Protein AF-0000000076192036 (afdb_homodimer)

InterPro domains:
  IPR001134 Netrin domain [PS50189] (25-155)
  IPR001820 Protease inhibitor I35 (TIMP) [PF00965] (24-194)
  IPR001820 Protease inhibitor I35 (TIMP) [PTHR11844] (7-207)
  IPR001820 Protease inhibitor I35 (TIMP) [SM00206] (25-197)
  IPR008993 Tissue inhibitor of metalloproteinases-like, OB-fold [G3DSA:2.40.50.120] (25-155)
  IPR008993 Tissue inhibitor of metalloproteinases-like, OB-fold [SSF50242] (25-199)
  IPR030490 Tissue inhibitor of metalloproteinase, conserved site [PS00288] (25-37)

Foldseek 3Di:
DPVVVVPPPPPPPPPPPPCPVLLADDADQDFQLLLQLPFQWKFKWAWADKDWDQDDCPVPDNPRFIKIKTKIATQGTQHNDPDDHRDIDIAMFTPGRNRQGDDDDHGFMWIFGFYDDVVHTYDGNNHPIDGPVPAAPLQVVQRRDDDQSHSNVQSVLPQNDEDCPDDAHHQDPVDVQLNVLCNRHWDQGQDPNGTHIDRSVVGDDPPVPPPPVPPDPPPPDPPPPD/DVVVVVVPVPPPPPPPPPCPVLLADDADQDFQLLLQLPFQWKFKWAWADKDWDQDPCPPPDNPRFIKIKTKIATQGTQHNDPDDHRDIDIAMFTPGRNRQGDDDDHGFMWIFGFYDDVPHTYDGNNHPIDGPVPAAPLQVVQRRDDDQSHSNVQSVLPQNDEDCPDPAHHQDPVDVQLNVLCSRHWDQGQDPNGTHIDRSVVGDDPPPPPPPVPPPPPPPDPPPPD

Sequence (452 aa):
MNRLMFLVNTVLLVITWTANGVHGCSCFPQHPQSQFCSADFVFYGKVLKEQVKKGPPQEFFYDDQTVRKYTMQVLHTMKGLRTRVDREVVVQSPGSGSLCGMTLQVGEQYVIMGHRDGKKKMIRSCNFVRKASSLSFEETFYLFTKGPYSYLKNCKNGCDDISDSSRGCHLSHDNYGALQCLSDSALCRKEKGVCKWYNSEKCPTITVKPIIPTTPPFRPRPVMRRMNRLMFLVNTVLLVITWTANGVHGCSCFPQHPQSQFCSADFVFYGKVLKEQVKKGPPQEFFYDDQTVRKYTMQVLHTMKGLRTRVDREVVVQSPGSGSLCGMTLQVGEQYVIMGHRDGKKKMIRSCNFVRKASSLSFEETFYLFTKGPYSYLKNCKNGCDDISDSSRGCHLSHDNYGALQCLSDSALCRKEKGVCKWYNSEKCPTITVKPIIPTTPPFRPRPVMRR

Solvent-accessible surface area (backbone atoms only — not comparable to full-atom values): 25632 Å² total; per-residue (Å²): 123,71,72,69,63,59,63,61,67,62,66,70,77,70,70,72,69,70,64,72,68,69,54,61,53,87,62,80,91,70,39,57,53,32,48,57,53,71,32,53,26,28,34,34,30,32,30,71,40,79,45,80,41,76,38,70,71,43,87,85,49,78,65,55,49,28,36,34,36,31,39,23,34,30,66,43,69,75,35,71,61,85,71,51,71,74,35,72,46,67,40,32,18,41,56,41,44,65,72,22,20,54,84,81,60,70,75,39,44,33,35,39,32,26,40,65,61,85,91,43,38,36,44,39,60,74,40,59,68,39,53,45,82,71,51,43,52,47,43,49,50,21,58,57,36,70,48,84,69,10,44,62,39,13,33,74,66,66,38,37,63,48,30,72,81,32,88,45,33,61,45,55,84,86,40,61,68,34,42,54,42,38,46,45,47,36,42,48,31,66,51,96,90,38,40,32,66,39,69,42,82,84,34,66,76,76,73,69,67,75,74,64,78,69,73,68,80,81,72,79,76,81,77,76,82,124,121,72,70,66,61,60,61,63,65,60,67,69,78,70,69,73,70,70,65,73,67,70,53,62,53,87,63,79,92,68,40,58,55,33,49,57,54,70,33,52,26,28,36,32,30,34,32,70,40,79,44,80,41,76,37,70,72,45,87,87,49,79,66,56,50,29,35,33,38,32,39,24,33,30,66,41,70,74,36,73,60,85,73,52,70,74,36,73,46,68,40,34,18,41,54,42,43,66,73,22,20,54,84,80,60,69,73,39,44,33,36,38,32,26,39,66,61,84,92,43,37,36,46,39,58,74,40,59,68,40,54,45,80,73,52,43,51,48,42,49,49,21,58,56,35,68,48,85,69,10,44,62,39,15,31,75,66,66,40,37,64,50,30,71,81,32,88,46,32,61,45,53,84,86,39,63,69,32,41,51,42,37,46,45,46,36,41,49,29,67,51,94,90,37,40,32,66,40,70,42,83,84,33,65,75,77,73,69,69,75,75,64,77,70,72,68,80,82,74,79,76,80,78,74,83,124

Structure (mmCIF, N/CA/C/O backbone):
data_AF-0000000076192036-model_v1
#
loop_
_entity.id
_entity.type
_entity.pdbx_description
1 polymer 'NTR domain-containing protein'
#
loop_
_atom_site.group_PDB
_atom_site.id
_atom_site.type_symbol
_atom_site.label_atom_id
_atom_site.label_alt_id
_atom_site.label_comp_id
_atom_site.label_asym_id
_atom_site.label_entity_id
_atom_site.label_seq_id
_atom_site.pdbx_PDB_ins_code
_atom_site.Cartn_x
_atom_site.Cartn_y
_atom_site.Cartn_z
_atom_site.occupancy
_atom_site.B_iso_or_equiv
_atom_site.auth_seq_id
_atom_site.auth_comp_id
_atom_site.auth_asym_id
_atom_site.auth_atom_id
_atom_site.pdbx_PDB_model_num
ATOM 1 N N . MET A 1 1 ? -47.156 53.781 -21.875 1 37.75 1 MET A N 1
ATOM 2 C CA . MET A 1 1 ? -46.344 52.594 -22.078 1 37.75 1 MET A CA 1
ATOM 3 C C . MET A 1 1 ? -44.938 52.75 -21.531 1 37.75 1 MET A C 1
ATOM 5 O O . MET A 1 1 ? -44.156 51.812 -21.469 1 37.75 1 MET A O 1
ATOM 9 N N . ASN A 1 2 ? -44.469 54.062 -21.5 1 46.19 2 ASN A N 1
ATOM 10 C CA . ASN A 1 2 ? -43.062 54.344 -21.188 1 46.19 2 ASN A CA 1
ATOM 11 C C . ASN A 1 2 ? -42.781 54.188 -19.703 1 46.19 2 ASN A C 1
ATOM 13 O O . ASN A 1 2 ? -41.656 53.906 -19.312 1 46.19 2 ASN A O 1
ATOM 17 N N . ARG A 1 3 ? -43.719 54.719 -18.797 1 49.78 3 ARG A N 1
ATOM 18 C CA . ARG A 1 3 ? -43.469 54.812 -17.375 1 49.78 3 ARG A CA 1
ATOM 19 C C . ARG A 1 3 ? -43.375 53.438 -16.719 1 49.78 3 ARG A C 1
ATOM 21 O O . ARG A 1 3 ? -42.75 53.281 -15.664 1 49.78 3 ARG A O 1
ATOM 28 N N . LEU A 1 4 ? -44.344 52.531 -17.203 1 49.81 4 LEU A N 1
ATOM 29 C CA . LEU A 1 4 ? -44.438 51.25 -16.531 1 49.81 4 LEU A CA 1
ATOM 30 C C . LEU A 1 4 ? -43.156 50.438 -16.766 1 49.81 4 LEU A C 1
ATOM 32 O O . LEU A 1 4 ? -42.812 49.594 -15.938 1 49.81 4 LEU A O 1
ATOM 36 N N . MET A 1 5 ? -42.531 50.688 -17.984 1 45.28 5 MET A N 1
ATOM 37 C CA . MET A 1 5 ? -41.375 49.844 -18.281 1 45.28 5 MET A CA 1
ATOM 38 C C . MET A 1 5 ? -40.188 50.219 -17.391 1 45.28 5 MET A C 1
ATOM 40 O O . MET A 1 5 ? -39.125 49.625 -17.484 1 45.28 5 MET A O 1
ATOM 44 N N . PHE A 1 6 ? -40.281 51.469 -16.766 1 47.62 6 PHE A N 1
ATOM 45 C CA . PHE A 1 6 ? -39.125 51.875 -15.953 1 47.62 6 PHE A CA 1
ATOM 46 C C . PHE A 1 6 ? -39 51 -14.719 1 47.62 6 PHE A C 1
ATOM 48 O O . PHE A 1 6 ? -37.938 50.906 -14.117 1 47.62 6 PHE A O 1
ATOM 55 N N . LEU A 1 7 ? -40.188 50.562 -14.188 1 45.62 7 LEU A N 1
ATOM 56 C CA . LEU A 1 7 ? -40.125 49.969 -12.859 1 45.62 7 LEU A CA 1
ATOM 57 C C . LEU A 1 7 ? -39.438 48.625 -12.906 1 45.62 7 LEU A C 1
ATOM 59 O O . LEU A 1 7 ? -38.875 48.156 -11.906 1 45.62 7 LEU A O 1
ATOM 63 N N . VAL A 1 8 ? -39.75 47.875 -14 1 46.03 8 VAL A N 1
ATOM 64 C CA . VAL A 1 8 ? -39.375 46.5 -13.836 1 46.03 8 VAL A CA 1
ATOM 65 C C . VAL A 1 8 ? -37.844 46.344 -13.797 1 46.03 8 VAL A C 1
ATOM 67 O O . VAL A 1 8 ? -37.344 45.375 -13.242 1 46.03 8 VAL A O 1
ATOM 70 N N . ASN A 1 9 ? -37.219 47.156 -14.688 1 42.03 9 ASN A N 1
ATOM 71 C CA . ASN A 1 9 ? -35.875 46.625 -14.922 1 42.03 9 ASN A CA 1
ATOM 72 C C . ASN A 1 9 ? -34.969 46.844 -13.719 1 42.03 9 ASN A C 1
ATOM 74 O O . ASN A 1 9 ? -33.75 46.594 -13.797 1 42.03 9 ASN A O 1
ATOM 78 N N . THR A 1 10 ? -35.375 47.688 -12.82 1 40.66 10 THR A N 1
ATOM 79 C CA . THR A 1 10 ? -34.406 47.844 -11.758 1 40.66 10 THR A CA 1
ATOM 80 C C . THR A 1 10 ? -34.25 46.531 -10.984 1 40.66 10 THR A C 1
ATOM 82 O O . THR A 1 10 ? -33.875 46.531 -9.812 1 40.66 10 THR A O 1
ATOM 85 N N . VAL A 1 11 ? -34.906 45.438 -11.469 1 41.25 11 VAL A N 1
ATOM 86 C CA . VAL A 1 11 ? -34.5 44.281 -10.703 1 41.25 11 VAL A CA 1
ATOM 87 C C . VAL A 1 11 ? -32.969 44.25 -10.562 1 41.25 11 VAL A C 1
ATOM 89 O O . VAL A 1 11 ? -32.281 44.125 -11.562 1 41.25 11 VAL A O 1
ATOM 92 N N . LEU A 1 12 ? -32.406 45.094 -9.641 1 37.03 12 LEU A N 1
ATOM 93 C CA . LEU A 1 12 ? -31.109 45.094 -8.992 1 37.03 12 LEU A CA 1
ATOM 94 C C . LEU A 1 12 ? -30.625 43.656 -8.805 1 37.03 12 LEU A C 1
ATOM 96 O O . LEU A 1 12 ? -31.25 42.875 -8.094 1 37.03 12 LEU A O 1
ATOM 100 N N . LEU A 1 13 ? -30.078 43.062 -9.922 1 38.66 13 LEU A N 1
ATOM 101 C CA . LEU A 1 13 ? -29.156 41.938 -9.812 1 38.66 13 LEU A CA 1
ATOM 102 C C . LEU A 1 13 ? -28.25 42.094 -8.594 1 38.66 13 LEU A C 1
ATOM 104 O O . LEU A 1 13 ? -27.359 42.969 -8.586 1 38.66 13 LEU A O 1
ATOM 108 N N . VAL A 1 14 ? -28.828 42.156 -7.363 1 38.66 14 VAL A N 1
ATOM 109 C CA . VAL A 1 14 ? -27.953 41.906 -6.223 1 38.66 14 VAL A CA 1
ATOM 110 C C . VAL A 1 14 ? -27.031 40.719 -6.527 1 38.66 14 VAL A C 1
ATOM 112 O O . VAL A 1 14 ? -27.5 39.594 -6.637 1 38.66 14 VAL A O 1
ATOM 115 N N . ILE A 1 15 ? -26.078 40.969 -7.426 1 39.41 15 ILE A N 1
ATOM 116 C CA . ILE A 1 15 ? -24.938 40.062 -7.352 1 39.41 15 ILE A CA 1
ATOM 117 C C . ILE A 1 15 ? -24.562 39.812 -5.891 1 39.41 15 ILE A C 1
ATOM 119 O O . ILE A 1 15 ? -24.094 40.719 -5.195 1 39.41 15 ILE A O 1
ATOM 123 N N . THR A 1 16 ? -25.453 39.156 -5.141 1 36.97 16 THR A N 1
ATOM 124 C CA . THR A 1 16 ? -24.906 38.594 -3.908 1 36.97 16 THR A CA 1
ATOM 125 C C . THR A 1 16 ? -23.5 38.031 -4.129 1 36.97 16 THR A C 1
ATOM 127 O O . THR A 1 16 ? -23.328 37.031 -4.828 1 36.97 16 THR A O 1
ATOM 130 N N . TRP A 1 17 ? -22.562 38.938 -4.398 1 37.78 17 TRP A N 1
ATOM 131 C CA . TRP A 1 17 ? -21.188 38.531 -4.094 1 37.78 17 TRP A CA 1
ATOM 132 C C . TRP A 1 17 ? -21.141 37.75 -2.783 1 37.78 17 TRP A C 1
ATOM 134 O O . TRP A 1 17 ? -21.25 38.344 -1.702 1 37.78 17 TRP A O 1
ATOM 144 N N . THR A 1 18 ? -21.938 36.781 -2.564 1 36.47 18 THR A N 1
ATOM 145 C CA . THR A 1 18 ? -21.469 35.906 -1.475 1 36.47 18 THR A CA 1
ATOM 146 C C . THR A 1 18 ? -19.969 35.719 -1.537 1 36.47 18 THR A C 1
ATOM 148 O O . THR A 1 18 ? -19.453 35.031 -2.43 1 36.47 18 THR A O 1
ATOM 151 N N . ALA A 1 19 ? -19.234 36.781 -1.353 1 37.84 19 ALA A N 1
ATOM 152 C CA . ALA A 1 19 ? -17.891 36.531 -0.862 1 37.84 19 ALA A CA 1
ATOM 153 C C . ALA A 1 19 ? -17.891 35.5 0.26 1 37.84 19 ALA A C 1
ATOM 155 O O . ALA A 1 19 ? -18.266 35.812 1.396 1 37.84 19 ALA A O 1
ATOM 156 N N . ASN A 1 20 ? -18.609 34.469 0.2 1 36.66 20 ASN A N 1
ATOM 157 C CA . ASN A 1 20 ? -18.031 33.562 1.173 1 36.66 20 ASN A CA 1
ATOM 158 C C . ASN A 1 20 ? -16.531 33.75 1.292 1 36.66 20 ASN A C 1
ATOM 160 O O . ASN A 1 20 ? -15.789 33.531 0.324 1 36.66 20 ASN A O 1
ATOM 164 N N . GLY A 1 21 ? -16.062 34.875 1.708 1 38.59 21 GLY A N 1
ATOM 165 C CA . GLY A 1 21 ? -14.711 35.062 2.229 1 38.59 21 GLY A CA 1
ATOM 166 C C . GLY A 1 21 ? -14.094 33.781 2.768 1 38.59 21 GLY A C 1
ATOM 167 O O . GLY A 1 21 ? -14.172 33.5 3.967 1 38.59 21 GLY A O 1
ATOM 168 N N . VAL A 1 22 ? -14.281 32.688 2.27 1 43.94 22 VAL A N 1
ATOM 169 C CA . VAL A 1 22 ? -13.445 31.594 2.754 1 43.94 22 VAL A CA 1
ATOM 170 C C . VAL A 1 22 ? -12.031 32.094 3 1 43.94 22 VAL A C 1
ATOM 172 O O . VAL A 1 22 ? -11.312 32.438 2.057 1 43.94 22 VAL A O 1
ATOM 175 N N . HIS A 1 23 ? -11.742 33.156 3.787 1 50.75 23 HIS A N 1
ATOM 176 C CA . HIS A 1 23 ? -10.438 33.5 4.316 1 50.75 23 HIS A CA 1
ATOM 177 C C . HIS A 1 23 ? -9.531 32.281 4.441 1 50.75 23 HIS A C 1
ATOM 179 O O . HIS A 1 23 ? -9.594 31.562 5.434 1 50.75 23 HIS A O 1
ATOM 185 N N . GLY A 1 24 ? -9.305 31.5 3.428 1 61.97 24 GLY A N 1
ATOM 186 C CA . GLY A 1 24 ? -8.664 30.219 3.219 1 61.97 24 GLY A CA 1
ATOM 187 C C . GLY A 1 24 ? -7.191 30.219 3.59 1 61.97 24 GLY A C 1
ATOM 188 O O . GLY A 1 24 ? -6.609 31.266 3.846 1 61.97 24 GLY A O 1
ATOM 189 N N . CYS A 1 25 ? -6.578 29.469 4.508 1 79.81 25 CYS A N 1
ATOM 190 C CA . CYS A 1 25 ? -5.168 29.25 4.793 1 79.81 25 CYS A CA 1
ATOM 191 C C . CYS A 1 25 ? -4.398 28.922 3.518 1 79.81 25 CYS A C 1
ATOM 193 O O . CYS A 1 25 ? -4.953 28.344 2.582 1 79.81 25 CYS A O 1
ATOM 195 N N . SER A 1 26 ? -3.34 29.766 3.166 1 88.06 26 SER A N 1
ATOM 196 C CA . SER A 1 26 ? -2.471 29.438 2.043 1 88.06 26 SER A CA 1
ATOM 197 C C . SER A 1 26 ? -1.507 28.312 2.406 1 88.06 26 SER A C 1
ATOM 199 O O . SER A 1 26 ? -0.958 28.281 3.51 1 88.06 26 SER A O 1
ATOM 201 N N . CYS A 1 27 ? -1.449 27.375 1.543 1 87.88 27 CYS A N 1
ATOM 202 C CA . CYS A 1 27 ? -0.528 26.266 1.764 1 87.88 27 CYS A CA 1
ATOM 203 C C . CYS A 1 27 ? 0.551 26.219 0.688 1 87.88 27 CYS A C 1
ATOM 205 O O . CYS A 1 27 ? 0.259 26.406 -0.496 1 87.88 27 CYS A O 1
ATOM 207 N N . PHE A 1 28 ? 1.732 26.094 1.098 1 84 28 PHE A N 1
ATOM 208 C CA . PHE A 1 28 ? 2.811 25.859 0.146 1 84 28 PHE A CA 1
ATOM 209 C C . PHE A 1 28 ? 2.807 24.406 -0.332 1 84 28 PHE A C 1
ATOM 211 O O . PHE A 1 28 ? 2.684 23.484 0.474 1 84 28 PHE A O 1
ATOM 218 N N . PRO A 1 29 ? 2.898 24.219 -1.629 1 86.62 29 PRO A N 1
ATOM 219 C CA . PRO A 1 29 ? 2.934 22.828 -2.121 1 86.62 29 PRO A CA 1
ATOM 220 C C . PRO A 1 29 ? 4.117 22.047 -1.569 1 86.62 29 PRO A C 1
ATOM 222 O O . PRO A 1 29 ? 5.23 22.562 -1.482 1 86.62 29 PRO A O 1
ATOM 225 N N . GLN A 1 30 ? 3.816 20.844 -1.111 1 90.62 30 GLN A N 1
ATOM 226 C CA . GLN A 1 30 ? 4.855 19.984 -0.574 1 90.62 30 GLN A CA 1
ATOM 227 C C . GLN A 1 30 ? 4.695 18.547 -1.088 1 90.62 30 GLN A C 1
ATOM 229 O O . GLN A 1 30 ? 3.572 18.078 -1.268 1 90.62 30 GLN A O 1
ATOM 234 N N . HIS A 1 31 ? 5.809 17.922 -1.353 1 93.75 31 HIS A N 1
ATOM 235 C CA . HIS A 1 31 ? 5.781 16.5 -1.66 1 93.75 31 HIS A CA 1
ATOM 236 C C . HIS A 1 31 ? 5.371 15.688 -0.441 1 93.75 31 HIS A C 1
ATOM 238 O O . HIS A 1 31 ? 5.797 15.977 0.68 1 93.75 31 HIS A O 1
ATOM 244 N N . PRO A 1 32 ? 4.621 14.617 -0.662 1 96.75 32 PRO A N 1
ATOM 245 C CA . PRO A 1 32 ? 4.211 13.789 0.475 1 96.75 32 PRO A CA 1
ATOM 246 C C . PRO A 1 32 ? 5.395 13.281 1.294 1 96.75 32 PRO A C 1
ATOM 248 O O . PRO A 1 32 ? 5.316 13.211 2.523 1 96.75 32 PRO A O 1
ATOM 251 N N . GLN A 1 33 ? 6.457 12.969 0.654 1 97.31 33 GLN A N 1
ATOM 252 C CA . GLN A 1 33 ? 7.629 12.477 1.368 1 97.31 33 GLN A CA 1
ATOM 253 C C . GLN A 1 33 ? 8.172 13.531 2.326 1 97.31 33 GLN A C 1
ATOM 255 O O . GLN A 1 33 ? 8.562 13.219 3.453 1 97.31 33 GLN A O 1
ATOM 260 N N . SER A 1 34 ? 8.281 14.766 1.868 1 95 34 SER A N 1
ATOM 261 C CA . SER A 1 34 ? 8.75 15.836 2.744 1 95 34 SER A CA 1
ATOM 262 C C . SER A 1 34 ? 7.82 16.016 3.936 1 95 34 SER A C 1
ATOM 264 O O . SER A 1 34 ? 8.273 16.266 5.055 1 95 34 SER A O 1
ATOM 266 N N . GLN A 1 35 ? 6.551 15.914 3.678 1 96.25 35 GLN A N 1
ATOM 267 C CA . GLN A 1 35 ? 5.578 16 4.762 1 96.25 35 GLN A CA 1
ATOM 268 C C . GLN A 1 35 ? 5.723 14.828 5.73 1 96.25 35 GLN A C 1
ATOM 270 O O . GLN A 1 35 ? 5.652 15.016 6.949 1 96.25 35 GLN A O 1
ATOM 275 N N . PHE A 1 36 ? 5.938 13.656 5.195 1 98.44 36 PHE A N 1
ATOM 276 C CA . PHE A 1 36 ? 6.18 12.477 6.02 1 98.44 36 PHE A CA 1
ATOM 277 C C . PHE A 1 36 ? 7.387 12.688 6.926 1 98.44 36 PHE A C 1
ATOM 279 O O . PHE A 1 36 ? 7.328 12.406 8.125 1 98.44 36 PHE A O 1
ATOM 286 N N . CYS A 1 37 ? 8.445 13.18 6.367 1 97.94 37 CYS A N 1
ATOM 287 C CA . CYS A 1 37 ? 9.703 13.336 7.086 1 97.94 37 CYS A CA 1
ATOM 288 C C . CYS A 1 37 ? 9.57 14.352 8.211 1 97.94 37 CYS A C 1
ATOM 290 O O . CYS A 1 37 ? 10.133 14.172 9.289 1 97.94 37 CYS A O 1
ATOM 292 N N . SER A 1 38 ? 8.828 15.359 8.047 1 96.69 38 SER A N 1
ATOM 293 C CA . SER A 1 38 ? 8.75 16.453 9.016 1 96.69 38 SER A CA 1
ATOM 294 C C . SER A 1 38 ? 7.648 16.203 10.039 1 96.69 38 SER A C 1
ATOM 296 O O . SER A 1 38 ? 7.602 16.859 11.078 1 96.69 38 SER A O 1
ATOM 298 N N . ALA A 1 39 ? 6.734 15.297 9.719 1 98 39 ALA A N 1
ATOM 299 C CA . ALA A 1 39 ? 5.598 15.039 10.594 1 98 39 ALA A CA 1
ATOM 300 C C . ALA A 1 39 ? 6.055 14.43 11.922 1 98 39 ALA A C 1
ATOM 302 O O . ALA A 1 39 ? 7.047 13.695 11.961 1 98 39 ALA A O 1
ATOM 303 N N . ASP A 1 40 ? 5.297 14.664 12.992 1 98.44 40 ASP A N 1
ATOM 304 C CA . ASP A 1 40 ? 5.562 14.062 14.297 1 98.44 40 ASP A CA 1
ATOM 305 C C . ASP A 1 40 ? 4.93 12.68 14.406 1 98.44 40 ASP A C 1
ATOM 307 O O . ASP A 1 40 ? 5.445 11.805 15.109 1 98.44 40 ASP A O 1
ATOM 311 N N . PHE A 1 41 ? 3.844 12.547 13.719 1 98.56 41 PHE A N 1
ATOM 312 C CA . PHE A 1 41 ? 3.172 11.25 13.703 1 98.56 41 PHE A CA 1
ATOM 313 C C . PHE A 1 41 ? 2.514 11.008 12.352 1 98.56 41 PHE A C 1
ATOM 315 O O . PHE A 1 41 ? 2.049 11.945 11.695 1 98.56 41 PHE A O 1
ATOM 322 N N . VAL A 1 42 ? 2.533 9.82 11.93 1 98.81 42 VAL A N 1
AT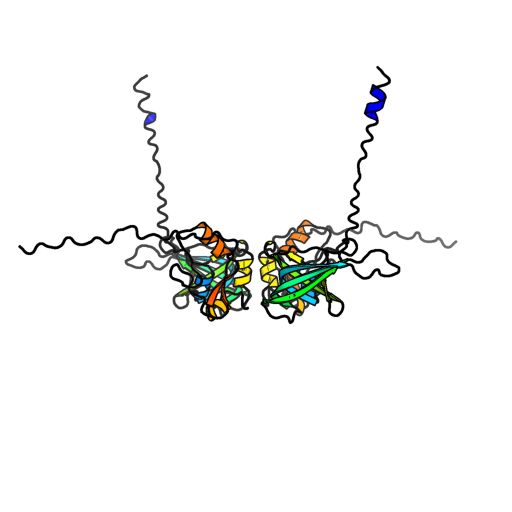OM 323 C CA . VAL A 1 42 ? 1.912 9.352 10.695 1 98.81 42 VAL A CA 1
ATOM 324 C C . VAL A 1 42 ? 1.182 8.031 10.961 1 98.81 42 VAL A C 1
ATOM 326 O O . VAL A 1 42 ? 1.778 7.07 11.445 1 98.81 42 VAL A O 1
ATOM 329 N N . PHE A 1 43 ? -0.138 7.996 10.664 1 98.75 43 PHE A N 1
ATOM 330 C CA . PHE A 1 43 ? -0.848 6.742 10.883 1 98.75 43 PHE A CA 1
ATOM 331 C C . PHE A 1 43 ? -2.025 6.617 9.922 1 98.75 43 PHE A C 1
ATOM 333 O O . PHE A 1 43 ? -2.393 7.586 9.25 1 98.75 43 PHE A O 1
ATOM 340 N N . TYR A 1 44 ? -2.42 5.473 9.688 1 98.81 44 TYR A N 1
ATOM 341 C CA . TYR A 1 44 ? -3.625 5.078 8.969 1 98.81 44 TYR A CA 1
ATOM 342 C C . TYR A 1 44 ? -4.73 4.664 9.93 1 98.81 44 TYR A C 1
ATOM 344 O O . TYR A 1 44 ? -4.516 3.809 10.797 1 98.81 44 TYR A O 1
ATOM 352 N N . GLY A 1 45 ? -5.914 5.328 9.797 1 98.5 45 GLY A N 1
ATOM 353 C CA . GLY A 1 45 ? -6.969 5.043 10.758 1 98.5 45 GLY A CA 1
ATOM 354 C C . GLY A 1 45 ? -8.352 5.379 10.242 1 98.5 45 GLY A C 1
ATOM 355 O O . GLY A 1 45 ? -8.5 5.922 9.148 1 98.5 45 GLY A O 1
ATOM 356 N N . LYS A 1 46 ? -9.344 5.02 11.055 1 98.44 46 LYS A N 1
ATOM 357 C CA . LYS A 1 46 ? -10.758 5.242 10.75 1 98.44 46 LYS A CA 1
ATOM 358 C C . LYS A 1 46 ? -11.375 6.238 11.727 1 98.44 46 LYS A C 1
ATOM 360 O O . LYS A 1 46 ? -11.195 6.121 12.938 1 98.44 46 LYS A O 1
ATOM 365 N N . VAL A 1 47 ? -12.078 7.176 11.172 1 98.81 47 VAL A N 1
ATOM 366 C CA . VAL A 1 47 ? -12.75 8.156 12.016 1 98.81 47 VAL A CA 1
ATOM 367 C C . VAL A 1 47 ? -14 7.535 12.648 1 98.81 47 VAL A C 1
ATOM 369 O O . VAL A 1 47 ? -14.891 7.059 11.938 1 98.81 47 VAL A O 1
ATOM 372 N N . LEU A 1 48 ? -14.07 7.559 14 1 98.69 48 LEU A N 1
ATOM 373 C CA . LEU A 1 48 ? -15.188 6.945 14.711 1 98.69 48 LEU A CA 1
ATOM 374 C C . LEU A 1 48 ? -16.188 8 15.156 1 98.69 48 LEU A C 1
ATOM 376 O O . LEU A 1 48 ? -17.406 7.746 15.156 1 98.69 48 LEU A O 1
ATOM 380 N N . LYS A 1 49 ? -15.633 9.117 15.578 1 98.5 49 LYS A N 1
ATOM 381 C CA . LYS A 1 49 ? -16.469 10.141 16.188 1 98.5 49 LYS A CA 1
ATOM 382 C C . LYS A 1 49 ? -15.875 11.531 15.984 1 98.5 49 LYS A C 1
ATOM 384 O O . LYS A 1 49 ? -14.656 11.68 15.891 1 98.5 49 LYS A O 1
ATOM 389 N N . GLU A 1 50 ? -16.797 12.5 15.883 1 97.94 50 GLU A N 1
ATOM 390 C CA . GLU A 1 50 ? -16.438 13.906 15.859 1 97.94 50 GLU A CA 1
ATOM 391 C C . GLU A 1 50 ? -17.047 14.664 17.031 1 97.94 50 GLU A C 1
ATOM 393 O O . GLU A 1 50 ? -18.219 14.461 17.359 1 97.94 50 GLU A O 1
ATOM 398 N N . GLN A 1 51 ? -16.297 15.523 17.688 1 96.88 51 GLN A N 1
ATOM 399 C CA . GLN A 1 51 ? -16.766 16.438 18.719 1 96.88 51 GLN A CA 1
ATOM 400 C C . GLN A 1 51 ? -16.312 17.859 18.438 1 96.88 51 GLN A C 1
ATOM 402 O O . GLN A 1 51 ? -15.125 18.109 18.219 1 96.88 51 GLN A O 1
ATOM 407 N N . VAL A 1 52 ? -17.281 18.734 18.453 1 93.06 52 VAL A N 1
ATOM 408 C CA . VAL A 1 52 ? -16.969 20.141 18.266 1 93.06 52 VAL A CA 1
ATOM 409 C C . VAL A 1 52 ? -17.062 20.875 19.594 1 93.06 52 VAL A C 1
ATOM 411 O O . VAL A 1 52 ? -18.094 20.812 20.281 1 93.06 52 VAL A O 1
ATOM 414 N N . LYS A 1 53 ? -15.938 21.406 20.016 1 88.12 53 LYS A N 1
ATOM 415 C CA . LYS A 1 53 ? -15.914 22.125 21.281 1 88.12 53 LYS A CA 1
ATOM 416 C C . LYS A 1 53 ? -15.641 23.609 21.047 1 88.12 53 LYS A C 1
ATOM 418 O O . LYS A 1 53 ? -14.766 23.969 20.266 1 88.12 53 LYS A O 1
ATOM 423 N N . LYS A 1 54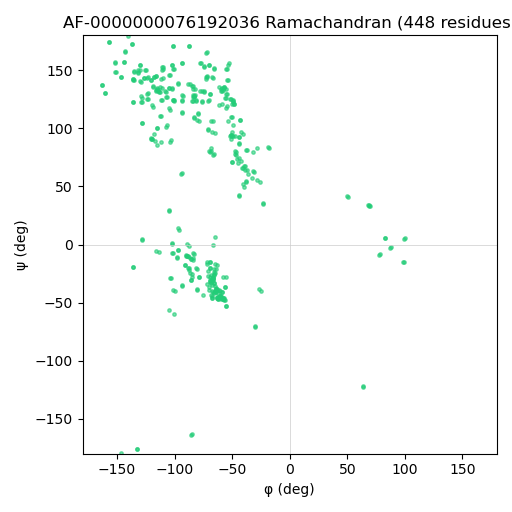 ? -16.453 24.312 21.672 1 80.06 54 LYS A N 1
ATOM 424 C CA . LYS A 1 54 ? -16.25 25.75 21.609 1 80.06 54 LYS A CA 1
ATOM 425 C C . LYS A 1 54 ? -15.172 26.203 22.578 1 80.06 54 LYS A C 1
ATOM 427 O O . LYS A 1 54 ? -15.078 25.703 23.703 1 80.06 54 LYS A O 1
ATOM 432 N N . GLY A 1 55 ? -14.016 26.562 22.094 1 65.75 55 GLY A N 1
ATOM 433 C CA . GLY A 1 55 ? -12.969 27.062 22.969 1 65.75 55 GLY A CA 1
ATOM 434 C C . GLY A 1 55 ? -13.422 28.219 23.844 1 65.75 55 GLY A C 1
ATOM 435 O O . GLY A 1 55 ? -14.5 28.781 23.641 1 65.75 55 GLY A O 1
ATOM 436 N N . PRO A 1 56 ? -12.641 28.297 25.047 1 59.41 56 PRO A N 1
ATOM 437 C CA . PRO A 1 56 ? -12.984 29.422 25.906 1 59.41 56 PRO A CA 1
ATOM 438 C C . PRO A 1 56 ? -12.906 30.766 25.188 1 59.41 56 PRO A C 1
ATOM 440 O O . PRO A 1 56 ? -12.141 30.922 24.234 1 59.41 56 PRO A O 1
ATOM 443 N N . PRO A 1 57 ? -13.961 31.516 25.438 1 52.06 57 PRO A N 1
ATOM 444 C CA . PRO A 1 57 ? -13.883 32.875 24.875 1 52.06 57 PRO A CA 1
ATOM 445 C C . PRO A 1 57 ? -12.547 33.562 25.172 1 52.06 57 PRO A C 1
ATOM 447 O O . PRO A 1 57 ? -12.039 33.469 26.297 1 52.06 57 PRO A O 1
ATOM 450 N N . GLN A 1 58 ? -11.57 33.281 24.469 1 49.78 58 GLN A N 1
ATOM 451 C CA . GLN A 1 58 ? -10.43 34.125 24.828 1 49.78 58 GLN A CA 1
ATOM 452 C C . GLN A 1 58 ? -10.82 35.594 24.875 1 49.78 58 GLN A C 1
ATOM 454 O O . GLN A 1 58 ? -11.641 36.031 24.062 1 49.78 58 GLN A O 1
ATOM 459 N N . GLU A 1 59 ? -10.586 36.219 26.047 1 48.09 59 GLU A N 1
ATOM 460 C CA . GLU A 1 59 ? -10.93 37.625 26.281 1 48.09 59 GLU A CA 1
ATOM 461 C C . GLU A 1 59 ? -10.859 38.438 25 1 48.09 59 GLU A C 1
ATOM 463 O O . GLU A 1 59 ? -11.703 39.312 24.75 1 48.09 59 GLU A O 1
ATOM 468 N N . PHE A 1 60 ? -9.664 38.656 24.516 1 48.75 60 PHE A N 1
ATOM 469 C CA . PHE A 1 60 ? -9.438 39.688 23.547 1 48.75 60 PHE A CA 1
ATOM 470 C C . PHE A 1 60 ? -9.719 39.219 22.125 1 48.75 60 PHE A C 1
ATOM 472 O O . PHE A 1 60 ? -9.742 40 21.188 1 48.75 60 PHE A O 1
ATOM 479 N N . PHE A 1 61 ? -9.578 37.969 21.828 1 48.91 61 PHE A N 1
ATOM 480 C CA . PHE A 1 61 ? -9.836 37.531 20.453 1 48.91 61 PHE A CA 1
ATOM 481 C C . PHE A 1 61 ? -11.188 36.844 20.344 1 48.91 61 PHE A C 1
ATOM 483 O O . PHE A 1 61 ? -11.477 35.906 21.094 1 48.91 61 PHE A O 1
ATOM 490 N N . TYR A 1 62 ? -12.258 37.562 20.078 1 44.94 62 TYR A N 1
ATOM 491 C CA . TYR A 1 62 ? -13.641 37.219 19.781 1 44.94 62 TYR A CA 1
ATOM 492 C C . TYR A 1 62 ? -13.727 35.844 19.172 1 44.94 62 TYR A C 1
ATOM 494 O O . TYR A 1 62 ? -14.828 35.344 18.875 1 44.94 62 TYR A O 1
ATOM 502 N N . ASP A 1 63 ? -12.789 35.469 18.312 1 48.5 63 ASP A N 1
ATOM 503 C CA . ASP A 1 63 ? -13.102 34.312 17.484 1 48.5 63 ASP A CA 1
ATOM 504 C C . ASP A 1 63 ? -13.125 33.031 18.328 1 48.5 63 ASP A C 1
ATOM 506 O O . ASP A 1 63 ? -12.156 32.75 19.031 1 48.5 63 ASP A O 1
ATOM 510 N N . ASP A 1 64 ? -14.156 32.781 19 1 52.97 64 ASP A N 1
ATOM 511 C CA . ASP A 1 64 ? -14.508 31.469 19.547 1 52.97 64 ASP A CA 1
ATOM 512 C C . ASP A 1 64 ? -13.727 30.359 18.859 1 52.97 64 ASP A C 1
ATOM 514 O O . ASP A 1 64 ? -13.844 30.156 17.641 1 52.97 64 ASP A O 1
ATOM 518 N N . GLN A 1 65 ? -12.516 30.125 19.312 1 71.12 65 GLN A N 1
ATOM 519 C CA . GLN A 1 65 ? -11.703 29.188 18.547 1 71.12 65 GLN A CA 1
ATOM 520 C C . GLN A 1 65 ? -12.242 27.766 18.656 1 71.12 65 GLN A C 1
ATOM 522 O O . GLN A 1 65 ? -12.188 27.172 19.734 1 71.12 65 GLN A O 1
ATOM 527 N N . THR A 1 66 ? -13.227 27.469 17.922 1 86.81 66 THR A N 1
ATOM 528 C CA . THR A 1 66 ? -13.82 26.141 17.812 1 86.81 66 THR A CA 1
ATOM 529 C C . THR A 1 66 ? -12.758 25.109 17.422 1 86.81 66 THR A C 1
ATOM 531 O O . THR A 1 66 ? -11.852 25.406 16.656 1 86.81 66 THR A O 1
ATOM 534 N N . VAL A 1 67 ? -12.742 24.109 18.281 1 92.06 67 VAL A N 1
ATOM 535 C CA . VAL A 1 67 ? -11.844 22.984 17.984 1 92.06 67 VAL A CA 1
ATOM 536 C C . VAL A 1 67 ? -12.664 21.75 17.625 1 92.06 67 VAL A C 1
ATOM 538 O O . VAL A 1 67 ? -13.672 21.469 18.281 1 92.06 67 VAL A O 1
ATOM 541 N N . ARG A 1 68 ? -12.227 21.125 16.594 1 95.75 68 ARG A N 1
ATOM 542 C CA . ARG A 1 68 ? -12.82 19.844 16.234 1 95.75 68 ARG A CA 1
ATOM 543 C C . ARG A 1 68 ? -11.945 18.672 16.688 1 95.75 68 ARG A C 1
ATOM 545 O O . ARG A 1 68 ? -10.758 18.625 16.359 1 95.75 68 ARG A O 1
ATOM 552 N N . LYS A 1 69 ? -12.57 17.797 17.469 1 97.5 69 LYS A N 1
ATOM 553 C CA . LYS A 1 69 ? -11.875 16.609 17.938 1 97.5 69 LYS A CA 1
ATOM 554 C C . LYS A 1 69 ? -12.398 15.352 17.234 1 97.5 69 LYS A C 1
ATOM 556 O O . LYS A 1 69 ? -13.609 15.133 17.172 1 97.5 69 LYS A O 1
ATOM 561 N N . TYR A 1 70 ? -11.477 14.602 16.781 1 98.56 70 TYR A N 1
ATOM 562 C CA . TYR A 1 70 ? -11.828 13.352 16.109 1 98.56 70 TYR A CA 1
ATOM 563 C C . TYR A 1 70 ? -11.234 12.156 16.844 1 98.56 70 TYR A C 1
ATOM 565 O O . TYR A 1 70 ? -10.016 12.062 17.016 1 98.56 70 TYR A O 1
ATOM 573 N N . THR A 1 71 ? -12.102 11.273 17.297 1 98.81 71 THR A N 1
ATOM 574 C CA . THR A 1 71 ? -11.656 9.977 17.797 1 98.81 71 THR A CA 1
ATOM 575 C C . THR A 1 71 ? -11.5 8.984 16.656 1 98.81 71 THR A C 1
ATOM 577 O O . THR A 1 71 ? -12.438 8.742 15.898 1 98.81 71 THR A O 1
ATOM 580 N N . MET A 1 72 ? -10.312 8.445 16.562 1 98.75 72 MET A N 1
ATOM 581 C CA . MET A 1 72 ? -10.023 7.566 15.445 1 98.75 72 MET A CA 1
ATOM 582 C C . MET A 1 72 ? -9.477 6.223 15.922 1 98.75 72 MET A C 1
ATOM 584 O O . MET A 1 72 ? -8.727 6.168 16.891 1 98.75 72 MET A O 1
ATOM 588 N N . GLN A 1 73 ? -9.844 5.18 15.25 1 98.69 73 GLN A N 1
ATOM 589 C CA . GLN A 1 73 ? -9.227 3.875 15.453 1 98.69 73 GLN A CA 1
ATOM 590 C C . GLN A 1 73 ? -7.934 3.744 14.648 1 98.69 73 GLN A C 1
ATOM 592 O O . GLN A 1 73 ? -7.93 3.951 13.43 1 98.69 73 GLN A O 1
ATOM 597 N N . VAL A 1 74 ? -6.883 3.365 15.328 1 98.5 74 VAL A N 1
ATOM 598 C CA . VAL A 1 74 ? -5.602 3.201 14.648 1 98.5 74 VAL A CA 1
ATOM 599 C C . VAL A 1 74 ? -5.555 1.843 13.953 1 98.5 74 VAL A C 1
ATOM 601 O O . VAL A 1 74 ? -5.758 0.806 14.594 1 98.5 74 VAL A O 1
ATOM 604 N N . LEU A 1 75 ? -5.312 1.817 12.664 1 97.94 75 LEU A N 1
ATOM 605 C CA . LEU A 1 75 ? -5.215 0.58 11.898 1 97.94 75 LEU A CA 1
ATOM 606 C C . LEU A 1 75 ? -3.76 0.241 11.594 1 97.94 75 LEU A C 1
ATOM 608 O O . LEU A 1 75 ? -3.412 -0.931 11.438 1 97.94 75 LEU A O 1
ATOM 612 N N . HIS A 1 76 ? -2.947 1.261 11.5 1 98.38 76 HIS A N 1
ATOM 613 C CA . HIS A 1 76 ? -1.519 1.096 11.258 1 98.38 76 HIS A CA 1
ATOM 614 C C . HIS A 1 76 ? -0.75 2.365 11.609 1 98.38 76 HIS A C 1
ATOM 616 O O . HIS A 1 76 ? -1.197 3.473 11.297 1 98.38 76 HIS A O 1
ATOM 622 N N . THR A 1 77 ? 0.358 2.217 12.25 1 98.25 77 THR A N 1
ATOM 623 C CA . THR A 1 77 ? 1.213 3.352 12.586 1 98.25 77 THR A CA 1
ATOM 624 C C . THR A 1 77 ? 2.514 3.301 11.789 1 98.25 77 THR A C 1
ATOM 626 O O . THR A 1 77 ? 3.23 2.299 11.82 1 98.25 77 THR A O 1
ATOM 629 N N . MET A 1 78 ? 2.824 4.32 11.086 1 97.88 78 MET A N 1
ATOM 630 C CA . MET A 1 78 ? 4.078 4.41 10.344 1 97.88 78 MET A CA 1
ATOM 631 C C . MET A 1 78 ? 5.148 5.125 11.172 1 97.88 78 MET A C 1
ATOM 633 O O . MET A 1 78 ? 6.32 4.758 11.125 1 97.88 78 MET A O 1
ATOM 637 N N . LYS A 1 79 ? 4.641 6.113 11.938 1 97.06 79 LYS A N 1
ATOM 638 C CA . LYS A 1 79 ? 5.602 6.973 12.617 1 97.06 79 LYS A CA 1
ATOM 639 C C . LYS A 1 79 ? 4.949 7.703 13.789 1 97.06 79 LYS A C 1
ATOM 641 O O . LYS A 1 79 ? 3.846 8.234 13.664 1 97.06 79 LYS A O 1
ATOM 646 N N . GLY A 1 80 ? 5.578 7.656 14.953 1 97.25 80 GLY A N 1
ATOM 647 C CA . GLY A 1 80 ? 5.391 8.664 15.977 1 97.25 80 GLY A CA 1
ATOM 648 C C . GLY A 1 80 ? 4.156 8.43 16.828 1 97.25 80 GLY A C 1
ATOM 649 O O . GLY A 1 80 ? 3.729 9.32 17.562 1 97.25 80 GLY A O 1
ATOM 650 N N . LEU A 1 81 ? 3.482 7.355 16.641 1 96.69 81 LEU A N 1
ATOM 651 C CA . LEU A 1 81 ? 2.336 7.031 17.484 1 96.69 81 LEU A CA 1
ATOM 652 C C . LEU A 1 81 ? 2.598 5.766 18.297 1 96.69 81 LEU A C 1
ATOM 654 O O . LEU A 1 81 ? 3.07 4.762 17.75 1 96.69 81 LEU A O 1
ATOM 658 N N . ARG A 1 82 ? 2.268 5.793 19.625 1 94.56 82 ARG A N 1
ATOM 659 C CA . ARG A 1 82 ? 2.471 4.648 20.5 1 94.56 82 ARG A CA 1
ATOM 660 C C . ARG A 1 82 ? 1.181 3.854 20.672 1 94.56 82 ARG A C 1
ATOM 662 O O . ARG A 1 82 ? 1.202 2.725 21.172 1 94.56 82 ARG A O 1
ATOM 669 N N . THR A 1 83 ? 0.169 4.438 20.219 1 94.5 83 THR A N 1
ATOM 670 C CA . THR A 1 83 ? -1.127 3.777 20.344 1 94.5 83 THR A CA 1
ATOM 671 C C . THR A 1 83 ? -1.128 2.447 19.594 1 94.5 83 THR A C 1
ATOM 673 O O . THR A 1 83 ? -0.724 2.385 18.438 1 94.5 83 THR A O 1
ATOM 676 N N . ARG A 1 84 ? -1.669 1.449 20.266 1 95.38 84 ARG A N 1
ATOM 677 C CA . ARG A 1 84 ? -1.713 0.126 19.656 1 95.38 84 ARG A CA 1
ATOM 678 C C . ARG A 1 84 ? -2.781 0.061 18.562 1 95.38 84 ARG A C 1
ATOM 680 O O . ARG A 1 84 ? -3.783 0.775 18.625 1 95.38 84 ARG A O 1
ATOM 687 N N . VAL A 1 85 ? -2.541 -0.824 17.641 1 96.44 85 VAL A N 1
ATOM 688 C CA . VAL A 1 85 ? -3.525 -1.075 16.594 1 96.44 85 VAL A CA 1
ATOM 689 C C . VAL A 1 85 ? -4.875 -1.408 17.219 1 96.44 85 VAL A C 1
ATOM 691 O O . VAL A 1 85 ? -4.938 -2.104 18.234 1 96.44 85 VAL A O 1
ATOM 694 N N . ASP A 1 86 ? -5.961 -0.939 16.656 1 96.38 86 ASP A N 1
ATOM 695 C CA . ASP A 1 86 ? -7.355 -1.126 17.031 1 96.38 86 ASP A CA 1
ATOM 696 C C . ASP A 1 86 ? -7.727 -0.229 18.219 1 96.38 86 ASP A C 1
ATOM 698 O O . ASP A 1 86 ? -8.898 -0.147 18.594 1 96.38 86 ASP A O 1
ATOM 702 N N . ARG A 1 87 ? -6.793 0.391 18.797 1 98.06 87 ARG A N 1
ATOM 703 C CA . ARG A 1 87 ? -7.098 1.352 19.859 1 98.06 87 ARG A CA 1
ATOM 704 C C . ARG A 1 87 ? -7.359 2.738 19.281 1 98.06 87 ARG A C 1
ATOM 706 O O . ARG A 1 87 ? -7.188 2.957 18.078 1 98.06 87 ARG A O 1
ATOM 713 N N . GLU A 1 88 ? -7.824 3.568 20.188 1 98.62 88 GLU A N 1
ATOM 714 C CA . GLU A 1 88 ? -8.289 4.871 19.719 1 98.62 88 GLU A CA 1
ATOM 715 C C . GLU A 1 88 ? -7.25 5.957 19.969 1 98.62 88 GLU A C 1
ATOM 717 O O . GLU A 1 88 ? -6.488 5.875 20.938 1 98.62 88 GLU A O 1
ATOM 722 N N . VAL A 1 89 ? -7.23 6.938 19.172 1 98.5 89 VAL A N 1
ATOM 723 C CA . VAL A 1 89 ? -6.449 8.156 19.328 1 98.5 89 VAL A CA 1
ATOM 724 C C . VAL A 1 89 ? -7.316 9.375 19.016 1 98.5 89 VAL A C 1
ATOM 726 O O . VAL A 1 89 ? -8.266 9.273 18.234 1 98.5 89 VAL A O 1
ATOM 729 N N . VAL A 1 90 ? -7.031 10.453 19.641 1 98.44 90 VAL A N 1
ATOM 730 C CA . VAL A 1 90 ? -7.77 11.68 19.375 1 98.44 90 VAL A CA 1
ATOM 731 C C . VAL A 1 90 ? -6.891 12.648 18.594 1 98.44 90 VAL A C 1
ATOM 733 O O . VAL A 1 90 ? -5.77 12.961 19 1 98.44 90 VAL A O 1
ATOM 736 N N . VAL A 1 91 ? -7.406 13.102 17.5 1 98.5 91 VAL A N 1
ATOM 737 C CA . VAL A 1 91 ? -6.77 14.109 16.656 1 98.5 91 VAL A CA 1
ATOM 738 C C . VAL A 1 91 ? -7.629 15.367 16.625 1 98.5 91 VAL A C 1
ATOM 740 O O . VAL A 1 91 ? -8.859 15.289 16.641 1 98.5 91 VAL A O 1
ATOM 743 N N . GLN A 1 92 ? -6.953 16.5 16.562 1 97.19 92 GLN A N 1
ATOM 744 C CA . GLN A 1 92 ? -7.695 17.75 16.641 1 97.19 92 GLN A CA 1
ATOM 745 C C . GLN A 1 92 ? -7.375 18.641 15.445 1 97.19 92 GLN A C 1
ATOM 747 O O . GLN A 1 92 ? -6.258 18.625 14.922 1 97.19 92 GLN A O 1
ATOM 752 N N . SER A 1 93 ? -8.312 19.438 15.062 1 96.12 93 SER A N 1
ATOM 753 C CA . SER A 1 93 ? -8.188 20.469 14.039 1 96.12 93 SER A CA 1
ATOM 754 C C . SER A 1 93 ? -8.859 21.766 14.477 1 96.12 93 SER A C 1
ATOM 756 O O . SER A 1 93 ? -9.898 21.734 15.133 1 96.12 93 SER A O 1
ATOM 758 N N . PRO A 1 94 ? -8.242 22.922 14.141 1 92.31 94 PRO A N 1
ATOM 759 C CA . PRO A 1 94 ? -9 24.156 14.367 1 92.31 94 PRO A CA 1
ATOM 760 C C . PRO A 1 94 ? -10.367 24.141 13.68 1 92.31 94 PRO A C 1
ATOM 762 O O . PRO A 1 94 ? -10.555 23.453 12.672 1 92.31 94 PRO A O 1
ATOM 765 N N . GLY A 1 95 ? -11.297 24.875 14.289 1 88.88 95 GLY A N 1
ATOM 766 C CA . GLY A 1 95 ? -12.648 24.891 13.758 1 88.88 95 GLY A CA 1
ATOM 767 C C . GLY A 1 95 ? -12.812 25.828 12.578 1 88.88 95 GLY A C 1
ATOM 768 O O . GLY A 1 95 ? -13.734 25.672 11.773 1 88.88 95 GLY A O 1
ATOM 769 N N . SER A 1 96 ? -11.906 26.766 12.492 1 85.31 96 SER A N 1
ATOM 770 C CA . SER A 1 96 ? -12.062 27.781 11.469 1 85.31 96 SER A CA 1
ATOM 771 C C . SER A 1 96 ? -11.109 27.547 10.297 1 85.31 96 SER A C 1
ATOM 773 O O . SER A 1 96 ? -9.969 27.125 10.492 1 85.31 96 SER A O 1
ATOM 775 N N . GLY A 1 97 ? -11.586 27.891 9.109 1 86.5 97 GLY A N 1
ATOM 776 C CA . GLY A 1 97 ? -10.766 27.797 7.914 1 86.5 97 GLY A CA 1
ATOM 777 C C . GLY A 1 97 ? -9.617 28.797 7.91 1 86.5 97 GLY A C 1
ATOM 778 O O . GLY A 1 97 ? -8.578 28.547 7.297 1 86.5 97 GLY A O 1
ATOM 779 N N . SER A 1 98 ? -9.805 29.938 8.547 1 85.44 98 SER A N 1
ATOM 780 C CA . SER A 1 98 ? -8.758 30.953 8.594 1 85.44 98 SER A CA 1
ATOM 781 C C . SER A 1 98 ? -7.547 30.469 9.383 1 85.44 98 SER A C 1
ATOM 783 O O . SER A 1 98 ? -6.434 30.953 9.188 1 85.44 98 SER A O 1
ATOM 785 N N . LEU A 1 99 ? -7.75 29.531 10.305 1 86.81 99 LEU A N 1
ATOM 786 C CA . LEU A 1 99 ? -6.676 28.906 11.062 1 86.81 99 LEU A CA 1
ATOM 787 C C . LEU A 1 99 ? -6.254 27.578 10.438 1 86.81 99 LEU A C 1
ATOM 789 O O . LEU A 1 99 ? -5.66 26.734 11.109 1 86.81 99 LEU A O 1
ATOM 793 N N . CYS A 1 100 ? -6.707 27.312 9.203 1 92.62 100 CYS A N 1
ATOM 794 C CA . CYS A 1 100 ? -6.391 26.141 8.406 1 92.62 100 CYS A CA 1
ATOM 795 C C . CYS A 1 100 ? -7.012 24.875 9.008 1 92.62 100 CYS A C 1
ATOM 797 O O . CYS A 1 100 ? -6.395 23.812 9.008 1 92.62 100 CYS A O 1
ATOM 799 N N . GLY A 1 101 ? -8.141 25.141 9.562 1 93.31 101 GLY A N 1
ATOM 800 C CA . GLY A 1 101 ? -8.906 24.016 10.047 1 93.31 101 GLY A CA 1
ATOM 801 C C . GLY A 1 101 ? -9.477 23.156 8.93 1 93.31 101 GLY A C 1
ATOM 802 O O . GLY A 1 101 ? -9.703 23.641 7.82 1 93.31 101 GLY A O 1
ATOM 803 N N . MET A 1 102 ? -9.703 21.859 9.297 1 94.94 102 MET A N 1
ATOM 804 C CA . MET A 1 102 ? -10.305 20.953 8.328 1 94.94 102 MET A CA 1
ATOM 805 C C . MET A 1 102 ? -11.258 19.984 9.016 1 94.94 102 MET A C 1
ATOM 807 O O . MET A 1 102 ? -11.266 19.875 10.242 1 94.94 102 MET A O 1
ATOM 811 N N . THR A 1 103 ? -12.031 19.344 8.164 1 96.69 103 THR A N 1
ATOM 812 C CA . THR A 1 103 ? -12.992 18.375 8.672 1 96.69 103 THR A CA 1
ATOM 813 C C . THR A 1 103 ? -12.703 16.969 8.133 1 96.69 103 THR A C 1
ATOM 815 O O . THR A 1 103 ? -12.18 16.828 7.023 1 96.69 103 THR A O 1
ATOM 818 N N . LEU A 1 104 ? -12.945 16.047 8.961 1 98.19 104 LEU A N 1
ATOM 819 C CA . LEU A 1 104 ? -12.906 14.641 8.562 1 98.19 104 LEU A CA 1
ATOM 820 C C . LEU A 1 104 ? -14.312 14.039 8.578 1 98.19 104 LEU A C 1
ATOM 822 O O . LEU A 1 104 ? -15.188 14.516 9.305 1 98.19 104 LEU A O 1
ATOM 826 N N . GLN A 1 105 ? -14.492 13.086 7.73 1 98.19 105 GLN A N 1
ATOM 827 C CA . GLN A 1 105 ? -15.789 12.43 7.656 1 98.19 105 GLN A CA 1
ATOM 828 C C . GLN A 1 105 ? -15.836 11.188 8.539 1 98.19 105 GLN A C 1
ATOM 830 O O . GLN A 1 105 ? -15.016 10.273 8.375 1 98.19 105 GLN A O 1
ATOM 835 N N . VAL A 1 106 ? -16.812 11.156 9.445 1 98.31 106 VAL A N 1
ATOM 836 C CA . VAL A 1 106 ? -16.984 9.992 10.312 1 98.31 106 VAL A CA 1
ATOM 837 C C . VAL A 1 106 ? -17.219 8.742 9.469 1 98.31 106 VAL A C 1
ATOM 839 O O . VAL A 1 106 ? -17.984 8.781 8.5 1 98.31 106 VAL A O 1
ATOM 842 N N . GLY A 1 107 ? -16.516 7.633 9.75 1 96.88 107 GLY A N 1
ATOM 843 C CA . GLY A 1 107 ? -16.672 6.379 9.031 1 96.88 107 GLY A CA 1
ATOM 844 C C . GLY A 1 107 ? -15.617 6.164 7.969 1 96.88 107 GLY A C 1
ATOM 845 O O . GLY A 1 107 ? -15.422 5.039 7.5 1 96.88 107 GLY A O 1
ATOM 846 N N . GLU A 1 108 ? -14.938 7.234 7.645 1 97.25 108 GLU A N 1
ATOM 847 C CA . GLU A 1 108 ? -13.953 7.141 6.574 1 97.25 108 GLU A CA 1
ATOM 848 C C . GLU A 1 108 ? -12.562 6.844 7.133 1 97.25 108 GLU A C 1
ATOM 850 O O . GLU A 1 108 ? -12.297 7.074 8.312 1 97.25 108 GLU A O 1
ATOM 855 N N . GLN A 1 109 ? -11.82 6.293 6.25 1 97.81 109 GLN A N 1
ATOM 856 C CA . GLN A 1 109 ? -10.445 5.957 6.598 1 97.81 109 GLN A CA 1
ATOM 857 C C . GLN A 1 109 ? -9.461 6.938 5.965 1 97.81 109 GLN A C 1
ATOM 859 O O . GLN A 1 109 ? -9.609 7.309 4.797 1 97.81 109 GLN A O 1
ATOM 864 N N . TYR A 1 110 ? -8.469 7.387 6.816 1 98.62 110 TYR A N 1
ATOM 865 C CA . TYR A 1 110 ? -7.516 8.391 6.359 1 98.62 110 TYR A CA 1
ATOM 866 C C . TYR A 1 110 ? -6.09 7.973 6.699 1 98.62 110 TYR A C 1
ATOM 868 O O . TYR A 1 110 ? -5.855 7.277 7.688 1 98.62 110 TYR A O 1
ATOM 876 N N . VAL A 1 111 ? -5.176 8.375 5.848 1 98.81 111 VAL A N 1
ATOM 877 C CA . VAL A 1 111 ? -3.775 8.484 6.246 1 98.81 111 VAL A CA 1
ATOM 878 C C . VAL A 1 111 ? -3.482 9.914 6.703 1 98.81 111 VAL A C 1
ATOM 880 O O . VAL A 1 111 ? -3.795 10.875 6 1 98.81 111 VAL A O 1
ATOM 883 N N . ILE A 1 112 ? -2.9 10.023 7.871 1 98.75 112 ILE A N 1
ATOM 884 C CA . ILE A 1 112 ? -2.727 11.32 8.508 1 98.75 112 ILE A CA 1
ATOM 885 C C . ILE A 1 112 ? -1.249 11.547 8.82 1 98.75 112 ILE A C 1
ATOM 887 O O . ILE A 1 112 ? -0.607 10.703 9.453 1 98.75 112 ILE A O 1
ATOM 891 N N . MET A 1 113 ? -0.76 12.625 8.352 1 98.69 113 MET A N 1
ATOM 892 C CA . MET A 1 113 ? 0.529 13.164 8.781 1 98.69 113 MET A CA 1
ATOM 893 C C . MET A 1 113 ? 0.348 14.469 9.547 1 98.69 113 MET A C 1
ATOM 895 O O . MET A 1 113 ? -0.06 15.477 8.969 1 98.69 113 MET A O 1
ATOM 899 N N . GLY A 1 114 ? 0.635 14.406 10.875 1 98.44 114 GLY A N 1
ATOM 900 C CA . GLY A 1 114 ? 0.324 15.57 11.688 1 98.44 114 GLY A CA 1
ATOM 901 C C . GLY A 1 114 ? 1.459 15.977 12.609 1 98.44 114 GLY A C 1
ATOM 902 O O . GLY A 1 114 ? 2.561 15.43 12.523 1 98.44 114 GLY A O 1
ATOM 903 N N . HIS A 1 115 ? 1.144 16.984 13.414 1 98.06 115 HIS A N 1
ATOM 904 C CA . HIS A 1 115 ? 2.127 17.562 14.328 1 98.06 115 HIS A CA 1
ATOM 905 C C . HIS A 1 115 ? 1.572 17.656 15.742 1 98.06 115 HIS A C 1
ATOM 907 O O . HIS A 1 115 ? 0.356 17.734 15.938 1 98.06 115 HIS A O 1
ATOM 913 N N . ARG A 1 116 ? 2.463 17.656 16.609 1 97.5 116 ARG A N 1
ATOM 914 C CA . ARG A 1 116 ? 2.068 17.75 18.016 1 97.5 116 ARG A CA 1
ATOM 915 C C . ARG A 1 116 ? 2.156 19.188 18.516 1 97.5 116 ARG A C 1
ATOM 917 O O . ARG A 1 116 ? 3.07 19.938 18.141 1 97.5 116 ARG A O 1
ATOM 924 N N . ASP A 1 117 ? 1.209 19.562 19.234 1 95.19 117 ASP A N 1
ATOM 925 C CA . ASP A 1 117 ? 1.206 20.766 20.062 1 95.19 117 ASP A CA 1
ATOM 926 C C . ASP A 1 117 ? 1.017 20.422 21.547 1 95.19 117 ASP A C 1
ATOM 928 O O . ASP A 1 117 ? -0.115 20.328 22.016 1 95.19 117 ASP A O 1
ATOM 932 N N . GLY A 1 118 ? 2.156 20.219 22.281 1 94.38 118 GLY A N 1
ATOM 933 C CA . GLY A 1 118 ? 2.074 19.578 23.578 1 94.38 118 GLY A CA 1
ATOM 934 C C . GLY A 1 118 ? 1.585 18.156 23.516 1 94.38 118 GLY A C 1
ATOM 935 O O . GLY A 1 118 ? 2.152 17.328 22.797 1 94.38 118 GLY A O 1
ATOM 936 N N . LYS A 1 119 ? 0.541 17.922 24.203 1 93.06 119 LYS A N 1
ATOM 937 C CA . LYS A 1 119 ? -0.015 16.578 24.234 1 93.06 119 LYS A CA 1
ATOM 938 C C . LYS A 1 119 ? -1.041 16.375 23.109 1 93.06 119 LYS A C 1
ATOM 940 O O . LYS A 1 119 ? -1.465 15.258 22.844 1 93.06 119 LYS A O 1
ATOM 945 N N . LYS A 1 120 ? -1.37 17.438 22.484 1 95.81 120 LYS A N 1
ATOM 946 C CA . LYS A 1 120 ? -2.416 17.391 21.453 1 95.81 120 LYS A CA 1
ATOM 947 C C . LYS A 1 120 ? -1.852 16.969 20.109 1 95.81 120 LYS A C 1
ATOM 949 O O . LYS A 1 120 ? -0.782 17.422 19.703 1 95.81 120 LYS A O 1
ATOM 954 N N . LYS A 1 121 ? -2.52 16.125 19.453 1 98.06 121 LYS A N 1
ATOM 955 C CA . LYS A 1 121 ? -2.211 15.758 18.078 1 98.06 121 LYS A CA 1
ATOM 956 C C . LYS A 1 121 ? -3.02 16.594 17.094 1 98.06 121 LYS A C 1
ATOM 958 O O . LYS A 1 121 ? -4.234 16.438 16.984 1 98.06 121 LYS A O 1
ATOM 963 N N . MET A 1 122 ? -2.305 17.391 16.359 1 97.44 122 MET A N 1
ATOM 964 C CA . MET A 1 122 ? -2.967 18.422 15.562 1 97.44 122 MET A CA 1
ATOM 965 C C . MET A 1 122 ? -2.84 18.109 14.07 1 97.44 122 MET A C 1
ATOM 967 O O . MET A 1 122 ? -1.787 17.672 13.617 1 97.44 122 MET A O 1
ATOM 971 N N . ILE A 1 123 ? -3.936 18.406 13.32 1 97.88 123 ILE A N 1
ATOM 972 C CA . ILE A 1 123 ? -3.908 18.406 11.859 1 97.88 123 ILE A CA 1
ATOM 973 C C . ILE A 1 123 ? -4.512 19.703 11.336 1 97.88 123 ILE A C 1
ATOM 975 O O . ILE A 1 123 ? -5.375 20.312 11.984 1 97.88 123 ILE A O 1
ATOM 979 N N . ARG A 1 124 ? -4.027 20.078 10.211 1 95.62 124 ARG A N 1
ATOM 980 C CA . ARG A 1 124 ? -4.523 21.25 9.492 1 95.62 124 ARG A CA 1
ATOM 981 C C . ARG A 1 124 ? -4.664 20.953 8.008 1 95.62 124 ARG A C 1
ATOM 983 O O . ARG A 1 124 ? -4.207 19.922 7.523 1 95.62 124 ARG A O 1
ATOM 990 N N . SER A 1 125 ? -5.246 21.891 7.316 1 95.06 125 SER A N 1
ATOM 991 C CA . SER A 1 125 ? -5.578 21.672 5.914 1 95.06 125 SER A CA 1
ATOM 992 C C . SER A 1 125 ? -4.316 21.594 5.055 1 95.06 125 SER A C 1
ATOM 994 O O . SER A 1 125 ? -4.344 21.031 3.955 1 95.06 125 SER A O 1
ATOM 996 N N . CYS A 1 126 ? -3.246 22.109 5.535 1 94.94 126 CYS A N 1
ATOM 997 C CA . CYS A 1 126 ? -2.02 22.094 4.746 1 94.94 126 CYS A CA 1
ATOM 998 C C . CYS A 1 126 ? -1.229 20.812 4.996 1 94.94 126 CYS A C 1
ATOM 1000 O O . CYS A 1 126 ? -0.248 20.547 4.301 1 94.94 126 CYS A O 1
ATOM 1002 N N . ASN A 1 127 ? -1.651 20.031 6.012 1 96.81 127 ASN A N 1
ATOM 1003 C CA . ASN A 1 127 ? -1.005 18.75 6.27 1 96.81 127 ASN A CA 1
ATOM 1004 C C . ASN A 1 127 ? -1.47 17.672 5.285 1 96.81 127 ASN A C 1
ATOM 1006 O O . ASN A 1 127 ? -2.453 17.875 4.57 1 96.81 127 ASN A O 1
ATOM 1010 N N . PHE A 1 128 ? -0.641 16.688 5.125 1 97.12 128 PHE A N 1
ATOM 1011 C CA . PHE A 1 128 ? -1.066 15.531 4.352 1 97.12 128 PHE A CA 1
ATOM 1012 C C . PHE A 1 128 ? -2.111 14.727 5.113 1 97.12 128 PHE A C 1
ATOM 1014 O O . PHE A 1 128 ? -1.775 13.992 6.043 1 97.12 128 PHE A O 1
ATOM 1021 N N . VAL A 1 129 ? -3.326 14.867 4.852 1 98.38 129 VAL A N 1
ATOM 1022 C CA . VAL A 1 129 ? -4.488 14.125 5.32 1 98.38 129 VAL A CA 1
ATOM 1023 C C . VAL A 1 129 ? -5.332 13.68 4.129 1 98.38 129 VAL A C 1
ATOM 1025 O O . VAL A 1 129 ? -6.035 14.5 3.525 1 98.38 129 VAL A O 1
ATOM 1028 N N . ARG A 1 130 ? -5.254 12.422 3.809 1 97.94 130 ARG A N 1
ATOM 1029 C CA . ARG A 1 130 ? -5.914 11.93 2.605 1 97.94 130 ARG A CA 1
ATOM 1030 C C . ARG A 1 130 ? -6.758 10.695 2.914 1 97.94 130 ARG A C 1
ATOM 1032 O O . ARG A 1 130 ? -6.348 9.836 3.691 1 97.94 130 ARG A O 1
ATOM 1039 N N . LYS A 1 131 ? -7.91 10.734 2.232 1 98.12 131 LYS A N 1
ATOM 1040 C CA . LYS A 1 131 ? -8.656 9.477 2.27 1 98.12 131 LYS A CA 1
ATOM 1041 C C . LYS A 1 131 ? -7.812 8.32 1.733 1 98.12 131 LYS A C 1
ATOM 1043 O O . LYS A 1 131 ? -7.133 8.469 0.713 1 98.12 131 LYS A O 1
ATOM 1048 N N . ALA A 1 132 ? -7.871 7.234 2.432 1 97.31 132 ALA A N 1
ATOM 1049 C CA . ALA A 1 132 ? -7.027 6.098 2.09 1 97.31 132 ALA A CA 1
ATOM 1050 C C . ALA A 1 132 ? -7.297 5.621 0.665 1 97.31 132 ALA A C 1
ATOM 1052 O O . ALA A 1 132 ? -6.363 5.328 -0.086 1 97.31 132 ALA A O 1
ATOM 1053 N N . SER A 1 133 ? -8.477 5.559 0.221 1 93.12 133 SER A N 1
ATOM 1054 C CA . SER A 1 133 ? -8.875 5.039 -1.082 1 93.12 133 SER A CA 1
ATOM 1055 C C . SER A 1 133 ? -8.414 5.957 -2.209 1 93.12 133 SER A C 1
ATOM 1057 O O . SER A 1 133 ? -8.445 5.574 -3.381 1 93.12 133 SER A O 1
ATOM 1059 N N . SER A 1 134 ? -8.031 7.168 -1.894 1 95.62 134 SER A N 1
ATOM 1060 C CA . SER A 1 134 ? -7.629 8.125 -2.916 1 95.62 134 SER A CA 1
ATOM 1061 C C . SER A 1 134 ? -6.137 8.023 -3.215 1 95.62 134 SER A C 1
ATOM 1063 O O . SER A 1 134 ? -5.648 8.609 -4.18 1 95.62 134 SER A O 1
ATOM 1065 N N . LEU A 1 135 ? -5.418 7.312 -2.469 1 96.94 135 LEU A N 1
ATOM 1066 C CA . LEU A 1 135 ? -3.971 7.215 -2.639 1 96.94 135 LEU A CA 1
ATOM 1067 C C . LEU A 1 135 ? -3.623 6.406 -3.883 1 96.94 135 LEU A C 1
ATOM 1069 O O . LEU A 1 135 ? -4.289 5.41 -4.188 1 96.94 135 LEU A O 1
ATOM 1073 N N . SER A 1 136 ? -2.562 6.816 -4.523 1 94.94 136 SER A N 1
ATOM 1074 C CA . SER A 1 136 ? -2.023 5.996 -5.598 1 94.94 136 SER A CA 1
ATOM 1075 C C . SER A 1 136 ? -1.336 4.75 -5.051 1 94.94 136 SER A C 1
ATOM 1077 O O . SER A 1 136 ? -1.043 4.668 -3.855 1 94.94 136 SER A O 1
ATOM 1079 N N . PHE A 1 137 ? -1.095 3.836 -5.902 1 96.75 137 PHE A N 1
ATOM 1080 C CA . PHE A 1 137 ? -0.344 2.652 -5.496 1 96.75 137 PHE A CA 1
ATOM 1081 C C . PHE A 1 137 ? 1.019 3.041 -4.938 1 96.75 137 PHE A C 1
ATOM 1083 O O . PHE A 1 137 ? 1.43 2.545 -3.889 1 96.75 137 PHE A O 1
ATOM 1090 N N . GLU A 1 138 ? 1.689 3.926 -5.648 1 96.5 138 GLU A N 1
ATOM 1091 C CA . GLU A 1 138 ? 3.051 4.293 -5.273 1 96.5 138 GLU A CA 1
ATOM 1092 C C . GLU A 1 138 ? 3.084 4.961 -3.9 1 96.5 138 GLU A C 1
ATOM 1094 O O . GLU A 1 138 ? 3.906 4.609 -3.053 1 96.5 138 GLU A O 1
ATOM 1099 N N . GLU A 1 139 ? 2.172 5.871 -3.752 1 96.44 139 GLU A N 1
ATOM 1100 C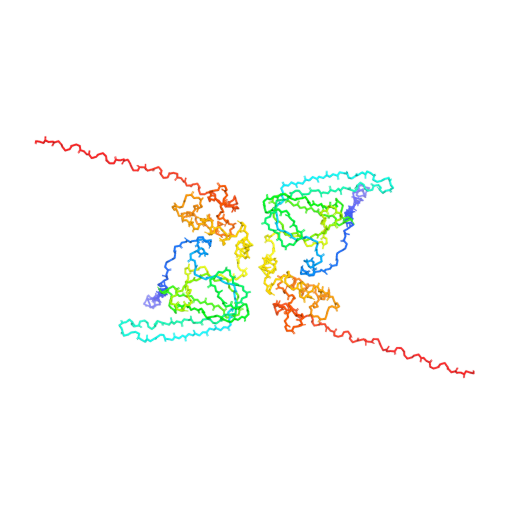 CA . GLU A 1 139 ? 2.094 6.516 -2.443 1 96.44 139 GLU A CA 1
ATOM 1101 C C . GLU A 1 139 ? 1.891 5.488 -1.334 1 96.44 139 GLU A C 1
ATOM 1103 O O . GLU A 1 139 ? 2.576 5.527 -0.311 1 96.44 139 GLU A O 1
ATOM 1108 N N . THR A 1 140 ? 0.93 4.609 -1.608 1 97.69 140 THR A N 1
ATOM 1109 C CA . THR A 1 140 ? 0.634 3.584 -0.615 1 97.69 140 THR A CA 1
ATOM 1110 C C . THR A 1 140 ? 1.861 2.715 -0.353 1 97.69 140 THR A C 1
ATOM 1112 O O . THR A 1 140 ? 2.219 2.467 0.8 1 97.69 140 THR A O 1
ATOM 1115 N N . PHE A 1 141 ? 2.516 2.334 -1.431 1 97.62 141 PHE A N 1
ATOM 1116 C CA . PHE A 1 141 ? 3.703 1.495 -1.32 1 97.62 141 PHE A CA 1
ATOM 1117 C C . PHE A 1 141 ? 4.805 2.217 -0.552 1 97.62 141 PHE A C 1
ATOM 1119 O O . PHE A 1 141 ? 5.371 1.666 0.395 1 97.62 141 PHE A O 1
ATOM 1126 N N . TYR A 1 142 ? 5.09 3.438 -0.843 1 98.06 142 TYR A N 1
ATOM 1127 C CA . TYR A 1 142 ? 6.156 4.195 -0.19 1 98.06 142 TYR A CA 1
ATOM 1128 C C . TYR A 1 142 ? 5.832 4.434 1.28 1 98.06 142 TYR A C 1
ATOM 1130 O O . TYR A 1 142 ? 6.73 4.473 2.123 1 98.06 142 TYR A O 1
ATOM 1138 N N . LEU A 1 143 ? 4.566 4.512 1.589 1 97.81 143 LEU A N 1
ATOM 1139 C CA . LEU A 1 143 ? 4.102 4.863 2.928 1 97.81 143 LEU A CA 1
ATOM 1140 C C . LEU A 1 143 ? 4.148 3.652 3.855 1 97.81 143 LEU A C 1
ATOM 1142 O O . LEU A 1 143 ? 4.527 3.775 5.023 1 97.81 143 LEU A O 1
ATOM 1146 N N . PHE A 1 144 ? 3.803 2.488 3.332 1 97.19 144 PHE A N 1
ATOM 1147 C CA . PHE A 1 144 ? 3.477 1.379 4.223 1 97.19 144 PHE A CA 1
ATOM 1148 C C . PHE A 1 144 ? 4.641 0.398 4.312 1 97.19 144 PHE A C 1
ATOM 1150 O O . PHE A 1 144 ? 4.609 -0.538 5.113 1 97.19 144 PHE A O 1
ATOM 1157 N N . THR A 1 145 ? 5.637 0.606 3.502 1 97 145 THR A N 1
ATOM 1158 C CA . THR A 1 145 ? 6.809 -0.261 3.586 1 97 145 THR A CA 1
ATOM 1159 C C . THR A 1 145 ? 7.938 0.427 4.344 1 97 145 THR A C 1
ATOM 1161 O O . THR A 1 145 ? 7.844 1.614 4.664 1 97 145 THR A O 1
ATOM 1164 N N . LYS A 1 146 ? 8.969 -0.329 4.641 1 95.81 146 LYS A N 1
ATOM 1165 C CA . LYS A 1 146 ? 10.062 0.209 5.445 1 95.81 146 LYS A CA 1
ATOM 1166 C C . LYS A 1 146 ? 11.406 -0.025 4.766 1 95.81 146 LYS A C 1
ATOM 1168 O O . LYS A 1 146 ? 12.461 0.305 5.324 1 95.81 146 LYS A O 1
ATOM 1173 N N . GLY A 1 147 ? 11.367 -0.54 3.602 1 95 147 GLY A N 1
ATOM 1174 C CA . GLY A 1 147 ? 12.594 -0.863 2.883 1 95 147 GLY A CA 1
ATOM 1175 C C . GLY A 1 147 ? 13.156 0.311 2.107 1 95 147 GLY A C 1
ATOM 1176 O O . GLY A 1 147 ? 12.773 1.46 2.346 1 95 147 GLY A O 1
ATOM 1177 N N . PRO A 1 148 ? 14.039 0.015 1.197 1 96.44 148 PRO A N 1
ATOM 1178 C CA . PRO A 1 148 ? 14.766 1.071 0.488 1 96.44 148 PRO A CA 1
ATOM 1179 C C . PRO A 1 148 ? 13.844 1.957 -0.351 1 96.44 148 PRO A C 1
ATOM 1181 O O . PRO A 1 148 ? 14.234 3.057 -0.75 1 96.44 148 PRO A O 1
ATOM 1184 N N . TYR A 1 149 ? 12.688 1.511 -0.62 1 97.62 149 TYR A N 1
ATOM 1185 C CA . TYR A 1 149 ? 11.758 2.289 -1.428 1 97.62 149 TYR A CA 1
ATOM 1186 C C . TYR A 1 149 ? 10.664 2.898 -0.562 1 97.62 149 TYR A C 1
ATOM 1188 O O . TYR A 1 149 ? 9.539 3.098 -1.023 1 97.62 149 TYR A O 1
ATOM 1196 N N . SER A 1 150 ? 10.93 3.191 0.628 1 98.12 150 SER A N 1
ATOM 1197 C CA . SER A 1 150 ? 9.961 3.756 1.556 1 98.12 150 SER A CA 1
ATOM 1198 C C . SER A 1 150 ? 10.289 5.207 1.892 1 98.12 150 SER A C 1
ATOM 1200 O O . SER A 1 150 ? 11.453 5.617 1.816 1 98.12 150 SER A O 1
ATOM 1202 N N . TYR A 1 151 ? 9.258 5.988 2.24 1 98.31 151 TYR A N 1
ATOM 1203 C CA . TYR A 1 151 ? 9.5 7.324 2.775 1 98.31 151 TYR A CA 1
ATOM 1204 C C . TYR A 1 151 ? 10.367 7.258 4.027 1 98.31 151 TYR A C 1
ATOM 1206 O O . TYR A 1 151 ? 11.344 7.996 4.156 1 98.31 151 TYR A O 1
ATOM 1214 N N . LEU A 1 152 ? 10.023 6.355 4.934 1 98.25 152 LEU A N 1
ATOM 1215 C CA . LEU A 1 152 ? 10.68 6.242 6.23 1 98.25 152 LEU A CA 1
ATOM 1216 C C . LEU A 1 152 ? 12.188 6.066 6.059 1 98.25 152 LEU A C 1
ATOM 1218 O O . LEU A 1 152 ? 12.977 6.812 6.648 1 98.25 152 LEU A O 1
ATOM 1222 N N . LYS A 1 153 ? 12.562 5.09 5.258 1 98 153 LYS A N 1
ATOM 1223 C CA . LYS A 1 153 ? 13.984 4.785 5.086 1 98 153 LYS A CA 1
ATOM 1224 C C . LYS A 1 153 ? 14.719 5.957 4.438 1 98 153 LYS A C 1
ATOM 1226 O O . LYS A 1 153 ? 15.844 6.277 4.824 1 98 153 LYS A O 1
ATOM 1231 N N . ASN A 1 154 ? 14.102 6.57 3.529 1 98.06 154 ASN A N 1
ATOM 1232 C CA . ASN A 1 154 ? 14.789 7.637 2.814 1 98.06 154 ASN A CA 1
ATOM 1233 C C . ASN A 1 154 ? 14.82 8.93 3.627 1 98.06 154 ASN A C 1
ATOM 1235 O O . ASN A 1 154 ? 15.766 9.719 3.508 1 98.06 154 ASN A O 1
ATOM 1239 N N . CYS A 1 155 ? 13.844 9.109 4.465 1 97.5 155 CYS A N 1
ATOM 1240 C CA . CYS A 1 155 ? 13.969 10.188 5.438 1 97.5 155 CYS A CA 1
ATOM 1241 C C . CYS A 1 155 ? 15.188 9.984 6.332 1 97.5 155 CYS A C 1
ATOM 1243 O O . CYS A 1 155 ? 15.969 10.914 6.551 1 97.5 155 CYS A O 1
ATOM 1245 N N . LYS A 1 156 ? 15.352 8.828 6.754 1 97.06 156 LYS A N 1
ATOM 1246 C CA . LYS A 1 156 ? 16.469 8.484 7.629 1 97.06 156 LYS A CA 1
ATOM 1247 C C . LYS A 1 156 ? 17.797 8.609 6.898 1 97.06 156 LYS A C 1
ATOM 1249 O O . LYS A 1 156 ? 18.812 8.938 7.504 1 97.06 156 LYS A O 1
ATOM 1254 N N . ASN A 1 157 ? 17.781 8.43 5.66 1 96.56 157 ASN A N 1
ATOM 1255 C CA . ASN A 1 157 ? 19 8.461 4.848 1 96.56 157 ASN A CA 1
ATOM 1256 C C . ASN A 1 157 ? 19.297 9.867 4.355 1 96.56 157 ASN A C 1
ATOM 1258 O O . ASN A 1 157 ? 20.188 10.062 3.525 1 96.56 157 ASN A O 1
ATOM 1262 N N . GLY A 1 158 ? 18.484 10.781 4.715 1 94.94 158 GLY A N 1
ATOM 1263 C CA . GLY A 1 158 ? 18.812 12.172 4.457 1 94.94 158 GLY A CA 1
ATOM 1264 C C . GLY A 1 158 ? 18.125 12.734 3.225 1 94.94 158 GLY A C 1
ATOM 1265 O O . GLY A 1 158 ? 18.422 13.844 2.791 1 94.94 158 GLY A O 1
ATOM 1266 N N . CYS A 1 159 ? 17.266 11.961 2.619 1 96.06 159 CYS A N 1
ATOM 1267 C CA . CYS A 1 159 ? 16.516 12.461 1.478 1 96.06 159 CYS A CA 1
ATOM 1268 C C . CYS A 1 159 ? 15.164 13.023 1.921 1 96.06 159 CYS A C 1
ATOM 1270 O O . CYS A 1 159 ? 14.117 12.57 1.462 1 96.06 159 CYS A O 1
ATOM 1272 N N . ASP A 1 160 ? 15.203 14.031 2.738 1 91.94 160 ASP A N 1
ATOM 1273 C CA . ASP A 1 160 ? 14.031 14.562 3.426 1 91.94 160 ASP A CA 1
ATOM 1274 C C . ASP A 1 160 ? 13.734 15.992 2.979 1 91.94 160 ASP A C 1
ATOM 1276 O O . ASP A 1 160 ? 12.734 16.578 3.404 1 91.94 160 ASP A O 1
ATOM 1280 N N . ASP A 1 161 ? 14.5 16.594 2.209 1 85.31 161 ASP A N 1
ATOM 1281 C CA . ASP A 1 161 ? 14.289 17.938 1.697 1 85.31 161 ASP A CA 1
ATOM 1282 C C . ASP A 1 161 ? 13.898 17.906 0.222 1 85.31 161 ASP A C 1
ATOM 1284 O O . ASP A 1 161 ? 14.75 17.703 -0.647 1 85.31 161 ASP A O 1
ATOM 1288 N N . ILE A 1 162 ? 12.68 18.062 0.033 1 89.31 162 ILE A N 1
ATOM 1289 C CA . ILE A 1 162 ? 12.164 18.141 -1.33 1 89.31 162 ILE A CA 1
ATOM 1290 C C . ILE A 1 162 ? 11.539 19.5 -1.576 1 89.31 162 ILE A C 1
ATOM 1292 O O . ILE A 1 162 ? 10.406 19.766 -1.158 1 89.31 162 ILE A O 1
ATOM 1296 N N . SER A 1 163 ? 12.336 20.391 -2.002 1 83.88 163 SER A N 1
ATOM 1297 C CA . SER A 1 163 ? 11.945 21.766 -2.242 1 83.88 163 SER A CA 1
ATOM 1298 C C . SER A 1 163 ? 12.602 22.312 -3.502 1 83.88 163 SER A C 1
ATOM 1300 O O . SER A 1 163 ? 13.305 21.594 -4.207 1 83.88 163 SER A O 1
ATOM 1302 N N . ASP A 1 164 ? 12.273 23.531 -3.762 1 81.25 164 ASP A N 1
ATOM 1303 C CA . ASP A 1 164 ? 12.812 24.219 -4.938 1 81.25 164 ASP A CA 1
ATOM 1304 C C . ASP A 1 164 ? 14.328 24.391 -4.832 1 81.25 164 ASP A C 1
ATOM 1306 O O . ASP A 1 164 ? 15.023 24.422 -5.848 1 81.25 164 ASP A O 1
ATOM 1310 N N . SER A 1 165 ? 14.836 24.328 -3.623 1 79.69 165 SER A N 1
ATOM 1311 C CA . SER A 1 165 ? 16.266 24.578 -3.424 1 79.69 165 SER A CA 1
ATOM 1312 C C . SER A 1 165 ? 17.031 23.281 -3.24 1 79.69 165 SER A C 1
ATOM 1314 O O . SER A 1 165 ? 18.266 23.297 -3.129 1 79.69 165 SER A O 1
ATOM 1316 N N . SER A 1 166 ? 16.25 22.219 -3.326 1 83.5 166 SER A N 1
ATOM 1317 C CA . SER A 1 166 ? 16.938 20.953 -3.078 1 83.5 166 SER A CA 1
ATOM 1318 C C . SER A 1 166 ? 17.844 20.578 -4.246 1 83.5 166 SER A C 1
ATOM 1320 O O . SER A 1 166 ? 17.547 20.906 -5.398 1 83.5 166 SER A O 1
ATOM 1322 N N . ARG A 1 167 ? 18.953 19.984 -3.963 1 77.5 167 ARG A N 1
ATOM 1323 C CA . ARG A 1 167 ? 19.906 19.609 -4.996 1 77.5 167 ARG A CA 1
ATOM 1324 C C . ARG A 1 167 ? 19.594 18.234 -5.57 1 77.5 167 ARG A C 1
ATOM 1326 O O . ARG A 1 167 ? 19.906 17.953 -6.723 1 77.5 167 ARG A O 1
ATOM 1333 N N . GLY A 1 168 ? 18.922 17.375 -4.957 1 84.94 168 GLY A N 1
ATOM 1334 C CA . GLY A 1 168 ? 18.672 16.031 -5.453 1 84.94 168 GLY A CA 1
ATOM 1335 C C . GLY A 1 168 ? 17.266 15.828 -5.977 1 84.94 168 GLY A C 1
ATOM 1336 O O . GLY A 1 168 ? 17.078 15.492 -7.148 1 84.94 168 GLY A O 1
ATOM 1337 N N . CYS A 1 169 ? 16.328 16.062 -5.215 1 92.31 169 CYS A N 1
ATOM 1338 C CA . CYS A 1 169 ? 14.93 15.898 -5.574 1 92.31 169 CYS A CA 1
ATOM 1339 C C . CYS A 1 169 ? 14.203 17.234 -5.57 1 92.31 169 CYS A C 1
ATOM 1341 O O . CYS A 1 169 ? 13.508 17.562 -4.609 1 92.31 169 CYS A O 1
ATOM 1343 N N . HIS A 1 170 ? 14.32 17.875 -6.688 1 87 170 HIS A N 1
ATOM 1344 C CA . HIS A 1 170 ? 13.773 19.219 -6.84 1 87 170 HIS A CA 1
ATOM 1345 C C . HIS A 1 170 ? 12.281 19.172 -7.16 1 87 170 HIS A C 1
ATOM 1347 O O . HIS A 1 170 ? 11.852 18.438 -8.047 1 87 170 HIS A O 1
ATOM 1353 N N . LEU A 1 171 ? 11.602 19.953 -6.324 1 84.75 171 LEU A N 1
ATOM 1354 C CA . LEU A 1 171 ? 10.172 20.109 -6.574 1 84.75 171 LEU A CA 1
ATOM 1355 C C . LEU A 1 171 ? 9.844 21.547 -6.941 1 84.75 171 LEU A C 1
ATOM 1357 O O . LEU A 1 171 ? 9.703 22.406 -6.062 1 84.75 171 LEU A O 1
ATOM 1361 N N . SER A 1 172 ? 9.695 21.766 -8.258 1 77.62 172 SER A N 1
ATOM 1362 C CA . SER A 1 172 ? 9.422 23.125 -8.695 1 77.62 172 SER A CA 1
ATOM 1363 C C . SER A 1 172 ? 7.941 23.469 -8.578 1 77.62 172 SER A C 1
ATOM 1365 O O . SER A 1 172 ? 7.094 22.734 -9.102 1 77.62 172 SER A O 1
ATOM 1367 N N . HIS A 1 173 ? 7.625 24.641 -8.023 1 75.88 173 HIS A N 1
ATOM 1368 C CA . HIS A 1 173 ? 6.25 25.094 -7.824 1 75.88 173 HIS A CA 1
ATOM 1369 C C . HIS A 1 173 ? 5.691 25.734 -9.086 1 75.88 173 HIS A C 1
ATOM 1371 O O . HIS A 1 173 ? 4.484 25.984 -9.188 1 75.88 173 HIS A O 1
ATOM 1377 N N . ASP A 1 174 ? 6.574 25.922 -10.07 1 74.62 174 ASP A N 1
ATOM 1378 C CA . ASP A 1 174 ? 6.148 26.609 -11.281 1 74.62 174 ASP A CA 1
ATOM 1379 C C . ASP A 1 174 ? 5.508 25.641 -12.273 1 74.62 174 ASP A C 1
ATOM 1381 O O . ASP A 1 174 ? 4.809 26.062 -13.195 1 74.62 174 ASP A O 1
ATOM 1385 N N . ASN A 1 175 ? 5.648 24.406 -12.047 1 73.44 175 ASN A N 1
ATOM 1386 C CA . ASN A 1 175 ? 5.066 23.391 -12.922 1 73.44 175 ASN A CA 1
ATOM 1387 C C . ASN A 1 175 ? 4.074 22.5 -12.172 1 73.44 175 ASN A C 1
ATOM 1389 O O . ASN A 1 175 ? 4.43 21.422 -11.703 1 73.44 175 ASN A O 1
ATOM 1393 N N . TYR A 1 176 ? 2.889 22.953 -12.219 1 74.56 176 TYR A N 1
ATOM 1394 C CA . TYR A 1 176 ? 1.873 22.312 -11.398 1 74.56 176 TYR A CA 1
ATOM 1395 C C . TYR A 1 176 ? 1.653 20.875 -11.836 1 74.56 176 TYR A C 1
ATOM 1397 O O . TYR A 1 176 ? 1.478 19.984 -11 1 74.56 176 TYR A O 1
ATOM 1405 N N . GLY A 1 177 ? 1.705 20.578 -13.141 1 75.88 177 GLY A N 1
ATOM 1406 C CA . GLY A 1 177 ? 1.548 19.219 -13.617 1 75.88 177 GLY A CA 1
ATOM 1407 C C . GLY A 1 177 ? 2.648 18.281 -13.148 1 75.88 177 GLY A C 1
ATOM 1408 O O . GLY A 1 177 ? 2.379 17.156 -12.719 1 75.88 177 GLY A O 1
ATOM 1409 N N . ALA A 1 178 ? 3.773 18.781 -13.18 1 83.06 178 ALA A N 1
ATOM 1410 C CA . ALA A 1 178 ? 4.906 17.984 -12.727 1 83.06 178 ALA A CA 1
ATOM 1411 C C . ALA A 1 178 ? 4.855 17.766 -11.219 1 83.06 178 ALA A C 1
ATOM 1413 O O . ALA A 1 178 ? 5.172 16.672 -10.734 1 83.06 178 ALA A O 1
ATOM 1414 N N . LEU A 1 179 ? 4.301 18.734 -10.656 1 86.06 179 LEU A N 1
ATOM 1415 C CA . LEU A 1 179 ? 4.238 18.688 -9.203 1 86.06 179 LEU A CA 1
ATOM 1416 C C . LEU A 1 179 ? 3.305 17.562 -8.742 1 86.06 179 LEU A C 1
ATOM 1418 O O . LEU A 1 179 ? 3.666 16.781 -7.871 1 86.06 179 LEU A O 1
ATOM 1422 N N . GLN A 1 180 ? 2.201 17.516 -9.352 1 88.75 180 GLN A N 1
ATOM 1423 C CA . GLN A 1 180 ? 1.226 16.516 -8.953 1 88.75 180 GLN A CA 1
ATOM 1424 C C . GLN A 1 180 ? 1.712 15.102 -9.297 1 88.75 180 GLN A C 1
ATOM 1426 O O . GLN A 1 180 ? 1.586 14.18 -8.484 1 88.75 180 GLN A O 1
ATOM 1431 N N . CYS A 1 181 ? 2.24 14.953 -10.469 1 92.38 181 CYS A N 1
ATOM 1432 C CA . CYS A 1 181 ? 2.748 13.656 -10.906 1 92.38 181 CYS A CA 1
ATOM 1433 C C . CYS A 1 181 ? 3.846 13.164 -9.969 1 92.38 181 CYS A C 1
ATOM 1435 O O . CYS A 1 181 ? 3.826 12.008 -9.539 1 92.38 181 CYS A O 1
ATOM 1437 N N . LEU A 1 182 ? 4.746 14.023 -9.656 1 92.69 182 LEU A N 1
ATOM 1438 C CA . LEU A 1 182 ? 5.836 13.648 -8.766 1 92.69 182 LEU A CA 1
ATOM 1439 C C . LEU A 1 182 ? 5.305 13.289 -7.379 1 92.69 182 LEU A C 1
ATOM 1441 O O . LEU A 1 182 ? 5.773 12.328 -6.762 1 92.69 182 LEU A O 1
ATOM 1445 N N . SER A 1 183 ? 4.332 14.016 -6.969 1 91.94 183 SER A N 1
ATOM 1446 C CA . SER A 1 183 ? 3.748 13.766 -5.656 1 91.94 183 SER A CA 1
ATOM 1447 C C . SER A 1 183 ? 3.055 12.414 -5.605 1 91.94 183 SER A C 1
ATOM 1449 O O . SER A 1 183 ? 3.146 11.695 -4.605 1 91.94 183 SER A O 1
ATOM 1451 N N . ASP A 1 184 ? 2.488 12 -6.691 1 93.5 184 ASP A N 1
ATOM 1452 C CA . ASP A 1 184 ? 1.669 10.789 -6.723 1 93.5 184 ASP A CA 1
ATOM 1453 C C . ASP A 1 184 ? 2.523 9.555 -6.988 1 93.5 184 ASP A C 1
ATOM 1455 O O . ASP A 1 184 ? 2.139 8.438 -6.633 1 93.5 184 ASP A O 1
ATOM 1459 N N . SER A 1 185 ? 3.754 9.789 -7.562 1 94.69 185 SER A N 1
ATOM 1460 C CA . SER A 1 185 ? 4.34 8.578 -8.125 1 94.69 185 SER A CA 1
ATOM 1461 C C . SER A 1 185 ? 5.824 8.469 -7.781 1 94.69 185 SER A C 1
ATOM 1463 O O . SER A 1 185 ? 6.402 7.383 -7.84 1 94.69 185 SER A O 1
ATOM 1465 N N . ALA A 1 186 ? 6.406 9.578 -7.426 1 95.69 186 ALA A N 1
ATOM 1466 C CA . ALA A 1 186 ? 7.863 9.547 -7.34 1 95.69 186 ALA A CA 1
ATOM 1467 C C . ALA A 1 186 ? 8.328 9.453 -5.891 1 95.69 186 ALA A C 1
ATOM 1469 O O . ALA A 1 186 ? 7.605 9.852 -4.973 1 95.69 186 ALA A O 1
ATOM 1470 N N . LEU A 1 187 ? 9.461 8.922 -5.746 1 96.88 187 LEU A N 1
ATOM 1471 C CA . LEU A 1 187 ? 10.18 8.797 -4.484 1 96.88 187 LEU A CA 1
ATOM 1472 C C . LEU A 1 187 ? 11.555 9.453 -4.574 1 96.88 187 LEU A C 1
ATOM 1474 O O . LEU A 1 187 ? 12.273 9.266 -5.559 1 96.88 187 LEU A O 1
ATOM 1478 N N . CYS A 1 188 ? 11.867 10.281 -3.625 1 96.88 188 CYS A N 1
ATOM 1479 C CA . CYS A 1 188 ? 13.242 10.75 -3.506 1 96.88 188 CYS A CA 1
ATOM 1480 C C . CYS A 1 188 ? 14.094 9.742 -2.744 1 96.88 188 CYS A C 1
ATOM 1482 O O . CYS A 1 188 ? 13.984 9.625 -1.522 1 96.88 188 CYS A O 1
ATOM 1484 N N . ARG A 1 189 ? 14.977 9.086 -3.438 1 97.12 189 ARG A N 1
ATOM 1485 C CA . ARG A 1 189 ? 15.672 7.93 -2.883 1 97.12 189 ARG A CA 1
ATOM 1486 C C . ARG A 1 189 ? 17.172 8.156 -2.859 1 97.12 189 ARG A C 1
ATOM 1488 O O . ARG A 1 189 ? 17.734 8.742 -3.787 1 97.12 189 ARG A O 1
ATOM 1495 N N . LYS A 1 190 ? 17.766 7.66 -1.765 1 96.25 190 LYS A N 1
ATOM 1496 C CA . LYS A 1 190 ? 19.219 7.695 -1.655 1 96.25 190 LYS A CA 1
ATOM 1497 C C . LYS A 1 190 ? 19.859 6.562 -2.453 1 96.25 190 LYS A C 1
ATOM 1499 O O . LYS A 1 190 ? 19.609 5.387 -2.182 1 96.25 190 LYS A O 1
ATOM 1504 N N . GLU A 1 191 ? 20.531 6.867 -3.434 1 92.81 191 GLU A N 1
ATOM 1505 C CA . GLU A 1 191 ? 21.266 5.91 -4.262 1 92.81 191 GLU A CA 1
ATOM 1506 C C . GLU A 1 191 ? 22.719 6.34 -4.449 1 92.81 191 GLU A C 1
ATOM 1508 O O . GLU A 1 191 ? 22.984 7.438 -4.945 1 92.81 191 GLU A O 1
ATOM 1513 N N . LYS A 1 192 ? 23.609 5.488 -4.074 1 93.31 192 LYS A N 1
ATOM 1514 C CA . LYS A 1 192 ? 25.047 5.75 -4.195 1 93.31 192 LYS A CA 1
ATOM 1515 C C . LYS A 1 192 ? 25.406 7.113 -3.605 1 93.31 192 LYS A C 1
ATOM 1517 O O . LYS A 1 192 ? 26.094 7.914 -4.25 1 93.31 192 LYS A O 1
ATOM 1522 N N . GLY A 1 193 ? 24.844 7.434 -2.508 1 92.06 193 GLY A N 1
ATOM 1523 C CA . GLY A 1 193 ? 25.219 8.586 -1.705 1 92.06 193 GLY A CA 1
ATOM 1524 C C . GLY A 1 193 ? 24.5 9.859 -2.125 1 92.06 193 GLY A C 1
ATOM 1525 O O . GLY A 1 193 ? 24.703 10.914 -1.521 1 92.06 193 GLY A O 1
ATOM 1526 N N . VAL A 1 194 ? 23.703 9.719 -3.186 1 94.38 194 VAL A N 1
ATOM 1527 C CA . VAL A 1 194 ? 23.016 10.914 -3.658 1 94.38 194 VAL A CA 1
ATOM 1528 C C . VAL A 1 194 ? 21.5 10.68 -3.662 1 94.38 194 VAL A C 1
ATOM 1530 O O . VAL A 1 194 ? 21.047 9.562 -3.898 1 94.38 194 VAL A O 1
ATOM 1533 N N . CYS A 1 195 ? 20.766 11.719 -3.34 1 96.19 195 CYS A N 1
ATOM 1534 C CA . CYS A 1 195 ? 19.312 11.656 -3.43 1 96.19 195 CYS A CA 1
ATOM 1535 C C . CYS A 1 195 ? 18.844 11.953 -4.848 1 96.19 195 CYS A C 1
ATOM 1537 O O . CYS A 1 195 ? 19.203 12.984 -5.426 1 96.19 195 CYS A O 1
ATOM 1539 N N . LYS A 1 196 ? 18.047 11.078 -5.406 1 94.25 196 LYS A N 1
ATOM 1540 C CA . LYS A 1 196 ? 17.5 11.266 -6.75 1 94.25 196 LYS A CA 1
ATOM 1541 C C . LYS A 1 196 ? 16.078 10.734 -6.848 1 94.25 196 LYS A C 1
ATOM 1543 O O . LYS A 1 196 ? 15.672 9.875 -6.062 1 94.25 196 LYS A O 1
ATOM 1548 N N . TRP A 1 197 ? 15.398 11.305 -7.852 1 94.06 197 TRP A N 1
ATOM 1549 C CA . TRP A 1 197 ? 14.031 10.844 -8.055 1 94.06 197 TRP A CA 1
ATOM 1550 C C . TRP A 1 197 ? 14.016 9.406 -8.578 1 94.06 197 TRP A C 1
ATOM 1552 O O . TRP A 1 197 ? 14.781 9.062 -9.484 1 94.06 197 TRP A O 1
ATOM 1562 N N . TYR A 1 198 ? 13.25 8.648 -7.914 1 94.31 198 TYR A N 1
ATOM 1563 C CA . TYR A 1 198 ? 12.852 7.348 -8.445 1 94.31 198 TYR A CA 1
ATOM 1564 C C . TYR A 1 198 ? 11.43 7.395 -9 1 94.31 198 TYR A C 1
ATOM 1566 O O . TYR A 1 198 ? 10.531 7.938 -8.367 1 94.31 198 TYR A O 1
ATOM 1574 N N . ASN A 1 199 ? 11.195 6.812 -10.234 1 91.69 199 ASN A N 1
ATOM 1575 C CA . ASN A 1 199 ? 9.898 6.707 -10.891 1 91.69 199 ASN A CA 1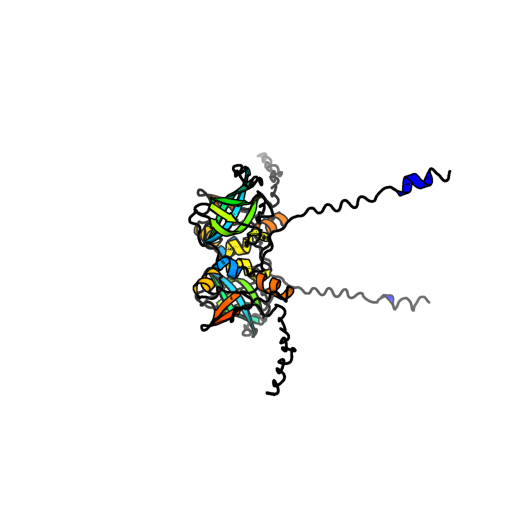
ATOM 1576 C C . ASN A 1 199 ? 9.383 8.07 -11.344 1 91.69 199 ASN A C 1
ATOM 1578 O O . ASN A 1 199 ? 8.188 8.352 -11.242 1 91.69 199 ASN A O 1
ATOM 1582 N N . SER A 1 200 ? 10.25 8.938 -11.727 1 88.31 200 SER A N 1
ATOM 1583 C CA . SER A 1 200 ? 9.867 10.273 -12.18 1 88.31 200 SER A CA 1
ATOM 1584 C C . SER A 1 200 ? 9.789 10.344 -13.695 1 88.31 200 SER A C 1
ATOM 1586 O O . SER A 1 200 ? 9.359 11.359 -14.258 1 88.31 200 SER A O 1
ATOM 1588 N N . GLU A 1 201 ? 10.148 9.281 -14.328 1 84.69 201 GLU A N 1
ATOM 1589 C CA . GLU A 1 201 ? 10.312 9.32 -15.781 1 84.69 201 GLU A CA 1
ATOM 1590 C C . GLU A 1 201 ? 8.977 9.562 -16.469 1 84.69 201 GLU A C 1
ATOM 1592 O O . GLU A 1 201 ? 8.938 10.055 -17.609 1 84.69 201 GLU A O 1
ATOM 1597 N N . LYS A 1 202 ? 7.945 9.242 -15.852 1 79.88 202 LYS A N 1
ATOM 1598 C CA . LYS A 1 202 ? 6.637 9.43 -16.484 1 79.88 202 LYS A CA 1
ATOM 1599 C C . LYS A 1 202 ? 6.141 10.859 -16.297 1 79.88 202 LYS A C 1
ATOM 1601 O O . LYS A 1 202 ? 5.176 11.273 -16.938 1 79.88 202 LYS A O 1
ATOM 1606 N N . CYS A 1 203 ? 6.82 11.57 -15.438 1 88.44 203 CYS A N 1
ATOM 1607 C CA . CYS A 1 203 ? 6.359 12.914 -15.125 1 88.44 203 CYS A CA 1
ATOM 1608 C C . CYS A 1 203 ? 6.961 13.93 -16.094 1 88.44 203 CYS A C 1
ATOM 1610 O O . CYS A 1 203 ? 8.102 13.781 -16.531 1 88.44 203 CYS A O 1
ATOM 1612 N N . PRO A 1 204 ? 6.16 14.852 -16.531 1 80.94 204 PRO A N 1
ATOM 1613 C CA . PRO A 1 204 ? 6.668 15.875 -17.453 1 80.94 204 PRO A CA 1
ATOM 1614 C C . PRO A 1 204 ? 7.879 16.625 -16.891 1 80.94 204 PRO A C 1
ATOM 1616 O O . PRO A 1 204 ? 7.988 16.797 -15.672 1 80.94 204 PRO A O 1
ATOM 1619 N N . THR A 1 205 ? 9 16.703 -17.734 1 66.94 205 THR A N 1
ATOM 1620 C CA . THR A 1 205 ? 10.242 17.375 -17.359 1 66.94 205 THR A CA 1
ATOM 1621 C C . THR A 1 205 ? 10.039 18.891 -17.297 1 66.94 205 THR A C 1
ATOM 1623 O O . THR A 1 205 ? 9.305 19.453 -18.125 1 66.94 205 THR A O 1
ATOM 1626 N N . ILE A 1 206 ? 10.344 19.406 -16.203 1 52.97 206 ILE A N 1
ATOM 1627 C CA . ILE A 1 206 ? 10.336 20.859 -16.109 1 52.97 206 ILE A CA 1
ATOM 1628 C C . ILE A 1 206 ? 11.438 21.438 -17 1 52.97 206 ILE A C 1
ATOM 1630 O O . ILE A 1 206 ? 12.617 21.156 -16.797 1 52.97 206 ILE A O 1
ATOM 1634 N N . THR A 1 207 ? 11.234 21.484 -18.188 1 48.81 207 THR A N 1
ATOM 1635 C CA . THR A 1 207 ? 12.211 22.297 -18.906 1 48.81 207 THR A CA 1
ATOM 1636 C C . THR A 1 207 ? 12.359 23.672 -18.234 1 48.81 207 THR A C 1
ATOM 1638 O O . THR A 1 207 ? 11.406 24.453 -18.188 1 48.81 207 THR A O 1
ATOM 1641 N N . VAL A 1 208 ? 12.93 23.562 -17.188 1 45.5 208 VAL A N 1
ATOM 1642 C CA . VAL A 1 208 ? 13.266 24.875 -16.641 1 45.5 208 VAL A CA 1
ATOM 1643 C C . VAL A 1 208 ? 13.984 25.703 -17.703 1 45.5 208 VAL A C 1
ATOM 1645 O O . VAL A 1 208 ? 15.016 25.281 -18.234 1 45.5 208 VAL A O 1
ATOM 1648 N N . LYS A 1 209 ? 13.234 26.5 -18.422 1 41.09 209 LYS A N 1
ATOM 1649 C CA . LYS A 1 209 ? 13.914 27.484 -19.281 1 41.09 209 LYS A CA 1
ATOM 1650 C C . LYS A 1 209 ? 14.938 28.281 -18.484 1 41.09 209 LYS A C 1
ATOM 1652 O O . LYS A 1 209 ? 14.641 28.781 -17.391 1 41.09 209 LYS A O 1
ATOM 1657 N N . PRO A 1 210 ? 16.172 28.062 -18.719 1 40.78 210 PRO A N 1
ATOM 1658 C CA . PRO A 1 210 ? 17.125 28.969 -18.062 1 40.78 210 PRO A CA 1
ATOM 1659 C C . PRO A 1 210 ? 16.656 30.422 -18.062 1 40.78 210 PRO A C 1
ATOM 1661 O O . PRO A 1 210 ? 16.234 30.938 -19.094 1 40.78 210 PRO A O 1
ATOM 1664 N N . ILE A 1 211 ? 16.047 30.797 -17.031 1 38.38 211 ILE A N 1
ATOM 1665 C CA . ILE A 1 211 ? 15.828 32.219 -16.969 1 38.38 211 ILE A CA 1
ATOM 1666 C C . ILE A 1 211 ? 17.109 32.969 -17.344 1 38.38 211 ILE A C 1
ATOM 1668 O O . ILE A 1 211 ? 18.125 32.875 -16.641 1 38.38 211 ILE A O 1
ATOM 1672 N N . ILE A 1 212 ? 17.469 33 -18.547 1 40.16 212 ILE A N 1
ATOM 1673 C CA . ILE A 1 212 ? 18.531 33.906 -18.969 1 40.16 212 ILE A CA 1
ATOM 1674 C C . ILE A 1 212 ? 18.328 35.281 -18.328 1 40.16 212 ILE A C 1
ATOM 1676 O O . ILE A 1 212 ? 17.25 35.875 -18.453 1 40.16 212 ILE A O 1
ATOM 1680 N N . PRO A 1 213 ? 18.984 35.406 -17.188 1 42 213 PRO A N 1
ATOM 1681 C CA . PRO A 1 213 ? 18.906 36.781 -16.656 1 42 213 PRO A CA 1
ATOM 1682 C C . PRO A 1 213 ? 18.953 37.844 -17.734 1 42 213 PRO A C 1
ATOM 1684 O O . PRO A 1 213 ? 19.891 37.875 -18.531 1 42 213 PRO A O 1
ATOM 1687 N N . THR A 1 214 ? 17.844 38.062 -18.312 1 42.91 214 THR A N 1
ATOM 1688 C CA . THR A 1 214 ? 17.859 39.062 -19.375 1 42.91 214 THR A CA 1
ATOM 1689 C C . THR A 1 214 ? 18.359 40.406 -18.828 1 42.91 214 THR A C 1
ATOM 1691 O O . THR A 1 214 ? 18.375 41.406 -19.547 1 42.91 214 THR A O 1
ATOM 1694 N N . THR A 1 215 ? 18.094 40.562 -17.484 1 43.53 215 THR A N 1
ATOM 1695 C CA . THR A 1 215 ? 18.312 41.969 -17.203 1 43.53 215 THR A CA 1
ATOM 1696 C C . THR A 1 215 ? 19.781 42.344 -17.359 1 43.53 215 THR A C 1
ATOM 1698 O O . THR A 1 215 ? 20.641 41.75 -16.703 1 43.53 215 THR A O 1
ATOM 1701 N N . PRO A 1 216 ? 20.156 43.031 -18.375 1 46.56 216 PRO A N 1
ATOM 1702 C CA . PRO A 1 216 ? 21.516 43.5 -18.578 1 46.56 216 PRO A CA 1
ATOM 1703 C C . PRO A 1 216 ? 22.078 44.219 -17.344 1 46.56 216 PRO A C 1
ATOM 1705 O O . PRO A 1 216 ? 21.328 44.844 -16.594 1 46.56 216 PRO A O 1
ATOM 1708 N N . PRO A 1 217 ? 23.172 43.75 -16.781 1 44.25 217 PRO A N 1
ATOM 1709 C CA . PRO A 1 217 ? 23.734 44.438 -15.617 1 44.25 217 PRO A CA 1
ATOM 1710 C C . PRO A 1 217 ? 23.734 45.969 -15.781 1 44.25 217 PRO A C 1
ATOM 1712 O O . PRO A 1 217 ? 24.047 46.469 -16.859 1 44.25 217 PRO A O 1
ATOM 1715 N N . PHE A 1 218 ? 22.859 46.625 -15.078 1 47.19 218 PHE A N 1
ATOM 1716 C CA . PHE A 1 218 ? 22.812 48.094 -15.078 1 47.19 218 PHE A CA 1
ATOM 1717 C C . PHE A 1 218 ? 24.203 48.656 -14.867 1 47.19 218 PHE A C 1
ATOM 1719 O O . PHE A 1 218 ? 24.875 48.375 -13.875 1 47.19 218 PHE A O 1
ATOM 1726 N N . ARG A 1 219 ? 25.031 49 -15.867 1 50.75 219 ARG A N 1
ATOM 1727 C CA . ARG A 1 219 ? 26.312 49.688 -15.773 1 50.75 219 ARG A CA 1
ATOM 1728 C C . ARG A 1 219 ? 26.141 51.125 -15.25 1 50.75 219 ARG A C 1
ATOM 1730 O O . ARG A 1 219 ? 25.453 51.938 -15.867 1 50.75 219 ARG A O 1
ATOM 1737 N N . PRO A 1 220 ? 26.328 51.281 -13.93 1 46.56 220 PRO A N 1
ATOM 1738 C CA . PRO A 1 220 ? 26.188 52.656 -13.406 1 46.56 220 PRO A CA 1
ATOM 1739 C C . PRO A 1 220 ? 27.016 53.656 -14.188 1 46.56 220 PRO A C 1
ATOM 1741 O O . PRO A 1 220 ? 28.094 53.344 -14.695 1 46.56 220 PRO A O 1
ATOM 1744 N N . ARG A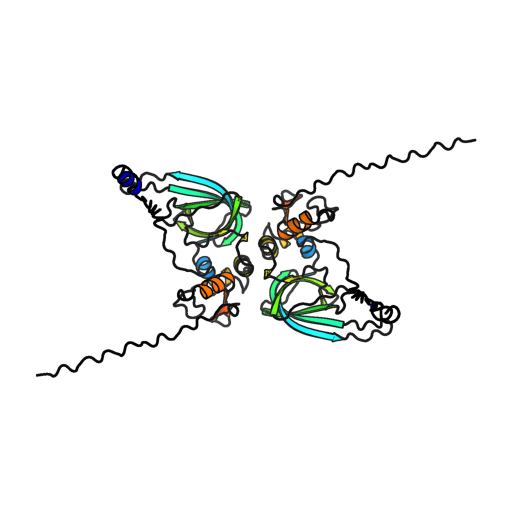 1 221 ? 26.453 54.781 -14.758 1 49.56 221 ARG A N 1
ATOM 1745 C CA . ARG A 1 221 ? 27.031 55.875 -15.531 1 49.56 221 ARG A CA 1
ATOM 1746 C C . ARG A 1 221 ? 28.172 56.531 -14.766 1 49.56 221 ARG A C 1
ATOM 1748 O O . ARG A 1 221 ? 28.078 56.75 -13.555 1 49.56 221 ARG A O 1
ATOM 1755 N N . PRO A 1 222 ? 29.391 56.5 -15.273 1 47.56 222 PRO A N 1
ATOM 1756 C CA . PRO A 1 222 ? 30.547 57.125 -14.617 1 47.56 222 PRO A CA 1
ATOM 1757 C C . PRO A 1 222 ? 30.297 58.562 -14.188 1 47.56 222 PRO A C 1
ATOM 1759 O O . PRO A 1 222 ? 29.766 59.344 -14.977 1 47.56 222 PRO A O 1
ATOM 1762 N N . VAL A 1 223 ? 30.047 58.875 -12.867 1 48.06 223 VAL A N 1
ATOM 1763 C CA . VAL A 1 223 ? 29.906 60.219 -12.32 1 48.06 223 VAL A CA 1
ATOM 1764 C C . VAL A 1 223 ? 31.078 61.062 -12.758 1 48.06 223 VAL A C 1
ATOM 1766 O O . VAL A 1 223 ? 32.25 60.75 -12.508 1 48.06 223 VAL A O 1
ATOM 1769 N N . MET A 1 224 ? 30.938 61.781 -13.859 1 42.03 224 MET A N 1
ATOM 1770 C CA . MET A 1 224 ? 31.938 62.75 -14.305 1 42.03 224 MET A CA 1
ATOM 1771 C C . MET A 1 224 ? 32.281 63.719 -13.188 1 42.03 224 MET A C 1
ATOM 1773 O O . MET A 1 224 ? 31.406 64.375 -12.602 1 42.03 224 MET A O 1
ATOM 1777 N N . ARG A 1 225 ? 33.344 63.406 -12.398 1 45.88 225 ARG A N 1
ATOM 1778 C CA . ARG A 1 225 ? 33.938 64.312 -11.438 1 45.88 225 ARG A CA 1
ATOM 1779 C C . ARG A 1 225 ? 34.094 65.688 -12.031 1 45.88 225 ARG A C 1
ATOM 1781 O O . ARG A 1 225 ? 34.719 65.875 -13.078 1 45.88 225 ARG A O 1
ATOM 1788 N N . ARG A 1 226 ? 33.031 66.625 -11.953 1 34.72 226 ARG A N 1
ATOM 1789 C CA . ARG A 1 226 ? 33.344 68 -12.188 1 34.72 226 ARG A CA 1
ATOM 1790 C C . ARG A 1 226 ? 34.344 68.5 -11.164 1 34.72 226 ARG A C 1
ATOM 1792 O O . ARG A 1 226 ? 34.312 68.125 -9.992 1 34.72 226 ARG A O 1
ATOM 1799 N N . MET B 1 1 ? -30.109 -13.516 -68.062 1 38.09 1 MET B N 1
ATOM 1800 C CA . MET B 1 1 ? -29.703 -12.648 -67 1 38.09 1 MET B CA 1
ATOM 1801 C C . MET B 1 1 ? -29.969 -13.312 -65.625 1 38.09 1 MET B C 1
ATOM 1803 O O . MET B 1 1 ? -29.703 -12.727 -64.562 1 38.09 1 MET B O 1
ATOM 1807 N N . ASN B 1 2 ? -30.781 -14.367 -65.688 1 48.53 2 ASN B N 1
ATOM 1808 C CA . ASN B 1 2 ? -31.172 -15.094 -64.5 1 48.53 2 ASN B CA 1
ATOM 1809 C C . ASN B 1 2 ? -30.016 -15.922 -63.938 1 48.53 2 ASN B C 1
ATOM 1811 O O . ASN B 1 2 ? -30.047 -16.328 -62.781 1 48.53 2 ASN B O 1
ATOM 1815 N N . ARG B 1 3 ? -29.109 -16.469 -64.875 1 50.09 3 ARG B N 1
ATOM 1816 C CA . ARG B 1 3 ? -28.031 -17.359 -64.5 1 50.09 3 ARG B CA 1
ATOM 1817 C C . ARG B 1 3 ? -27.016 -16.625 -63.625 1 50.09 3 ARG B C 1
ATOM 1819 O O . ARG B 1 3 ? -26.312 -17.25 -62.812 1 50.09 3 ARG B O 1
ATOM 1826 N N . LEU B 1 4 ? -26.781 -15.289 -64.062 1 49.91 4 LEU B N 1
ATOM 1827 C CA . LEU B 1 4 ? -25.688 -14.57 -63.375 1 49.91 4 LEU B CA 1
ATOM 1828 C C . LEU B 1 4 ? -26.047 -14.266 -61.938 1 49.91 4 LEU B C 1
ATOM 1830 O O . LEU B 1 4 ? -25.156 -14.141 -61.094 1 49.91 4 LEU B O 1
ATOM 1834 N N . MET B 1 5 ? -27.391 -14.125 -61.656 1 47.34 5 MET B N 1
ATOM 1835 C CA . MET B 1 5 ? -27.734 -13.766 -60.281 1 47.34 5 MET B CA 1
ATOM 1836 C C . MET B 1 5 ? -27.484 -14.938 -59.344 1 47.34 5 MET B C 1
ATOM 1838 O O . MET B 1 5 ? -27.594 -14.789 -58.125 1 47.34 5 MET B O 1
ATOM 1842 N N . PHE B 1 6 ? -27.484 -16.203 -59.969 1 49.25 6 PHE B N 1
ATOM 1843 C CA . PHE B 1 6 ? -27.359 -17.312 -59.031 1 49.25 6 PHE B CA 1
ATOM 1844 C C . PHE B 1 6 ? -25.953 -17.375 -58.438 1 49.25 6 PHE B C 1
ATOM 1846 O O . PHE B 1 6 ? -25.703 -18.047 -57.438 1 49.25 6 PHE B O 1
ATOM 1853 N N . LEU B 1 7 ? -24.953 -16.844 -59.25 1 46.09 7 LEU B N 1
ATOM 1854 C CA . LEU B 1 7 ? -23.578 -17.047 -58.812 1 46.09 7 LEU B CA 1
ATOM 1855 C C . LEU B 1 7 ? -23.281 -16.219 -57.562 1 46.09 7 LEU B C 1
ATOM 1857 O O . LEU B 1 7 ? -22.406 -16.562 -56.781 1 46.09 7 LEU B O 1
ATOM 1861 N N . VAL B 1 8 ? -23.891 -14.992 -57.562 1 47.41 8 VAL B N 1
ATOM 1862 C CA . VAL B 1 8 ? -23.359 -14.117 -56.531 1 47.41 8 VAL B CA 1
ATOM 1863 C C . VAL B 1 8 ? -23.766 -14.633 -55.125 1 47.41 8 VAL B C 1
ATOM 1865 O O . VAL B 1 8 ? -23.203 -14.234 -54.125 1 47.41 8 VAL B O 1
ATOM 1868 N N . ASN B 1 9 ? -25 -15.258 -55.125 1 43.22 9 ASN B N 1
ATOM 1869 C CA . ASN B 1 9 ? -25.422 -15.438 -53.75 1 43.22 9 ASN B CA 1
ATOM 1870 C C . ASN B 1 9 ? -24.562 -16.453 -53 1 43.22 9 ASN B C 1
ATOM 1872 O O . ASN B 1 9 ? -24.781 -16.734 -51.844 1 43.22 9 ASN B O 1
ATOM 1876 N N . THR B 1 10 ? -23.984 -17.359 -53.781 1 41.06 10 THR B N 1
ATOM 1877 C CA . THR B 1 10 ? -23.312 -18.344 -52.969 1 41.06 10 THR B CA 1
ATOM 1878 C C . THR B 1 10 ? -22.125 -17.734 -52.219 1 41.06 10 THR B C 1
ATOM 1880 O O . THR B 1 10 ? -21.203 -18.438 -51.812 1 41.06 10 THR B O 1
ATOM 1883 N N . VAL B 1 11 ? -21.891 -16.406 -52.438 1 41.41 11 VAL B N 1
ATOM 1884 C CA . VAL B 1 11 ? -20.797 -15.992 -51.531 1 41.41 11 VAL B CA 1
ATOM 1885 C C . VAL B 1 11 ? -21.062 -16.516 -50.125 1 41.41 11 VAL B C 1
ATOM 1887 O O . VAL B 1 11 ? -22.047 -16.141 -49.5 1 41.41 11 VAL B O 1
ATOM 1890 N N . LEU B 1 12 ? -20.812 -17.828 -49.875 1 36.84 12 LEU B N 1
ATOM 1891 C CA . LEU B 1 12 ? -20.562 -18.609 -48.688 1 36.84 12 LEU B CA 1
ATOM 1892 C C . LEU B 1 12 ? -19.906 -17.734 -47.594 1 36.84 12 LEU B C 1
ATOM 1894 O O . LEU B 1 12 ? -18.812 -17.219 -47.812 1 36.84 12 LEU B O 1
ATOM 1898 N N . LEU B 1 13 ? -20.766 -17 -46.844 1 39.19 13 LEU B N 1
ATOM 1899 C CA . LEU B 1 13 ? -20.469 -16.547 -45.469 1 39.19 13 LEU B CA 1
ATOM 1900 C C . LEU B 1 13 ? -19.609 -17.562 -44.75 1 39.19 13 LEU B C 1
ATOM 1902 O O . LEU B 1 13 ? -20.094 -18.609 -44.344 1 39.19 13 LEU B O 1
ATOM 1906 N N . VAL B 1 14 ? -18.406 -17.922 -45.281 1 38.81 14 VAL B N 1
ATOM 1907 C CA . VAL B 1 14 ? -17.469 -18.578 -44.375 1 38.81 14 VAL B CA 1
ATOM 1908 C C . VAL B 1 14 ? -17.438 -17.828 -43.062 1 38.81 14 VAL B C 1
ATOM 1910 O O . VAL B 1 14 ? -16.984 -16.688 -42.969 1 38.81 14 VAL B O 1
ATOM 1913 N N . ILE B 1 15 ? -18.562 -17.922 -42.281 1 39.16 15 ILE B N 1
ATOM 1914 C CA . ILE B 1 15 ? -18.359 -17.672 -40.875 1 39.16 15 ILE B CA 1
ATOM 1915 C C . ILE B 1 15 ? -17.047 -18.297 -40.406 1 39.16 15 ILE B C 1
ATOM 1917 O O . ILE B 1 15 ? -16.906 -19.531 -40.375 1 39.16 15 ILE B O 1
ATOM 1921 N N . THR B 1 16 ? -15.906 -17.781 -40.875 1 36.88 16 THR B N 1
ATOM 1922 C CA . THR B 1 16 ? -14.695 -18.109 -40.125 1 36.88 16 THR B CA 1
ATOM 1923 C C . THR B 1 16 ? -14.969 -18.141 -38.625 1 36.88 16 THR B C 1
ATOM 1925 O O . THR B 1 16 ? -15.211 -17.109 -38 1 36.88 16 THR B O 1
ATOM 1928 N N . TRP B 1 17 ? -15.82 -19.094 -38.219 1 37.97 17 TRP B N 1
ATOM 1929 C CA . TRP B 1 17 ? -15.664 -19.453 -36.812 1 37.97 17 TRP B CA 1
ATOM 1930 C C . TRP B 1 17 ? -14.188 -19.516 -36.438 1 37.97 17 TRP B C 1
ATOM 1932 O O . TRP B 1 17 ? -13.484 -20.469 -36.781 1 37.97 17 TRP B O 1
ATOM 1942 N N . THR B 1 18 ? -13.391 -18.562 -36.688 1 36.53 18 THR B N 1
ATOM 1943 C CA . THR B 1 18 ? -12.164 -18.594 -35.906 1 36.53 18 THR B CA 1
ATOM 1944 C C . THR B 1 18 ? -12.445 -19 -34.469 1 36.53 18 THR B C 1
ATOM 1946 O O . THR B 1 18 ? -13.039 -18.234 -33.719 1 36.53 18 THR B O 1
ATOM 1949 N N . ALA B 1 19 ? -12.883 -20.234 -34.281 1 38.59 19 ALA B N 1
ATOM 1950 C CA . ALA B 1 19 ? -12.609 -20.797 -32.969 1 38.59 19 ALA B CA 1
ATOM 1951 C C . ALA B 1 19 ? -11.188 -20.5 -32.531 1 38.59 19 ALA B C 1
ATOM 1953 O O . ALA B 1 19 ? -10.234 -21.125 -33 1 38.59 19 ALA B O 1
ATOM 1954 N N . ASN B 1 20 ? -10.648 -19.375 -32.688 1 36.69 20 ASN B N 1
ATOM 1955 C CA . ASN B 1 20 ? -9.523 -19.328 -31.766 1 36.69 20 ASN B CA 1
ATOM 1956 C C . ASN B 1 20 ? -9.797 -20.156 -30.516 1 36.69 20 ASN B C 1
ATOM 1958 O O . ASN B 1 20 ? -10.711 -19.844 -29.75 1 36.69 20 ASN B O 1
ATOM 1962 N N . GLY B 1 21 ? -9.992 -21.422 -30.594 1 38.53 21 GLY B N 1
ATOM 1963 C CA . GLY B 1 21 ? -9.875 -22.375 -29.5 1 38.53 21 GLY B CA 1
ATOM 1964 C C . GLY B 1 21 ? -8.977 -21.891 -28.391 1 38.53 21 GLY B C 1
ATOM 1965 O O . GLY B 1 21 ? -7.789 -22.219 -28.344 1 38.53 21 GLY B O 1
ATOM 1966 N N . VAL B 1 22 ? -8.883 -20.719 -28.047 1 44.06 22 VAL B N 1
ATOM 1967 C CA . VAL B 1 22 ? -8.148 -20.438 -26.812 1 44.06 22 VAL B CA 1
ATOM 1968 C C . VAL B 1 22 ? -8.445 -21.516 -25.781 1 44.06 22 VAL B C 1
ATOM 1970 O O . VAL B 1 22 ? -9.562 -21.609 -25.281 1 44.06 22 VAL B O 1
ATOM 1973 N N . HIS B 1 23 ? -8.258 -22.828 -26.031 1 50.97 23 HIS B N 1
ATOM 1974 C CA . HIS B 1 23 ? -8.234 -23.891 -25.047 1 50.97 23 HIS B CA 1
ATOM 1975 C C . HIS B 1 23 ? -7.758 -23.375 -23.688 1 50.97 23 HIS B C 1
ATOM 1977 O O . HIS B 1 23 ? -6.555 -23.266 -23.438 1 50.97 23 HIS B O 1
ATOM 1983 N N . GLY B 1 24 ? -8.352 -22.375 -23.109 1 62.28 24 GLY B N 1
ATOM 1984 C CA . GLY B 1 24 ? -8.094 -21.578 -21.922 1 62.28 24 GLY B CA 1
ATOM 1985 C C . GLY B 1 24 ? -8.047 -22.375 -20.641 1 62.28 24 GLY B C 1
ATOM 1986 O O . GLY B 1 24 ? -8.352 -23.578 -20.656 1 62.28 24 GLY B O 1
ATOM 1987 N N . CYS B 1 25 ? -7.055 -22.484 -19.766 1 80 25 CYS B N 1
ATOM 1988 C CA . CYS B 1 25 ? -6.988 -23.062 -18.422 1 80 25 CYS B CA 1
ATOM 1989 C C . CYS B 1 25 ? -8.133 -22.547 -17.562 1 80 25 CYS B C 1
ATOM 1991 O O . CYS B 1 25 ? -8.609 -21.438 -17.75 1 80 25 CYS B O 1
ATOM 1993 N N . SER B 1 26 ? -9 -23.5 -17 1 88.06 26 SER B N 1
ATOM 1994 C CA . SER B 1 26 ? -10.023 -23.094 -16.047 1 88.06 26 SER B CA 1
ATOM 1995 C C . SER B 1 26 ? -9.414 -22.781 -14.68 1 88.06 26 SER B C 1
ATOM 1997 O O . SER B 1 26 ? -8.523 -23.5 -14.211 1 88.06 26 SER B O 1
ATOM 1999 N N . CYS B 1 27 ? -9.797 -21.672 -14.172 1 88.06 27 CYS B N 1
ATOM 2000 C CA . CYS B 1 27 ? -9.312 -21.297 -12.852 1 88.06 27 CYS B CA 1
ATOM 2001 C C . CYS B 1 27 ? -10.461 -21.219 -11.852 1 88.06 27 CYS B C 1
ATOM 2003 O O . CYS B 1 27 ? -11.531 -20.703 -12.156 1 88.06 27 CYS B O 1
ATOM 2005 N N . PHE B 1 28 ? -10.258 -21.797 -10.75 1 84.19 28 PHE B N 1
ATOM 2006 C CA . PHE B 1 28 ? -11.211 -21.625 -9.664 1 84.19 28 PHE B CA 1
ATOM 2007 C C . PHE B 1 28 ? -11.023 -20.281 -8.984 1 84.19 28 PHE B C 1
ATOM 2009 O O . PHE B 1 28 ? -9.898 -19.875 -8.68 1 84.19 28 PHE B O 1
ATOM 2016 N N . PRO B 1 29 ? -12.109 -19.562 -8.773 1 86.94 29 PRO B N 1
ATOM 2017 C CA . PRO B 1 29 ? -11.977 -18.266 -8.094 1 86.94 29 PRO B CA 1
ATOM 2018 C C . PRO B 1 29 ? -11.383 -18.406 -6.691 1 86.94 29 PRO B C 1
ATOM 2020 O O . PRO B 1 29 ? -11.742 -19.328 -5.945 1 86.94 29 PRO B O 1
ATOM 2023 N N . GLN B 1 30 ? -10.406 -17.562 -6.418 1 90.94 30 GLN B N 1
ATOM 2024 C CA . GLN B 1 30 ? -9.758 -17.578 -5.109 1 90.94 30 GLN B CA 1
ATOM 2025 C C . GLN B 1 30 ? -9.578 -16.156 -4.574 1 90.94 30 GLN B C 1
ATOM 2027 O O . GLN B 1 30 ? -9.312 -15.227 -5.34 1 90.94 30 GLN B O 1
ATOM 2032 N N . HIS B 1 31 ? -9.766 -16.016 -3.293 1 93.88 31 HIS B N 1
ATOM 2033 C CA . HIS B 1 31 ? -9.43 -14.758 -2.648 1 93.88 31 HIS B CA 1
ATOM 2034 C C . HIS B 1 31 ? -7.926 -14.508 -2.664 1 93.88 31 HIS B C 1
ATOM 2036 O O . HIS B 1 31 ? -7.137 -15.43 -2.447 1 93.88 31 HIS B O 1
ATOM 2042 N N . PRO B 1 32 ? -7.527 -13.258 -2.828 1 96.81 32 PRO B N 1
ATOM 2043 C CA . PRO B 1 32 ? -6.094 -12.961 -2.84 1 96.81 32 PRO B CA 1
ATOM 2044 C C . PRO B 1 32 ? -5.383 -13.445 -1.577 1 96.81 32 PRO B C 1
ATOM 2046 O O . PRO B 1 32 ? -4.25 -13.93 -1.649 1 96.81 32 PRO B O 1
ATOM 2049 N N . GLN B 1 33 ? -6.039 -13.352 -0.476 1 97.44 33 GLN B N 1
ATOM 2050 C CA . GLN B 1 33 ? -5.422 -13.789 0.772 1 97.44 33 GLN B CA 1
ATOM 2051 C C . GLN B 1 33 ? -5.121 -15.281 0.745 1 97.44 33 GLN B C 1
ATOM 2053 O O . GLN B 1 33 ? -4.062 -15.719 1.204 1 97.44 33 GLN B O 1
ATOM 2058 N N . SER B 1 34 ? -6.062 -16.078 0.287 1 95.25 34 SER B N 1
ATOM 2059 C CA . SER B 1 34 ? -5.824 -17.516 0.189 1 95.25 34 SER B CA 1
ATOM 2060 C C . SER B 1 34 ? -4.668 -17.812 -0.755 1 95.25 34 SER B C 1
ATOM 2062 O O . SER B 1 34 ? -3.867 -18.719 -0.492 1 95.25 34 SER B O 1
ATOM 2064 N N . GLN B 1 35 ? -4.605 -17.078 -1.822 1 96.44 35 GLN B N 1
ATOM 2065 C CA . GLN B 1 35 ? -3.492 -17.25 -2.752 1 96.44 35 GLN B CA 1
ATOM 2066 C C . GLN B 1 35 ? -2.172 -16.844 -2.107 1 96.44 35 GLN B C 1
ATOM 2068 O O . GLN B 1 35 ? -1.154 -17.516 -2.285 1 96.44 35 GLN B O 1
ATOM 2073 N N . PHE B 1 36 ? -2.191 -15.75 -1.361 1 98.44 36 PHE B N 1
ATOM 2074 C CA . PHE B 1 36 ? -1.012 -15.312 -0.624 1 98.44 36 PHE B CA 1
ATOM 2075 C C . PHE B 1 36 ? -0.529 -16.406 0.323 1 98.44 36 PHE B C 1
ATOM 2077 O O . PHE B 1 36 ? 0.664 -16.719 0.371 1 98.44 36 PHE B O 1
ATOM 2084 N N . CYS B 1 37 ? -1.439 -17 1.036 1 98 37 CYS B N 1
ATOM 2085 C CA . CYS B 1 37 ? -1.106 -17.969 2.064 1 98 37 CYS B CA 1
ATOM 2086 C C . CYS B 1 37 ? -0.516 -19.234 1.445 1 98 37 CYS B C 1
ATOM 2088 O O . CYS B 1 37 ? 0.41 -19.828 2 1 98 37 CYS B O 1
ATOM 2090 N N . SER B 1 38 ? -0.953 -19.625 0.327 1 96.75 38 SER B N 1
ATOM 2091 C CA . SER B 1 38 ? -0.538 -20.891 -0.266 1 96.75 38 SER B CA 1
ATOM 2092 C C . SER B 1 38 ? 0.685 -20.703 -1.16 1 96.75 38 SER B C 1
ATOM 2094 O O . SER B 1 38 ? 1.339 -21.688 -1.533 1 96.75 38 SER B O 1
ATOM 2096 N N . ALA B 1 39 ? 0.964 -19.484 -1.549 1 98 39 ALA B N 1
ATOM 2097 C CA . ALA B 1 39 ? 2.07 -19.203 -2.463 1 98 39 ALA B CA 1
ATOM 2098 C C . ALA B 1 39 ? 3.412 -19.531 -1.812 1 98 39 ALA B C 1
ATOM 2100 O O . ALA B 1 39 ? 3.566 -19.406 -0.595 1 98 39 ALA B O 1
ATOM 2101 N N . ASP B 1 40 ? 4.406 -19.891 -2.625 1 98.44 40 ASP B N 1
ATOM 2102 C CA . ASP B 1 40 ? 5.762 -20.141 -2.145 1 98.44 40 ASP B CA 1
ATOM 2103 C C . ASP B 1 40 ? 6.562 -18.844 -2.072 1 98.44 40 ASP B C 1
ATOM 2105 O O . ASP B 1 40 ? 7.453 -18.703 -1.232 1 98.44 40 ASP B O 1
ATOM 2109 N N . PHE B 1 41 ? 6.219 -17.969 -2.947 1 98.56 41 PHE B N 1
ATOM 2110 C CA . PHE B 1 41 ? 6.875 -16.656 -2.943 1 98.56 41 PHE B CA 1
ATOM 2111 C C . PHE B 1 41 ? 5.91 -15.562 -3.377 1 98.56 41 PHE B C 1
ATOM 2113 O O . PHE B 1 41 ? 5.027 -15.805 -4.203 1 98.56 41 PHE B O 1
ATOM 2120 N N . VAL B 1 42 ? 6.031 -14.453 -2.801 1 98.81 42 VAL B N 1
ATOM 2121 C CA . VAL B 1 42 ? 5.254 -13.25 -3.102 1 98.81 42 VAL B CA 1
ATOM 2122 C C . VAL B 1 42 ? 6.18 -12.039 -3.148 1 98.81 42 VAL B C 1
ATOM 2124 O O . VAL B 1 42 ? 6.902 -11.758 -2.188 1 98.81 42 VAL B O 1
ATOM 2127 N N . PHE B 1 43 ? 6.191 -11.32 -4.293 1 98.75 43 PHE B N 1
ATOM 2128 C CA . PHE B 1 43 ? 7.043 -10.141 -4.348 1 98.75 43 PHE B CA 1
ATOM 2129 C C . PHE B 1 43 ? 6.473 -9.109 -5.309 1 98.75 43 PHE B C 1
ATOM 2131 O O . PHE B 1 43 ? 5.543 -9.398 -6.062 1 98.75 43 PHE B O 1
ATOM 2138 N N . TYR B 1 44 ? 6.828 -7.938 -5.133 1 98.81 44 TYR B N 1
ATOM 2139 C CA . TYR B 1 44 ? 6.586 -6.789 -6 1 98.81 44 TYR B CA 1
ATOM 2140 C C . TYR B 1 44 ? 7.828 -6.449 -6.812 1 98.81 44 TYR B C 1
ATOM 2142 O O . TYR B 1 44 ? 8.914 -6.266 -6.254 1 98.81 44 TYR B O 1
ATOM 2150 N N . GLY B 1 45 ? 7.66 -6.41 -8.156 1 98.5 45 GLY B N 1
ATOM 2151 C CA . GLY B 1 45 ? 8.836 -6.191 -8.984 1 98.5 45 GLY B CA 1
ATOM 2152 C C . GLY B 1 45 ? 8.508 -5.629 -10.359 1 98.5 45 GLY B C 1
ATOM 2153 O O . GLY B 1 45 ? 7.332 -5.488 -10.711 1 98.5 45 GLY B O 1
ATOM 2154 N N . LYS B 1 46 ? 9.57 -5.312 -11.086 1 98.44 46 LYS B N 1
ATOM 2155 C CA . LYS B 1 46 ? 9.477 -4.754 -12.43 1 98.44 46 LYS B CA 1
ATOM 2156 C C . LYS B 1 46 ? 10.047 -5.723 -13.469 1 98.44 46 LYS B C 1
ATOM 2158 O O . LYS B 1 46 ? 11.133 -6.273 -13.281 1 98.44 46 LYS B O 1
ATOM 2163 N N . VAL B 1 47 ? 9.297 -5.902 -14.516 1 98.81 47 VAL B N 1
ATOM 2164 C CA . VAL B 1 47 ? 9.758 -6.773 -15.594 1 98.81 47 VAL B CA 1
ATOM 2165 C C . VAL B 1 47 ? 10.82 -6.059 -16.422 1 98.81 47 VAL B C 1
ATOM 2167 O O . VAL B 1 47 ? 10.562 -4.984 -16.969 1 98.81 47 VAL B O 1
ATOM 2170 N N . LEU B 1 48 ? 12.023 -6.672 -16.516 1 98.69 48 LEU B N 1
ATOM 2171 C CA . LEU B 1 48 ? 13.125 -6.055 -17.25 1 98.69 48 LEU B CA 1
ATOM 2172 C C . LEU B 1 48 ? 13.266 -6.656 -18.641 1 98.69 48 LEU B C 1
ATOM 2174 O O . LEU B 1 48 ? 13.594 -5.953 -19.594 1 98.69 48 LEU B O 1
ATOM 2178 N N . LYS B 1 49 ? 13.078 -7.961 -18.672 1 98.56 49 LYS B N 1
ATOM 2179 C CA . LYS B 1 49 ? 13.344 -8.688 -19.906 1 98.56 49 LYS B CA 1
ATOM 2180 C C . LYS B 1 49 ? 12.469 -9.93 -20.016 1 98.56 49 LYS B C 1
ATOM 2182 O O . LYS B 1 49 ? 12.094 -10.523 -19 1 98.56 49 LYS B O 1
ATOM 2187 N N . GLU B 1 50 ? 12.141 -10.258 -21.281 1 97.94 50 GLU B N 1
ATOM 2188 C CA . GLU B 1 50 ? 11.453 -11.508 -21.609 1 97.94 50 GLU B CA 1
ATOM 2189 C C . GLU B 1 50 ? 12.289 -12.375 -22.531 1 97.94 50 GLU B C 1
ATOM 2191 O O . GLU B 1 50 ? 12.898 -11.875 -23.484 1 97.94 50 GLU B O 1
ATOM 2196 N N . GLN B 1 51 ? 12.367 -13.648 -22.266 1 96.88 51 GLN B N 1
ATOM 2197 C CA . GLN B 1 51 ? 12.992 -14.641 -23.125 1 96.88 51 GLN B CA 1
ATOM 2198 C C . GLN B 1 51 ? 12.055 -15.82 -23.375 1 96.88 51 GLN B C 1
ATOM 2200 O O . GLN B 1 51 ? 11.523 -16.406 -22.438 1 96.88 51 GLN B O 1
ATOM 2205 N N . VAL B 1 52 ? 11.867 -16.094 -24.656 1 93 52 VAL B N 1
ATOM 2206 C CA . VAL B 1 52 ? 11.039 -17.234 -25.031 1 93 52 VAL B CA 1
ATOM 2207 C C . VAL B 1 52 ? 11.93 -18.391 -25.484 1 93 52 VAL B C 1
ATOM 2209 O O . VAL B 1 52 ? 12.758 -18.234 -26.375 1 93 52 VAL B O 1
ATOM 2212 N N . LYS B 1 53 ? 11.883 -19.453 -24.734 1 88.12 53 LYS B N 1
ATOM 2213 C CA . LYS B 1 53 ? 12.688 -20.625 -25.094 1 88.12 53 LYS B CA 1
ATOM 2214 C C . LYS B 1 53 ? 11.812 -21.797 -25.516 1 88.12 53 LYS B C 1
ATOM 2216 O O . LYS B 1 53 ? 10.797 -22.078 -24.875 1 88.12 53 LYS B O 1
ATOM 2221 N N . LYS B 1 54 ? 12.227 -22.281 -26.609 1 80.19 54 LYS B N 1
ATOM 2222 C CA . LYS B 1 54 ? 11.508 -23.469 -27.094 1 80.19 54 LYS B CA 1
ATOM 2223 C C . LYS B 1 54 ? 11.969 -24.719 -26.359 1 80.19 54 LYS B C 1
ATOM 2225 O O . LYS B 1 54 ? 13.156 -24.875 -26.078 1 80.19 54 LYS B O 1
ATOM 2230 N N . GLY B 1 55 ? 11.164 -25.266 -25.438 1 65.62 55 GLY B N 1
ATOM 2231 C CA . GLY B 1 55 ? 11.531 -26.484 -24.766 1 65.62 55 GLY B CA 1
ATOM 2232 C C . GLY B 1 55 ? 11.891 -27.609 -25.719 1 65.62 55 GLY B C 1
ATOM 2233 O O . GLY B 1 55 ? 11.688 -27.5 -26.938 1 65.62 55 GLY B O 1
ATOM 2234 N N . PRO B 1 56 ? 12.758 -28.578 -25.078 1 59.03 56 PRO B N 1
ATOM 2235 C CA . PRO B 1 56 ? 13.109 -29.719 -25.938 1 59.03 56 PRO B CA 1
ATOM 2236 C C . PRO B 1 56 ? 11.883 -30.469 -26.453 1 59.03 56 PRO B C 1
ATOM 2238 O O . PRO B 1 56 ? 10.828 -30.453 -25.812 1 59.03 56 PRO B O 1
ATOM 2241 N N . PRO B 1 57 ? 11.984 -30.719 -27.719 1 51.81 57 PRO B N 1
ATOM 2242 C CA . PRO B 1 57 ? 10.906 -31.562 -28.25 1 51.81 57 PRO B CA 1
ATOM 2243 C C . PRO B 1 57 ? 10.625 -32.781 -27.391 1 51.81 57 PRO B C 1
ATOM 2245 O O . PRO B 1 57 ? 11.562 -33.438 -26.922 1 51.81 57 PRO B O 1
ATOM 2248 N N . GLN B 1 58 ? 9.93 -32.625 -26.344 1 49.91 58 GLN B N 1
ATOM 2249 C CA . GLN B 1 58 ? 9.68 -33.938 -25.719 1 49.91 58 GLN B CA 1
ATOM 2250 C C . GLN B 1 58 ? 9.18 -34.938 -26.734 1 49.91 58 GLN B C 1
ATOM 2252 O O . GLN B 1 58 ? 8.445 -34.594 -27.672 1 49.91 58 GLN B O 1
ATOM 2257 N N . GLU B 1 59 ? 9.93 -36.094 -26.828 1 48.31 59 GLU B N 1
ATOM 2258 C CA . GLU B 1 59 ? 9.625 -37.156 -27.781 1 48.31 59 GLU B CA 1
ATOM 2259 C C . GLU B 1 59 ? 8.125 -37.219 -28.078 1 48.31 59 GLU B C 1
ATOM 2261 O O . GLU B 1 59 ? 7.723 -37.438 -29.234 1 48.31 59 GLU B O 1
ATOM 2266 N N . PHE B 1 60 ? 7.344 -37.656 -27.109 1 48.34 60 PHE B N 1
ATOM 2267 C CA . PHE B 1 60 ? 5.992 -38.125 -27.391 1 48.34 60 PHE B CA 1
ATOM 2268 C C . PHE B 1 60 ? 5 -36.969 -27.375 1 48.34 60 PHE B C 1
ATOM 2270 O O . PHE B 1 60 ? 3.836 -37.156 -27.734 1 48.34 60 PHE B O 1
ATOM 2277 N N . PHE B 1 61 ? 5.227 -35.875 -26.703 1 48.59 61 PHE B N 1
ATOM 2278 C CA . PHE B 1 61 ? 4.246 -34.812 -26.734 1 48.59 61 PHE B CA 1
ATOM 2279 C C . PHE B 1 61 ? 4.707 -33.656 -27.641 1 48.59 61 PHE B C 1
ATOM 2281 O O . PHE B 1 61 ? 5.824 -33.156 -27.484 1 48.59 61 PHE B O 1
ATOM 2288 N N . TYR B 1 62 ? 4.398 -33.719 -28.906 1 44.91 62 TYR B N 1
ATOM 2289 C CA . TYR B 1 62 ? 4.57 -32.75 -29.984 1 44.91 62 TYR B CA 1
ATOM 2290 C C . TYR B 1 62 ? 4.625 -31.328 -29.438 1 44.91 62 TYR B C 1
ATOM 2292 O O . TYR B 1 62 ? 4.812 -30.359 -30.203 1 44.91 62 TYR B O 1
ATOM 2300 N N . ASP B 1 63 ? 3.807 -31 -28.453 1 48.53 63 ASP B N 1
ATOM 2301 C CA . ASP B 1 63 ? 3.629 -29.578 -28.203 1 48.53 63 ASP B CA 1
ATOM 2302 C C . ASP B 1 63 ? 4.902 -28.953 -27.641 1 48.53 63 ASP B C 1
ATOM 2304 O O . ASP B 1 63 ? 5.449 -29.438 -26.641 1 48.53 63 ASP B O 1
ATOM 2308 N N . ASP B 1 64 ? 5.801 -28.609 -28.422 1 52.84 64 ASP B N 1
ATOM 2309 C CA . ASP B 1 64 ? 6.906 -27.703 -28.141 1 52.84 64 ASP B CA 1
ATOM 2310 C C . ASP B 1 64 ? 6.617 -26.844 -26.922 1 52.84 64 ASP B C 1
ATOM 2312 O O . ASP B 1 64 ? 5.648 -26.078 -26.891 1 52.84 64 ASP B O 1
ATOM 2316 N N . GLN B 1 65 ? 6.895 -27.391 -25.75 1 71.25 65 GLN B N 1
ATOM 2317 C CA . GLN B 1 65 ? 6.477 -26.656 -24.562 1 71.25 65 GLN B CA 1
ATOM 2318 C C . GLN B 1 65 ? 7.281 -25.375 -24.391 1 71.25 65 GLN B C 1
ATOM 2320 O O . GLN B 1 65 ? 8.484 -25.422 -24.125 1 71.25 65 GLN B O 1
ATOM 2325 N N . THR B 1 66 ? 6.941 -24.375 -25.078 1 86.75 66 THR B N 1
ATOM 2326 C CA . THR B 1 66 ? 7.516 -23.031 -24.984 1 86.75 66 THR B CA 1
ATOM 2327 C C . THR B 1 66 ? 7.402 -22.5 -23.562 1 86.75 66 THR B C 1
ATOM 2329 O O . THR B 1 66 ? 6.414 -22.75 -22.875 1 86.75 66 THR B O 1
ATOM 2332 N N . VAL B 1 67 ? 8.586 -22.109 -23.109 1 92.19 67 VAL B N 1
ATOM 2333 C CA . VAL B 1 67 ? 8.609 -21.484 -21.797 1 92.19 67 VAL B CA 1
ATOM 2334 C C . VAL B 1 67 ? 8.984 -20 -21.938 1 92.19 67 VAL B C 1
ATOM 2336 O O . VAL B 1 67 ? 9.875 -19.656 -22.719 1 92.19 67 VAL B O 1
ATOM 2339 N N . ARG B 1 68 ? 8.25 -19.219 -21.234 1 95.75 68 ARG B N 1
ATOM 2340 C CA . ARG B 1 68 ? 8.578 -17.797 -21.156 1 95.75 68 ARG B CA 1
ATOM 2341 C C . ARG B 1 68 ? 9.305 -17.469 -19.859 1 95.75 68 ARG B C 1
ATOM 2343 O O . ARG B 1 68 ? 8.805 -17.781 -18.766 1 95.75 68 ARG B O 1
ATOM 2350 N N . LYS B 1 69 ? 10.492 -16.891 -20.016 1 97.5 69 LYS B N 1
ATOM 2351 C CA . LYS B 1 69 ? 11.281 -16.469 -18.859 1 97.5 69 LYS B CA 1
ATOM 2352 C C . LYS B 1 69 ? 11.289 -14.953 -18.734 1 97.5 69 LYS B C 1
ATOM 2354 O O . LYS B 1 69 ? 11.562 -14.242 -19.703 1 97.5 69 LYS B O 1
ATOM 2359 N N . TYR B 1 70 ? 11.008 -14.531 -17.547 1 98.56 70 TYR B N 1
ATOM 2360 C CA . TYR B 1 70 ? 11.008 -13.102 -17.266 1 98.56 70 TYR B CA 1
ATOM 2361 C C . TYR B 1 70 ? 12.055 -12.758 -16.203 1 98.56 70 TYR B C 1
ATOM 2363 O O . TYR B 1 70 ? 12.008 -13.273 -15.086 1 98.56 70 TYR B O 1
ATOM 2371 N N . THR B 1 71 ? 13.008 -11.93 -16.594 1 98.81 71 THR B N 1
ATOM 2372 C CA . THR B 1 71 ? 13.914 -11.328 -15.609 1 98.81 71 THR B CA 1
ATOM 2373 C C . THR B 1 71 ? 13.289 -10.086 -14.984 1 98.81 71 THR B C 1
ATOM 2375 O O . THR B 1 71 ? 12.898 -9.156 -15.688 1 98.81 71 THR B O 1
ATOM 2378 N N . MET B 1 72 ? 13.203 -10.141 -13.672 1 98.75 72 MET B N 1
ATOM 2379 C CA . MET B 1 72 ? 12.523 -9.047 -12.977 1 98.75 72 MET B CA 1
ATOM 2380 C C . MET B 1 72 ? 13.406 -8.453 -11.891 1 98.75 72 MET B C 1
ATOM 2382 O O . MET B 1 72 ? 14.148 -9.18 -11.227 1 98.75 72 MET B O 1
ATOM 2386 N N . GLN B 1 73 ? 13.328 -7.18 -11.727 1 98.69 73 GLN B N 1
ATOM 2387 C CA . GLN B 1 73 ? 13.938 -6.512 -10.586 1 98.69 73 GLN B CA 1
ATOM 2388 C C . GLN B 1 73 ? 13.031 -6.582 -9.359 1 98.69 73 GLN B C 1
ATOM 2390 O O . GLN B 1 73 ? 11.867 -6.184 -9.414 1 98.69 73 GLN B O 1
ATOM 2395 N N . VAL B 1 74 ? 13.578 -7.035 -8.266 1 98.5 74 VAL B N 1
ATOM 2396 C CA . VAL B 1 74 ? 12.805 -7.133 -7.031 1 98.5 74 VAL B CA 1
ATOM 2397 C C . VAL B 1 74 ? 12.75 -5.77 -6.348 1 98.5 74 VAL B C 1
ATOM 2399 O O . VAL B 1 74 ? 13.789 -5.164 -6.078 1 98.5 74 VAL B O 1
ATOM 2402 N N . LEU B 1 75 ? 11.57 -5.254 -6.074 1 97.94 75 LEU B N 1
ATOM 2403 C CA . LEU B 1 75 ? 11.398 -3.975 -5.398 1 97.94 75 LEU B CA 1
ATOM 2404 C C . LEU B 1 75 ? 10.984 -4.18 -3.945 1 97.94 75 LEU B C 1
ATOM 2406 O O . LEU B 1 75 ? 11.273 -3.336 -3.092 1 97.94 75 LEU B O 1
ATOM 2410 N N . HIS B 1 76 ? 10.312 -5.27 -3.689 1 98.31 76 HIS B N 1
ATOM 2411 C CA . HIS B 1 76 ? 9.898 -5.633 -2.34 1 98.31 76 HIS B CA 1
ATOM 2412 C C . HIS B 1 76 ? 9.523 -7.105 -2.256 1 98.31 76 HIS B C 1
ATOM 2414 O O . HIS B 1 76 ? 8.859 -7.637 -3.154 1 98.31 76 HIS B O 1
ATOM 2420 N N . THR B 1 77 ? 9.945 -7.762 -1.231 1 98.25 77 THR B N 1
ATOM 2421 C CA . THR B 1 77 ? 9.594 -9.156 -1.009 1 98.25 77 THR B CA 1
ATOM 2422 C C . THR B 1 77 ? 8.664 -9.297 0.193 1 98.25 77 THR B C 1
ATOM 2424 O O . THR B 1 77 ? 8.992 -8.844 1.293 1 98.25 77 THR B O 1
ATOM 2427 N N . MET B 1 78 ? 7.539 -9.891 0.017 1 97.81 78 MET B N 1
ATOM 2428 C CA . MET B 1 78 ? 6.605 -10.148 1.111 1 97.81 78 MET B CA 1
ATOM 2429 C C . MET B 1 78 ? 6.832 -11.531 1.704 1 97.81 78 MET B C 1
ATOM 2431 O O . MET B 1 78 ? 6.727 -11.719 2.918 1 97.81 78 MET B O 1
ATOM 2435 N N . LYS B 1 79 ? 7.199 -12.453 0.788 1 96.94 79 LYS B N 1
ATOM 2436 C CA . LYS B 1 79 ? 7.258 -13.844 1.227 1 96.94 79 LYS B CA 1
ATOM 2437 C C . LYS B 1 79 ? 8.117 -14.68 0.284 1 96.94 79 LYS B C 1
ATOM 2439 O O . LYS B 1 79 ? 8 -14.562 -0.938 1 96.94 79 LYS B O 1
ATOM 2444 N N . GLY B 1 80 ? 9.047 -15.445 0.821 1 97.19 80 GLY B N 1
ATOM 2445 C CA . GLY B 1 80 ? 9.57 -16.641 0.163 1 97.19 80 GLY B CA 1
ATOM 2446 C C . GLY B 1 80 ? 10.656 -16.328 -0.845 1 97.19 80 GLY B C 1
ATOM 2447 O O . GLY B 1 80 ? 11.023 -17.188 -1.654 1 97.19 80 GLY B O 1
ATOM 2448 N N . LEU B 1 81 ? 11.086 -15.125 -0.952 1 96.81 81 LEU B N 1
ATOM 2449 C CA . LEU B 1 81 ? 12.195 -14.773 -1.838 1 96.81 81 LEU B CA 1
ATOM 2450 C C . LEU B 1 81 ? 13.391 -14.266 -1.041 1 96.81 81 LEU B C 1
ATOM 2452 O O . LEU B 1 81 ? 13.234 -13.43 -0.148 1 96.81 81 LEU B O 1
ATOM 2456 N N . ARG B 1 82 ? 14.578 -14.758 -1.362 1 94.44 82 ARG B N 1
ATOM 2457 C CA . ARG B 1 82 ? 15.797 -14.352 -0.675 1 94.44 82 ARG B CA 1
ATOM 2458 C C . ARG B 1 82 ? 16.547 -13.273 -1.461 1 94.44 82 ARG B C 1
ATOM 2460 O O . ARG B 1 82 ? 17.453 -12.633 -0.935 1 94.44 82 ARG B O 1
ATOM 2467 N N . THR B 1 83 ? 16.109 -13.109 -2.625 1 94.5 83 THR B N 1
ATOM 2468 C CA . THR B 1 83 ? 16.734 -12.102 -3.473 1 94.5 83 THR B CA 1
ATOM 2469 C C . THR B 1 83 ? 16.641 -10.719 -2.836 1 94.5 83 THR B C 1
ATOM 2471 O O . THR B 1 83 ? 15.555 -10.305 -2.414 1 94.5 83 THR B O 1
ATOM 2474 N N . ARG B 1 84 ? 17.75 -10.023 -2.869 1 95.38 84 ARG B N 1
ATOM 2475 C CA . ARG B 1 84 ? 17.781 -8.688 -2.281 1 95.38 84 ARG B CA 1
ATOM 2476 C C . ARG B 1 84 ? 17.047 -7.684 -3.164 1 95.38 84 ARG B C 1
ATOM 2478 O O . ARG B 1 84 ? 16.984 -7.848 -4.383 1 95.38 84 ARG B O 1
ATOM 2485 N N . VAL B 1 85 ? 16.547 -6.66 -2.525 1 96.44 85 VAL B N 1
ATOM 2486 C CA . VAL B 1 85 ? 15.914 -5.566 -3.252 1 96.44 85 VAL B CA 1
ATOM 2487 C C . VAL B 1 85 ? 16.875 -5.027 -4.312 1 96.44 85 VAL B C 1
ATOM 2489 O O . VAL B 1 85 ? 18.078 -4.934 -4.074 1 96.44 85 VAL B O 1
ATOM 2492 N N . ASP B 1 86 ? 16.391 -4.668 -5.477 1 96.38 86 ASP B N 1
ATOM 2493 C CA . ASP B 1 86 ? 17.078 -4.113 -6.641 1 96.38 86 ASP B CA 1
ATOM 2494 C C . ASP B 1 86 ? 17.812 -5.203 -7.418 1 96.38 86 ASP B C 1
ATOM 2496 O O . ASP B 1 86 ? 18.328 -4.949 -8.508 1 96.38 86 ASP B O 1
ATOM 2500 N N . ARG B 1 87 ? 17.891 -6.344 -6.902 1 98.12 87 ARG B N 1
ATOM 2501 C CA . ARG B 1 87 ? 18.484 -7.453 -7.645 1 98.12 87 ARG B CA 1
ATOM 2502 C C . ARG B 1 87 ? 17.438 -8.156 -8.5 1 98.12 87 ARG B C 1
ATOM 2504 O O . ARG B 1 87 ? 16.25 -7.852 -8.406 1 98.12 87 ARG B O 1
ATOM 2511 N N . GLU B 1 88 ? 17.969 -9.031 -9.328 1 98.62 88 GLU B N 1
ATOM 2512 C CA . GLU B 1 88 ? 17.094 -9.633 -10.328 1 98.62 88 GLU B CA 1
ATOM 2513 C C . GLU B 1 88 ? 16.672 -11.039 -9.906 1 98.62 88 GLU B C 1
ATOM 2515 O O . GLU B 1 88 ? 17.406 -11.742 -9.219 1 98.62 88 GLU B O 1
ATOM 2520 N N . VAL B 1 89 ? 15.531 -11.438 -10.328 1 98.5 89 VAL B N 1
ATOM 2521 C CA . VAL B 1 89 ? 15.008 -12.789 -10.203 1 98.5 89 VAL B CA 1
ATOM 2522 C C . VAL B 1 89 ? 14.375 -13.227 -11.523 1 98.5 89 VAL B C 1
ATOM 2524 O O . VAL B 1 89 ? 13.898 -12.391 -12.297 1 98.5 89 VAL B O 1
ATOM 2527 N N . VAL B 1 90 ? 14.453 -14.508 -11.781 1 98.38 90 VAL B N 1
ATOM 2528 C CA . VAL B 1 90 ? 13.836 -15.023 -13 1 98.38 90 VAL B CA 1
ATOM 2529 C C . VAL B 1 90 ? 12.562 -15.789 -12.641 1 98.38 90 VAL B C 1
ATOM 2531 O O . VAL B 1 90 ? 12.594 -16.703 -11.812 1 98.38 90 VAL B O 1
ATOM 2534 N N . VAL B 1 91 ? 11.492 -15.414 -13.281 1 98.5 91 VAL B N 1
ATOM 2535 C CA . VAL B 1 91 ? 10.203 -16.094 -13.156 1 98.5 91 VAL B CA 1
ATOM 2536 C C . VAL B 1 91 ? 9.812 -16.688 -14.5 1 98.5 91 VAL B C 1
ATOM 2538 O O . VAL B 1 91 ? 10.094 -16.109 -15.555 1 98.5 91 VAL B O 1
ATOM 2541 N N . GLN B 1 92 ? 9.164 -17.828 -14.414 1 97.19 92 GLN B N 1
ATOM 2542 C CA . GLN B 1 92 ? 8.844 -18.531 -15.656 1 97.19 92 GLN B CA 1
ATOM 2543 C C . GLN B 1 92 ? 7.348 -18.812 -15.758 1 97.19 92 GLN B C 1
ATOM 2545 O O . GLN B 1 92 ? 6.68 -19.031 -14.742 1 97.19 92 GLN B O 1
ATOM 2550 N N . SER B 1 93 ? 6.848 -18.859 -16.938 1 96.12 93 SER B N 1
ATOM 2551 C CA . SER B 1 93 ? 5.48 -19.234 -17.281 1 96.12 93 SER B CA 1
ATOM 2552 C C . SER B 1 93 ? 5.449 -20.172 -18.484 1 96.12 93 SER B C 1
ATOM 2554 O O . SER B 1 93 ? 6.242 -20.016 -19.422 1 96.12 93 SER B O 1
ATOM 2556 N N . PRO B 1 94 ? 4.555 -21.156 -18.484 1 92.31 94 PRO B N 1
ATOM 2557 C CA . PRO B 1 94 ? 4.371 -21.906 -19.719 1 92.31 94 PRO B CA 1
ATOM 2558 C C . PRO B 1 94 ? 4.035 -21 -20.906 1 92.31 94 PRO B C 1
ATOM 2560 O O . PRO B 1 94 ? 3.467 -19.922 -20.719 1 92.31 94 PRO B O 1
ATOM 2563 N N . GLY B 1 95 ? 4.434 -21.469 -2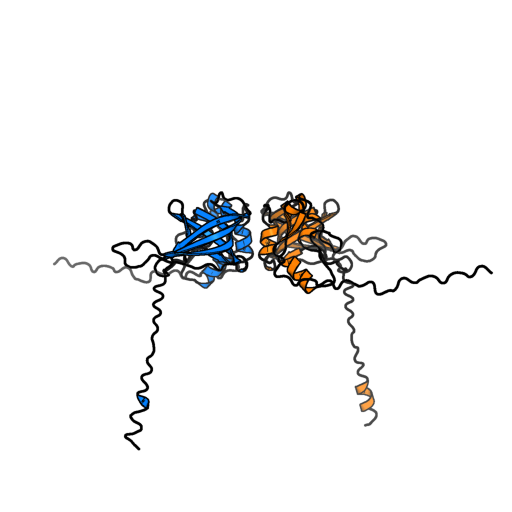2.094 1 88.88 95 GLY B N 1
ATOM 2564 C CA . GLY B 1 95 ? 4.207 -20.656 -23.281 1 88.88 95 GLY B CA 1
ATOM 2565 C C . GLY B 1 95 ? 2.791 -20.781 -23.828 1 88.88 95 GLY B C 1
ATOM 2566 O O . GLY B 1 95 ? 2.32 -19.906 -24.547 1 88.88 95 GLY B O 1
ATOM 2567 N N . SER B 1 96 ? 2.16 -21.844 -23.438 1 85.31 96 SER B N 1
ATOM 2568 C CA . SER B 1 96 ? 0.848 -22.109 -24.031 1 85.31 96 SER B CA 1
ATOM 2569 C C . SER B 1 96 ? -0.271 -21.781 -23.047 1 85.31 96 SER B C 1
ATOM 2571 O O . SER B 1 96 ? -0.14 -22.031 -21.844 1 85.31 96 SER B O 1
ATOM 2573 N N . GLY B 1 97 ? -1.37 -21.312 -23.594 1 86.5 97 GLY B N 1
ATOM 2574 C CA . GLY B 1 97 ? -2.557 -21.031 -22.797 1 86.5 97 GLY B CA 1
ATOM 2575 C C . GLY B 1 97 ? -3.197 -22.297 -22.234 1 86.5 97 GLY B C 1
ATOM 2576 O O . GLY B 1 97 ? -3.836 -22.25 -21.172 1 86.5 97 GLY B O 1
ATOM 2577 N N . SER B 1 98 ? -3.059 -23.391 -22.938 1 85.25 98 SER B N 1
ATOM 2578 C CA . SER B 1 98 ? -3.646 -24.656 -22.484 1 85.25 98 SER B CA 1
ATOM 2579 C C . SER B 1 98 ? -2.977 -25.141 -21.203 1 85.25 98 SER B C 1
ATOM 2581 O O . SER B 1 98 ? -3.57 -25.906 -20.438 1 85.25 98 SER B O 1
ATOM 2583 N N . LEU B 1 99 ? -1.735 -24.75 -20.984 1 86.75 99 LEU B N 1
ATOM 2584 C CA . LEU B 1 99 ? -1.006 -25.078 -19.75 1 86.75 99 LEU B CA 1
ATOM 2585 C C . LEU B 1 99 ? -1.088 -23.922 -18.766 1 86.75 99 LEU B C 1
ATOM 2587 O O . LEU B 1 99 ? -0.251 -23.828 -17.859 1 86.75 99 LEU B O 1
ATOM 2591 N N . CYS B 1 100 ? -1.987 -22.953 -18.984 1 92.75 100 CYS B N 1
ATOM 2592 C CA . CYS B 1 100 ? -2.264 -21.797 -18.141 1 92.75 100 CYS B CA 1
ATOM 2593 C C . CYS B 1 100 ? -1.081 -20.844 -18.141 1 92.75 100 CYS B C 1
ATOM 2595 O O . CYS B 1 100 ? -0.746 -20.266 -17.094 1 92.75 100 CYS B O 1
ATOM 2597 N N . GLY B 1 101 ? -0.476 -20.828 -19.281 1 93.38 101 GLY B N 1
ATOM 2598 C CA . GLY B 1 101 ? 0.58 -19.844 -19.453 1 93.38 101 GLY B CA 1
A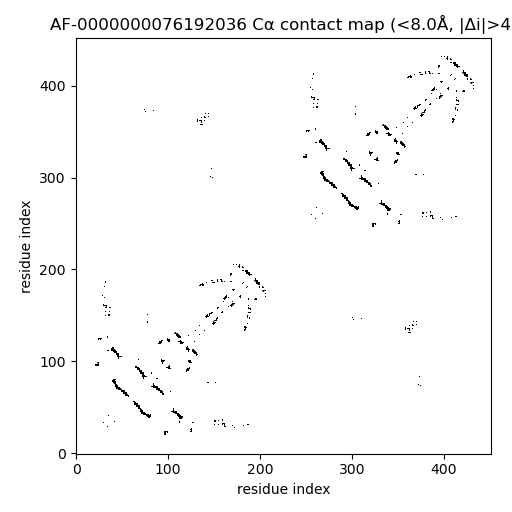TOM 2599 C C . GLY B 1 101 ? 0.061 -18.422 -19.531 1 93.38 101 GLY B C 1
ATOM 2600 O O . GLY B 1 101 ? -1.083 -18.188 -19.922 1 93.38 101 GLY B O 1
ATOM 2601 N N . MET B 1 102 ? 0.981 -17.484 -19.141 1 94.94 102 MET B N 1
ATOM 2602 C CA . MET B 1 102 ? 0.627 -16.078 -19.219 1 94.94 102 MET B CA 1
ATOM 2603 C C . MET B 1 102 ? 1.83 -15.234 -19.641 1 94.94 102 MET B C 1
ATOM 2605 O O . MET B 1 102 ? 2.963 -15.719 -19.625 1 94.94 102 MET B O 1
ATOM 2609 N N . THR B 1 103 ? 1.491 -14.008 -20.016 1 96.69 103 THR B N 1
ATOM 2610 C CA . THR B 1 103 ? 2.539 -13.086 -20.438 1 96.69 103 THR B CA 1
ATOM 2611 C C . THR B 1 103 ? 2.588 -11.867 -19.516 1 96.69 103 THR B C 1
ATOM 2613 O O . THR B 1 103 ? 1.564 -11.461 -18.969 1 96.69 103 THR B O 1
ATOM 2616 N N . LEU B 1 104 ? 3.758 -11.43 -19.312 1 98.25 104 LEU B N 1
ATOM 2617 C CA . LEU B 1 104 ? 3.988 -10.164 -18.625 1 98.25 104 LEU B CA 1
ATOM 2618 C C . LEU B 1 104 ? 4.523 -9.109 -19.594 1 98.25 104 LEU B C 1
ATOM 2620 O O . LEU B 1 104 ? 5.129 -9.453 -20.609 1 98.25 104 LEU B O 1
ATOM 2624 N N . GLN B 1 105 ? 4.219 -7.898 -19.297 1 98.19 105 GLN B N 1
ATOM 2625 C CA . GLN B 1 105 ? 4.676 -6.805 -20.156 1 98.19 105 GLN B CA 1
ATOM 2626 C C . GLN B 1 105 ? 5.992 -6.227 -19.641 1 98.19 105 GLN B C 1
ATOM 2628 O O . GLN B 1 105 ? 6.074 -5.777 -18.484 1 98.19 105 GLN B O 1
ATOM 2633 N N . VAL B 1 106 ? 6.992 -6.223 -20.5 1 98.38 106 VAL B N 1
ATOM 2634 C CA . VAL B 1 106 ? 8.289 -5.652 -20.141 1 98.38 106 VAL B CA 1
ATOM 2635 C C . VAL B 1 106 ? 8.109 -4.184 -19.75 1 98.38 106 VAL B C 1
ATOM 2637 O O . VAL B 1 106 ? 7.383 -3.441 -20.422 1 98.38 106 VAL B O 1
ATOM 2640 N N . GLY B 1 107 ? 8.695 -3.746 -18.641 1 96.94 107 GLY B N 1
ATOM 2641 C CA . GLY B 1 107 ? 8.625 -2.367 -18.172 1 96.94 107 GLY B CA 1
ATOM 2642 C C . GLY B 1 107 ? 7.57 -2.15 -17.109 1 96.94 107 GLY B C 1
ATOM 2643 O O . GLY B 1 107 ? 7.594 -1.141 -16.406 1 96.94 107 GLY B O 1
ATOM 2644 N N . GLU B 1 108 ? 6.695 -3.113 -16.984 1 97.38 108 GLU B N 1
ATOM 2645 C CA . GLU B 1 108 ? 5.598 -2.959 -16.047 1 97.38 108 GLU B CA 1
ATOM 2646 C C . GLU B 1 108 ? 5.949 -3.568 -14.688 1 97.38 108 GLU B C 1
ATOM 2648 O O . GLU B 1 108 ? 6.844 -4.406 -14.594 1 97.38 108 GLU B O 1
ATOM 2653 N N . GLN B 1 109 ? 5.25 -3.043 -13.75 1 97.88 109 GLN B N 1
ATOM 2654 C CA . GLN B 1 109 ? 5.434 -3.52 -12.383 1 97.88 109 GLN B CA 1
ATOM 2655 C C . GLN B 1 109 ? 4.27 -4.402 -11.945 1 97.88 109 GLN B C 1
ATOM 2657 O O . GLN B 1 109 ? 3.107 -4.086 -12.211 1 97.88 109 GLN B O 1
ATOM 2662 N N . TYR B 1 110 ? 4.648 -5.559 -11.305 1 98.62 110 TYR B N 1
ATOM 2663 C CA . TYR B 1 110 ? 3.637 -6.531 -10.906 1 98.62 110 TYR B CA 1
ATOM 2664 C C . TYR B 1 110 ? 3.834 -6.965 -9.461 1 98.62 110 TYR B C 1
ATOM 2666 O O . TYR B 1 110 ? 4.961 -6.98 -8.953 1 98.62 110 TYR B O 1
ATOM 2674 N N . VAL B 1 111 ? 2.73 -7.262 -8.797 1 98.81 111 VAL B N 1
ATOM 2675 C CA . VAL B 1 111 ? 2.766 -8.125 -7.617 1 98.81 111 VAL B CA 1
ATOM 2676 C C . VAL B 1 111 ? 2.518 -9.57 -8.031 1 98.81 111 VAL B C 1
ATOM 2678 O O . VAL B 1 111 ? 1.544 -9.867 -8.727 1 98.81 111 VAL B O 1
ATOM 2681 N N . ILE B 1 112 ? 3.402 -10.438 -7.609 1 98.75 112 ILE B N 1
ATOM 2682 C CA . ILE B 1 112 ? 3.383 -11.82 -8.07 1 98.75 112 ILE B CA 1
ATOM 2683 C C . ILE B 1 112 ? 3.283 -12.766 -6.875 1 98.75 112 ILE B C 1
ATOM 2685 O O . ILE B 1 112 ? 4.07 -12.664 -5.93 1 98.75 112 ILE B O 1
ATOM 2689 N N . MET B 1 113 ? 2.311 -13.602 -6.914 1 98.69 113 MET B N 1
ATOM 2690 C CA . MET B 1 113 ? 2.213 -14.758 -6.031 1 98.69 113 MET B CA 1
ATOM 2691 C C . MET B 1 113 ? 2.379 -16.062 -6.816 1 98.69 113 MET B C 1
ATOM 2693 O O . MET B 1 113 ? 1.524 -16.406 -7.633 1 98.69 113 MET B O 1
ATOM 2697 N N . GLY B 1 114 ? 3.535 -16.75 -6.574 1 98.44 114 GLY B N 1
ATOM 2698 C CA . GLY B 1 114 ? 3.828 -17.906 -7.41 1 98.44 114 GLY B CA 1
ATOM 2699 C C . GLY B 1 114 ? 4.258 -19.125 -6.617 1 98.44 114 GLY B C 1
ATOM 2700 O O . GLY B 1 114 ? 4.195 -19.109 -5.383 1 98.44 114 GLY B O 1
ATOM 2701 N N . HIS B 1 115 ? 4.605 -20.141 -7.379 1 98.06 115 HIS B N 1
ATOM 2702 C CA . HIS B 1 115 ? 4.98 -21.438 -6.793 1 98.06 115 HIS B CA 1
ATOM 2703 C C . HIS B 1 115 ? 6.301 -21.938 -7.367 1 98.06 115 HIS B C 1
ATOM 2705 O O . HIS B 1 115 ? 6.676 -21.562 -8.484 1 98.06 115 HIS B O 1
ATOM 2711 N N . ARG B 1 116 ? 6.898 -22.719 -6.594 1 97.5 116 ARG B N 1
ATOM 2712 C CA . ARG B 1 116 ? 8.18 -23.266 -7.023 1 97.5 116 ARG B CA 1
ATOM 2713 C C . ARG B 1 116 ? 7.992 -24.656 -7.625 1 97.5 116 ARG B C 1
ATOM 2715 O O . ARG B 1 116 ? 7.164 -25.438 -7.152 1 97.5 116 ARG B O 1
ATOM 2722 N N . ASP B 1 117 ? 8.672 -24.906 -8.656 1 95.06 117 ASP B N 1
ATOM 2723 C CA . ASP B 1 117 ? 8.898 -26.219 -9.234 1 95.06 117 ASP B CA 1
ATOM 2724 C C . ASP B 1 117 ? 10.391 -26.547 -9.281 1 95.06 117 ASP B C 1
ATOM 2726 O O . ASP B 1 117 ? 11.07 -26.234 -10.25 1 95.06 117 ASP B O 1
ATOM 2730 N N . GLY B 1 118 ? 10.898 -27.219 -8.188 1 94.25 118 GLY B N 1
ATOM 2731 C CA . GLY B 1 118 ? 12.336 -27.281 -7.996 1 94.25 118 GLY B CA 1
ATOM 2732 C C . GLY B 1 118 ? 12.977 -25.922 -7.77 1 94.25 118 GLY B C 1
ATOM 2733 O O . GLY B 1 118 ? 12.57 -25.188 -6.871 1 94.25 118 GLY B O 1
ATOM 2734 N N . LYS B 1 119 ? 13.875 -25.625 -8.617 1 92.94 119 LYS B N 1
ATOM 2735 C CA . LYS B 1 119 ? 14.57 -24.344 -8.492 1 92.94 119 LYS B CA 1
ATOM 2736 C C . LYS B 1 119 ? 13.859 -23.25 -9.281 1 92.94 119 LYS B C 1
ATOM 2738 O O . LYS B 1 119 ? 14.172 -22.062 -9.133 1 92.94 119 LYS B O 1
ATOM 2743 N N . LYS B 1 120 ? 12.914 -23.641 -10.055 1 95.81 120 LYS B N 1
ATOM 2744 C CA . LYS B 1 120 ? 12.227 -22.703 -10.938 1 95.81 120 LYS B CA 1
ATOM 2745 C C . LYS B 1 120 ? 11.109 -21.984 -10.203 1 95.81 120 LYS B C 1
ATOM 2747 O O . LYS B 1 120 ? 10.352 -22.594 -9.445 1 95.81 120 LYS B O 1
ATOM 2752 N N . LYS B 1 121 ? 11.008 -20.734 -10.398 1 98.06 121 LYS B N 1
ATOM 2753 C CA . LYS B 1 121 ? 9.883 -19.938 -9.922 1 98.06 121 LYS B CA 1
ATOM 2754 C C . LYS B 1 121 ? 8.805 -19.797 -10.992 1 98.06 121 LYS B C 1
ATOM 2756 O O . LYS B 1 121 ? 9.008 -19.094 -11.992 1 98.06 121 LYS B O 1
ATOM 2761 N N . MET B 1 122 ? 7.715 -20.391 -10.703 1 97.44 122 MET B N 1
ATOM 2762 C CA . MET B 1 122 ? 6.699 -20.547 -11.75 1 97.44 122 MET B CA 1
ATOM 2763 C C . MET B 1 122 ? 5.484 -19.656 -11.453 1 97.44 122 MET B C 1
ATOM 2765 O O . MET B 1 122 ? 5.062 -19.547 -10.305 1 97.44 122 MET B O 1
ATOM 2769 N N . ILE B 1 123 ? 4.891 -19.094 -12.547 1 97.88 123 ILE B N 1
ATOM 2770 C CA . ILE B 1 123 ? 3.592 -18.422 -12.484 1 97.88 123 ILE B CA 1
ATOM 2771 C C . ILE B 1 123 ? 2.695 -18.938 -13.609 1 97.88 123 ILE B C 1
ATOM 2773 O O . ILE B 1 123 ? 3.184 -19.344 -14.664 1 97.88 123 ILE B O 1
ATOM 2777 N N . ARG B 1 124 ? 1.456 -18.906 -13.328 1 95.62 124 ARG B N 1
ATOM 2778 C CA . ARG B 1 124 ? 0.419 -19.281 -14.281 1 95.62 124 ARG B CA 1
ATOM 2779 C C . ARG B 1 124 ? -0.749 -18.297 -14.234 1 95.62 124 ARG B C 1
ATOM 2781 O O . ARG B 1 124 ? -0.818 -17.453 -13.336 1 95.62 124 ARG B O 1
ATOM 2788 N N . SER B 1 125 ? -1.642 -18.469 -15.164 1 95.19 125 SER B N 1
ATOM 2789 C CA . SER B 1 125 ? -2.73 -17.5 -15.312 1 95.19 125 SER B CA 1
ATOM 2790 C C . SER B 1 125 ? -3.701 -17.578 -14.133 1 95.19 125 SER B C 1
ATOM 2792 O O . SER B 1 125 ? -4.441 -16.641 -13.867 1 95.19 125 SER B O 1
ATOM 2794 N N . CYS B 1 126 ? -3.701 -18.672 -13.438 1 95 126 CYS B N 1
ATOM 2795 C CA . CYS B 1 126 ? -4.625 -18.812 -12.32 1 95 126 CYS B CA 1
ATOM 2796 C C . CYS B 1 126 ? -4.02 -18.25 -11.031 1 95 126 CYS B C 1
ATOM 2798 O O . CYS B 1 126 ? -4.707 -18.141 -10.016 1 95 126 CYS B O 1
ATOM 2800 N N . ASN B 1 127 ? -2.709 -17.938 -11.062 1 96.88 127 ASN B N 1
ATOM 2801 C CA . ASN B 1 127 ? -2.062 -17.312 -9.906 1 96.88 127 ASN B CA 1
ATOM 2802 C C . ASN B 1 127 ? -2.398 -15.836 -9.797 1 96.88 127 ASN B C 1
ATOM 2804 O O . ASN B 1 127 ? -2.926 -15.242 -10.742 1 96.88 127 ASN B O 1
ATOM 2808 N N . PHE B 1 128 ? -2.283 -15.336 -8.602 1 97.25 128 PHE B N 1
ATOM 2809 C CA . PHE B 1 128 ? -2.398 -13.891 -8.422 1 97.25 128 PHE B CA 1
ATOM 2810 C C . PHE B 1 128 ? -1.183 -13.18 -9 1 97.25 128 PHE B C 1
ATOM 2812 O O . PHE B 1 128 ? -0.113 -13.172 -8.391 1 97.25 128 PHE B O 1
ATOM 2819 N N . VAL B 1 129 ? -1.232 -12.664 -10.148 1 98.38 129 VAL B N 1
ATOM 2820 C CA . VAL B 1 129 ? -0.278 -11.812 -10.844 1 98.38 129 VAL B CA 1
ATOM 2821 C C . VAL B 1 129 ? -0.986 -10.562 -11.367 1 98.38 129 VAL B C 1
ATOM 2823 O O . VAL B 1 129 ? -1.723 -10.625 -12.352 1 98.38 129 VAL B O 1
ATOM 2826 N N . ARG B 1 130 ? -0.764 -9.461 -10.695 1 97.94 130 ARG B N 1
ATOM 2827 C CA . ARG B 1 130 ? -1.493 -8.242 -11.016 1 97.94 130 ARG B CA 1
ATOM 2828 C C . ARG B 1 130 ? -0.538 -7.066 -11.203 1 97.94 130 ARG B C 1
ATOM 2830 O O . ARG B 1 130 ? 0.437 -6.926 -10.461 1 97.94 130 ARG B O 1
ATOM 2837 N N . LYS B 1 131 ? -0.923 -6.293 -12.227 1 98.12 131 LYS B N 1
ATOM 2838 C CA . LYS B 1 131 ? -0.22 -5.02 -12.305 1 98.12 131 LYS B CA 1
ATOM 2839 C C . LYS B 1 131 ? -0.374 -4.223 -11.008 1 98.12 131 LYS B C 1
ATOM 2841 O O . LYS B 1 131 ? -1.469 -4.148 -10.445 1 98.12 131 LYS B O 1
ATOM 2846 N N . ALA B 1 132 ? 0.712 -3.676 -10.578 1 97.31 132 ALA B N 1
ATOM 2847 C CA . ALA B 1 132 ? 0.722 -2.986 -9.289 1 97.31 132 ALA B CA 1
ATOM 2848 C C . ALA B 1 132 ? -0.286 -1.841 -9.273 1 97.31 132 ALA B C 1
ATOM 2850 O O . ALA B 1 132 ? -1.011 -1.658 -8.289 1 97.31 132 ALA B O 1
ATOM 2851 N N . SER B 1 133 ? -0.415 -1.089 -10.289 1 93.12 133 SER B N 1
ATOM 2852 C CA . SER B 1 133 ? -1.271 0.09 -10.367 1 93.12 133 SER B CA 1
ATOM 2853 C C . SER B 1 133 ? -2.746 -0.298 -10.352 1 93.12 133 SER B C 1
ATOM 2855 O O . SER B 1 133 ? -3.617 0.557 -10.172 1 93.12 133 SER B O 1
ATOM 2857 N N . SER B 1 134 ? -3.049 -1.543 -10.578 1 95.69 134 SER B N 1
ATOM 2858 C CA . SER B 1 134 ? -4.438 -1.989 -10.633 1 95.69 134 SER B CA 1
ATOM 2859 C C . SER B 1 134 ? -4.945 -2.395 -9.258 1 95.69 134 SER B C 1
ATOM 2861 O O . SER B 1 134 ? -6.145 -2.613 -9.07 1 95.69 134 SER B O 1
ATOM 2863 N N . LEU B 1 135 ? -4.129 -2.49 -8.305 1 97 135 LEU B N 1
ATOM 2864 C CA . LEU B 1 135 ? -4.516 -2.943 -6.977 1 97 135 LEU B CA 1
ATOM 2865 C C . LEU B 1 135 ? -5.344 -1.882 -6.258 1 97 135 LEU B C 1
ATOM 2867 O O . LEU B 1 135 ? -5.066 -0.687 -6.383 1 97 135 LEU B O 1
ATOM 2871 N N . SER B 1 136 ? -6.289 -2.359 -5.5 1 95 136 SER B N 1
ATOM 2872 C CA . SER B 1 136 ? -7.004 -1.447 -4.609 1 95 136 SER B CA 1
ATOM 2873 C C . SER B 1 136 ? -6.125 -1.017 -3.441 1 95 136 SER B C 1
ATOM 2875 O O . SER B 1 136 ? -5.086 -1.628 -3.18 1 95 136 SER B O 1
ATOM 2877 N N . PHE B 1 137 ? -6.547 -0.016 -2.785 1 96.44 137 PHE B N 1
ATOM 2878 C CA . PHE B 1 137 ? -5.832 0.408 -1.585 1 96.44 137 PHE B CA 1
ATOM 2879 C C . PHE B 1 137 ? -5.766 -0.724 -0.567 1 96.44 137 PHE B C 1
ATOM 2881 O O . PHE B 1 137 ? -4.707 -0.995 -0 1 96.44 137 PHE B O 1
ATOM 2888 N N . GLU B 1 138 ? -6.898 -1.362 -0.362 1 96.56 138 GLU B N 1
ATOM 2889 C CA . GLU B 1 138 ? -6.98 -2.395 0.667 1 96.56 138 GLU B CA 1
ATOM 2890 C C . GLU B 1 138 ? -6.051 -3.561 0.354 1 96.56 138 GLU B C 1
ATOM 2892 O O . GLU B 1 138 ? -5.312 -4.023 1.227 1 96.56 138 GLU B O 1
ATOM 2897 N N . GLU B 1 139 ? -6.117 -3.959 -0.877 1 96.5 139 GLU B N 1
ATOM 2898 C CA . GLU B 1 139 ? -5.215 -5.035 -1.276 1 96.5 139 GLU B CA 1
ATOM 2899 C C . GLU B 1 139 ? -3.758 -4.656 -1.011 1 96.5 139 GLU B C 1
ATOM 2901 O O . GLU B 1 139 ? -3 -5.449 -0.446 1 96.5 139 GLU B O 1
ATOM 2906 N N . THR B 1 140 ? -3.432 -3.445 -1.449 1 97.62 140 THR B N 1
ATOM 2907 C CA . THR B 1 140 ? -2.062 -2.975 -1.265 1 97.62 140 THR B CA 1
ATOM 2908 C C . THR B 1 140 ? -1.701 -2.93 0.218 1 97.62 140 THR B C 1
ATOM 2910 O O . THR B 1 140 ? -0.643 -3.418 0.62 1 97.62 140 THR B O 1
ATOM 2913 N N . PHE B 1 141 ? -2.617 -2.42 1.014 1 97.75 141 PHE B N 1
ATOM 2914 C CA . PHE B 1 141 ? -2.4 -2.318 2.451 1 97.75 141 PHE B CA 1
ATOM 2915 C C . PHE B 1 141 ? -2.232 -3.701 3.072 1 97.75 141 PHE B C 1
ATOM 2917 O O . PHE B 1 141 ? -1.273 -3.945 3.807 1 97.75 141 PHE B O 1
ATOM 2924 N N . TYR B 1 142 ? -3.064 -4.641 2.758 1 98.12 142 TYR B N 1
ATOM 2925 C CA . TYR B 1 142 ? -3.01 -5.98 3.334 1 98.12 142 TYR B CA 1
ATOM 2926 C C . TYR B 1 142 ? -1.743 -6.711 2.9 1 98.12 142 TYR B C 1
ATOM 2928 O O . TYR B 1 142 ? -1.188 -7.508 3.658 1 98.12 142 TYR B O 1
ATOM 2936 N N . LEU B 1 143 ? -1.261 -6.371 1.738 1 97.81 143 LEU B N 1
ATOM 2937 C CA . LEU B 1 143 ? -0.132 -7.066 1.13 1 97.81 143 LEU B CA 1
ATOM 2938 C C . LEU B 1 143 ? 1.188 -6.574 1.71 1 97.81 143 LEU B C 1
ATOM 2940 O O . LEU B 1 143 ? 2.1 -7.367 1.955 1 97.81 143 LEU B O 1
ATOM 2944 N N . PHE B 1 144 ? 1.274 -5.285 1.949 1 97.12 144 PHE B N 1
ATOM 2945 C CA . PHE B 1 144 ? 2.59 -4.691 2.154 1 97.12 144 PHE B CA 1
ATOM 2946 C C . PHE B 1 144 ? 2.854 -4.461 3.639 1 97.12 144 PHE B C 1
ATOM 2948 O O . PHE B 1 144 ? 3.963 -4.086 4.023 1 97.12 144 PHE B O 1
ATOM 2955 N N . THR B 1 145 ? 1.861 -4.668 4.449 1 97 145 THR B N 1
ATOM 2956 C CA . THR B 1 145 ? 2.072 -4.523 5.883 1 97 145 THR B CA 1
ATOM 2957 C C . THR B 1 145 ? 2.234 -5.887 6.547 1 97 145 THR B C 1
ATOM 2959 O O . THR B 1 145 ? 2.041 -6.922 5.906 1 97 145 THR B O 1
ATOM 2962 N N . LYS B 1 146 ? 2.605 -5.875 7.801 1 95.81 146 LYS B N 1
ATOM 2963 C CA . LYS B 1 146 ? 2.879 -7.129 8.5 1 95.81 146 LYS B CA 1
ATOM 2964 C C . LYS B 1 146 ? 2.111 -7.203 9.82 1 95.81 146 LYS B C 1
ATOM 2966 O O . LYS B 1 146 ? 2.258 -8.164 10.57 1 95.81 146 LYS B O 1
ATOM 2971 N N . GLY B 1 147 ? 1.316 -6.238 10.062 1 95.06 147 GLY B N 1
ATOM 2972 C CA . GLY B 1 147 ? 0.579 -6.172 11.312 1 95.06 147 GLY B CA 1
ATOM 2973 C C . GLY B 1 147 ? -0.712 -6.965 11.289 1 95.06 147 GLY B C 1
ATOM 2974 O O . GLY B 1 147 ? -0.904 -7.82 10.422 1 95.06 147 GLY B O 1
ATOM 2975 N N . PRO B 1 148 ? -1.572 -6.684 12.211 1 96.5 148 PRO B N 1
ATOM 2976 C CA . PRO B 1 148 ? -2.785 -7.488 12.383 1 96.5 148 PRO B CA 1
ATOM 2977 C C . PRO B 1 148 ? -3.723 -7.402 11.18 1 96.5 148 PRO B C 1
ATOM 2979 O O . PRO B 1 148 ? -4.617 -8.242 11.031 1 96.5 148 PRO B O 1
ATOM 2982 N N . TYR B 1 149 ? -3.543 -6.449 10.375 1 97.62 149 TYR B N 1
ATOM 2983 C CA . TYR B 1 149 ? -4.406 -6.285 9.211 1 97.62 149 TYR B CA 1
ATOM 2984 C C . TYR B 1 149 ? -3.686 -6.703 7.938 1 97.62 149 TYR B C 1
ATOM 2986 O O . TYR B 1 149 ? -3.971 -6.18 6.855 1 97.62 149 TYR B O 1
ATOM 2994 N N . SER B 1 150 ? -2.797 -7.582 8.008 1 98.12 150 SER B N 1
ATOM 2995 C CA . SER B 1 150 ? -2.021 -8.039 6.863 1 98.12 150 SER B CA 1
ATOM 2996 C C . SER B 1 150 ? -2.398 -9.469 6.477 1 98.12 150 SER B C 1
ATOM 2998 O O . SER B 1 150 ? -2.867 -10.242 7.316 1 98.12 150 SER B O 1
ATOM 3000 N N . TYR B 1 151 ? -2.223 -9.805 5.195 1 98.38 151 TYR B N 1
ATOM 3001 C CA . TYR B 1 151 ? -2.357 -11.203 4.785 1 98.38 151 TYR B CA 1
ATOM 3002 C C . TYR B 1 151 ? -1.385 -12.094 5.547 1 98.38 151 TYR B C 1
ATOM 3004 O O . TYR B 1 151 ? -1.773 -13.141 6.074 1 98.38 151 TYR B O 1
ATOM 3012 N N . LEU B 1 152 ? -0.142 -11.664 5.629 1 98.25 152 LEU B N 1
ATOM 3013 C CA . LEU B 1 152 ? 0.928 -12.453 6.23 1 98.25 152 LEU B CA 1
ATOM 3014 C C . LEU B 1 152 ? 0.562 -12.867 7.652 1 98.25 152 LEU B C 1
ATOM 3016 O O . LEU B 1 152 ? 0.615 -14.055 7.984 1 98.25 152 LEU B O 1
ATOM 3020 N N . LYS B 1 153 ? 0.198 -11.891 8.461 1 98 153 LYS B N 1
ATOM 3021 C CA . LYS B 1 153 ? -0.099 -12.172 9.859 1 98 153 LYS B CA 1
ATOM 3022 C C . LYS B 1 153 ? -1.307 -13.094 9.992 1 98 153 LYS B C 1
ATOM 3024 O O . LYS B 1 153 ? -1.315 -14 10.828 1 98 153 LYS B O 1
ATOM 3029 N N . ASN B 1 154 ? -2.258 -12.891 9.188 1 98.06 154 ASN B N 1
ATOM 3030 C CA . ASN B 1 154 ? -3.473 -13.68 9.336 1 98.06 154 ASN B CA 1
ATOM 3031 C C . ASN B 1 154 ? -3.307 -15.078 8.742 1 98.06 154 ASN B C 1
ATOM 3033 O O . ASN B 1 154 ? -3.928 -16.031 9.211 1 98.06 154 ASN B O 1
ATOM 3037 N N . CYS B 1 155 ? -2.455 -15.219 7.758 1 97.56 155 CYS B N 1
ATOM 3038 C CA . CYS B 1 155 ? -2.07 -16.562 7.344 1 97.56 155 CYS B CA 1
ATOM 3039 C C . CYS B 1 155 ? -1.428 -17.328 8.492 1 97.56 155 CYS B C 1
ATOM 3041 O O . CYS B 1 155 ? -1.775 -18.484 8.75 1 97.56 155 CYS B O 1
ATOM 3043 N N . LYS B 1 156 ? -0.584 -16.688 9.164 1 97.06 156 LYS B N 1
ATOM 3044 C CA . LYS B 1 156 ? 0.123 -17.297 10.289 1 97.06 156 LYS B CA 1
ATOM 3045 C C . LYS B 1 156 ? -0.834 -17.609 11.43 1 97.06 156 LYS B C 1
ATOM 3047 O O . LYS B 1 156 ? -0.637 -18.594 12.164 1 97.06 156 LYS B O 1
ATOM 3052 N N . ASN B 1 157 ? -1.856 -16.875 11.539 1 96.69 157 ASN B N 1
ATOM 3053 C CA . ASN B 1 157 ? -2.824 -17.031 12.617 1 96.69 157 ASN B CA 1
ATOM 3054 C C . ASN B 1 157 ? -3.912 -18.047 12.25 1 96.69 157 ASN B C 1
ATOM 3056 O O . ASN B 1 157 ? -4.898 -18.188 12.977 1 96.69 157 ASN B O 1
ATOM 3060 N N . GLY B 1 158 ? -3.822 -18.578 11.078 1 95 158 GLY B N 1
ATOM 3061 C CA . GLY B 1 158 ? -4.699 -19.688 10.734 1 95 158 GLY B CA 1
ATOM 3062 C C . GLY B 1 158 ? -5.898 -19.266 9.906 1 95 158 GLY B C 1
ATOM 3063 O O . GLY B 1 158 ? -6.812 -20.062 9.68 1 95 158 GLY B O 1
ATOM 3064 N N . CYS B 1 159 ? -5.938 -18.031 9.508 1 96.19 159 CYS B N 1
ATOM 3065 C CA . CYS B 1 159 ? -7.012 -17.578 8.633 1 96.19 159 CYS B CA 1
ATOM 3066 C C . CYS B 1 159 ? -6.594 -17.656 7.172 1 96.19 159 CYS B C 1
ATOM 3068 O O . CYS B 1 159 ? -6.602 -16.641 6.465 1 96.19 159 CYS B O 1
ATOM 3070 N N . ASP B 1 160 ? -6.281 -18.828 6.73 1 92.12 160 ASP B N 1
ATOM 3071 C CA . ASP B 1 160 ? -5.664 -19.062 5.426 1 92.12 160 ASP B CA 1
ATOM 3072 C C . ASP B 1 160 ? -6.602 -19.828 4.5 1 92.12 160 ASP B C 1
ATOM 3074 O O . ASP B 1 160 ? -6.285 -20.047 3.33 1 92.12 160 ASP B O 1
ATOM 3078 N N . ASP B 1 161 ? -7.691 -20.281 4.926 1 85.31 161 ASP B N 1
ATOM 3079 C CA . ASP B 1 161 ? -8.656 -21 4.109 1 85.31 161 ASP B CA 1
ATOM 3080 C C . ASP B 1 161 ? -9.883 -20.141 3.812 1 85.31 161 ASP B C 1
ATOM 3082 O O . ASP B 1 161 ? -10.734 -19.938 4.684 1 85.31 161 ASP B O 1
ATOM 3086 N N . ILE B 1 162 ? -9.906 -19.672 2.672 1 89.62 162 ILE B N 1
ATOM 3087 C CA . ILE B 1 162 ? -11.055 -18.891 2.217 1 89.62 162 ILE B CA 1
ATOM 3088 C C . ILE B 1 162 ? -11.719 -19.594 1.03 1 89.62 162 ILE B C 1
ATOM 3090 O O . ILE B 1 162 ? -11.211 -19.531 -0.093 1 89.62 162 ILE B O 1
ATOM 3094 N N . SER B 1 163 ? -12.672 -20.328 1.332 1 84.75 163 SER B N 1
ATOM 3095 C CA . SER B 1 163 ? -13.383 -21.125 0.349 1 84.75 163 SER B CA 1
ATOM 3096 C C . SER B 1 163 ? -14.867 -21.25 0.698 1 84.75 163 SER B C 1
ATOM 3098 O O . SER B 1 163 ? -15.328 -20.641 1.663 1 84.75 163 SER B O 1
ATOM 3100 N N . ASP B 1 164 ? -15.531 -21.969 -0.144 1 81.81 164 ASP B N 1
ATOM 3101 C CA . ASP B 1 164 ? -16.953 -22.172 0.045 1 81.81 164 ASP B CA 1
ATOM 3102 C C . ASP B 1 164 ? -17.234 -22.984 1.311 1 81.81 164 ASP B C 1
ATOM 3104 O O . ASP B 1 164 ? -18.281 -22.844 1.937 1 81.81 164 ASP B O 1
ATOM 3108 N N . SER B 1 165 ? -16.234 -23.719 1.775 1 80.12 165 SER B N 1
ATOM 3109 C CA . SER B 1 165 ? -16.453 -24.609 2.91 1 80.12 165 SER B CA 1
ATOM 3110 C C . SER B 1 165 ? -15.891 -24.016 4.195 1 80.12 165 SER B C 1
ATOM 3112 O O . SER B 1 165 ? -16.047 -24.594 5.273 1 80.12 165 SER B O 1
ATOM 3114 N N . SER B 1 166 ? -15.344 -22.828 4.008 1 84.31 166 SER B N 1
ATOM 3115 C CA . SER B 1 166 ? -14.719 -22.25 5.191 1 84.31 166 SER B CA 1
ATOM 3116 C C . SER B 1 166 ? -15.766 -21.781 6.191 1 84.31 166 SER B C 1
ATOM 3118 O O . SER B 1 166 ? -16.859 -21.344 5.801 1 84.31 166 SER B O 1
ATOM 3120 N N . ARG B 1 167 ? -15.516 -21.953 7.418 1 77.44 167 ARG B N 1
ATOM 3121 C CA . ARG B 1 167 ? -16.469 -21.578 8.461 1 77.44 167 ARG B CA 1
ATOM 3122 C C . ARG B 1 167 ? -16.328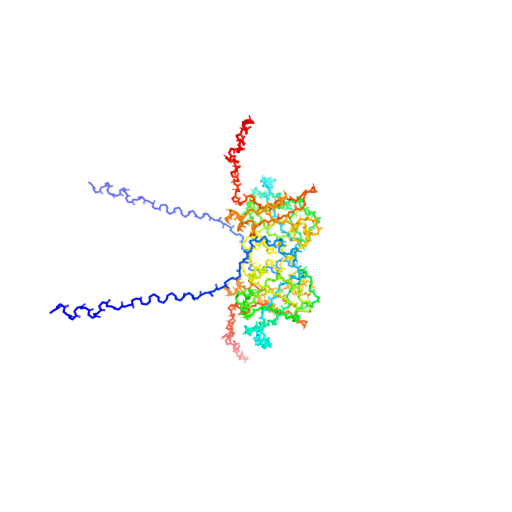 -20.094 8.828 1 77.44 167 ARG B C 1
ATOM 3124 O O . ARG B 1 167 ? -17.297 -19.469 9.242 1 77.44 167 ARG B O 1
ATOM 3131 N N . GLY B 1 168 ? -15.258 -19.453 8.672 1 85.19 168 GLY B N 1
ATOM 3132 C CA . GLY B 1 168 ? -15.078 -18.078 9.094 1 85.19 168 GLY B CA 1
ATOM 3133 C C . GLY B 1 168 ? -15.195 -17.094 7.953 1 85.19 168 GLY B C 1
ATOM 3134 O O . GLY B 1 168 ? -16.094 -16.25 7.949 1 85.19 168 GLY B O 1
ATOM 3135 N N . CYS B 1 169 ? -14.414 -17.188 7.008 1 92.25 169 CYS B N 1
ATOM 3136 C CA . CYS B 1 169 ? -14.406 -16.312 5.844 1 92.25 169 CYS B CA 1
ATOM 3137 C C . CYS B 1 169 ? -14.828 -17.062 4.59 1 92.25 169 CYS B C 1
ATOM 3139 O O . CYS B 1 169 ? -13.977 -17.5 3.812 1 92.25 169 CYS B O 1
ATOM 3141 N N . HIS B 1 170 ? -16.109 -17.062 4.398 1 87.12 170 HIS B N 1
ATOM 3142 C CA . HIS B 1 170 ? -16.703 -17.812 3.301 1 87.12 170 HIS B CA 1
ATOM 3143 C C . HIS B 1 170 ? -16.672 -17.016 2.006 1 87.12 170 HIS B C 1
ATOM 3145 O O . HIS B 1 170 ? -17.047 -15.836 1.989 1 87.12 170 HIS B O 1
ATOM 3151 N N . LEU B 1 171 ? -16.156 -17.703 1.025 1 84.88 171 LEU B N 1
ATOM 3152 C CA . LEU B 1 171 ? -16.172 -17.109 -0.306 1 84.88 171 LEU B CA 1
ATOM 3153 C C . LEU B 1 171 ? -17.047 -17.922 -1.257 1 84.88 171 LEU B C 1
ATOM 3155 O O . LEU B 1 171 ? -16.594 -18.938 -1.802 1 84.88 171 LEU B O 1
ATOM 3159 N N . SER B 1 172 ? -18.266 -17.422 -1.452 1 77.75 172 SER B N 1
ATOM 3160 C CA . SER B 1 172 ? -19.188 -18.172 -2.297 1 77.75 172 SER B CA 1
ATOM 3161 C C . SER B 1 172 ? -18.953 -17.859 -3.773 1 77.75 172 SER B C 1
ATOM 3163 O O . SER B 1 172 ? -18.984 -16.703 -4.18 1 77.75 172 SER B O 1
ATOM 3165 N N . HIS B 1 173 ? -18.906 -18.906 -4.613 1 75.62 173 HIS B N 1
ATOM 3166 C CA . HIS B 1 173 ? -18.656 -18.766 -6.047 1 75.62 173 HIS B CA 1
ATOM 3167 C C . HIS B 1 173 ? -19.938 -18.438 -6.793 1 75.62 173 HIS B C 1
ATOM 3169 O O . HIS B 1 173 ? -19.906 -18.062 -7.965 1 75.62 173 HIS B O 1
ATOM 3175 N N . ASP B 1 174 ? -21.047 -18.484 -6.055 1 74.56 174 ASP B N 1
ATOM 3176 C CA . ASP B 1 174 ? -22.344 -18.281 -6.715 1 74.56 174 ASP B CA 1
ATOM 3177 C C . ASP B 1 174 ? -22.672 -16.797 -6.824 1 74.56 174 ASP B C 1
ATOM 3179 O O . ASP B 1 174 ? -23.531 -16.406 -7.609 1 74.56 174 ASP B O 1
ATOM 3183 N N . ASN B 1 175 ? -21.969 -15.977 -6.16 1 73.38 175 ASN B N 1
ATOM 3184 C CA . ASN B 1 175 ? -22.203 -14.539 -6.199 1 73.38 175 ASN B CA 1
ATOM 3185 C C . ASN B 1 175 ? -20.969 -13.789 -6.688 1 73.38 175 ASN B C 1
ATOM 3187 O O . ASN B 1 175 ? -20.172 -13.312 -5.879 1 73.38 175 ASN B O 1
ATOM 3191 N N . TYR B 1 176 ? -20.953 -13.625 -7.938 1 75.12 176 TYR B N 1
ATOM 3192 C CA . TYR B 1 176 ? -19.75 -13.086 -8.562 1 75.12 176 TYR B CA 1
ATOM 3193 C C . TYR B 1 176 ? -19.469 -11.672 -8.07 1 75.12 176 TYR B C 1
ATOM 3195 O O . TYR B 1 176 ? -18.312 -11.305 -7.824 1 75.12 176 TYR B O 1
ATOM 3203 N N . GLY B 1 177 ? -20.516 -10.836 -7.871 1 76.12 177 GLY B N 1
ATOM 3204 C CA . GLY B 1 177 ? -20.328 -9.492 -7.359 1 76.12 177 GLY B CA 1
ATOM 3205 C C . GLY B 1 177 ? -19.734 -9.461 -5.961 1 76.12 177 GLY B C 1
ATOM 3206 O O . GLY B 1 177 ? -18.812 -8.68 -5.684 1 76.12 177 GLY B O 1
ATOM 3207 N N . ALA B 1 178 ? -20.203 -10.305 -5.199 1 83.12 178 ALA B N 1
ATOM 3208 C CA . ALA B 1 178 ? -19.688 -10.383 -3.832 1 83.12 178 ALA B CA 1
ATOM 3209 C C . ALA B 1 178 ? -18.25 -10.898 -3.807 1 83.12 178 ALA B C 1
ATOM 3211 O O . ALA B 1 178 ? -17.422 -10.422 -3.029 1 83.12 178 ALA B O 1
ATOM 3212 N N . LEU B 1 179 ? -18.062 -11.695 -4.77 1 86.44 179 LEU B N 1
ATOM 3213 C CA . LEU B 1 179 ? -16.75 -12.312 -4.836 1 86.44 179 LEU B CA 1
ATOM 3214 C C . LEU B 1 179 ? -15.68 -11.273 -5.156 1 86.44 179 LEU B C 1
ATOM 3216 O O . LEU B 1 179 ? -14.641 -11.219 -4.492 1 86.44 179 LEU B O 1
ATOM 3220 N N . GLN B 1 180 ? -15.977 -10.484 -6.094 1 88.88 180 GLN B N 1
ATOM 3221 C CA . GLN B 1 180 ? -15 -9.477 -6.5 1 88.88 180 GLN B CA 1
ATOM 3222 C C . GLN B 1 180 ? -14.805 -8.422 -5.41 1 88.88 180 GLN B C 1
ATOM 3224 O O . GLN B 1 180 ? -13.68 -8.031 -5.117 1 88.88 180 GLN B O 1
ATOM 3229 N N . CYS B 1 181 ? -15.891 -7.977 -4.832 1 92.5 181 CYS B N 1
ATOM 3230 C CA . CYS B 1 181 ? -15.828 -6.977 -3.773 1 92.5 181 CYS B CA 1
ATOM 3231 C C . CYS B 1 181 ? -15.008 -7.484 -2.592 1 92.5 181 CYS B C 1
ATOM 3233 O O . CYS B 1 181 ? -14.141 -6.773 -2.088 1 92.5 181 CYS B O 1
ATOM 3235 N N . LEU B 1 182 ? -15.273 -8.688 -2.201 1 92.81 182 LEU B N 1
ATOM 3236 C CA . LEU B 1 182 ? -14.539 -9.273 -1.088 1 92.81 182 LEU B CA 1
ATOM 3237 C C . LEU B 1 182 ? -13.055 -9.406 -1.427 1 92.81 182 LEU B C 1
ATOM 3239 O O . LEU B 1 182 ? -12.195 -9.148 -0.583 1 92.81 182 LEU B O 1
ATOM 3243 N N . SER B 1 183 ? -12.812 -9.766 -2.643 1 92.19 183 SER B N 1
ATOM 3244 C CA . SER B 1 183 ? -11.43 -9.938 -3.082 1 92.19 183 SER B CA 1
ATOM 3245 C C . SER B 1 183 ? -10.672 -8.609 -3.07 1 92.19 183 SER B C 1
ATOM 3247 O O . SER B 1 183 ? -9.508 -8.562 -2.684 1 92.19 183 SER B O 1
ATOM 3249 N N . ASP B 1 184 ? -11.352 -7.539 -3.346 1 93.62 184 ASP B N 1
ATOM 3250 C CA . ASP B 1 184 ? -10.711 -6.238 -3.51 1 93.62 184 ASP B CA 1
ATOM 3251 C C . ASP B 1 184 ? -10.594 -5.512 -2.172 1 93.62 184 ASP B C 1
ATOM 3253 O O . ASP B 1 184 ? -9.734 -4.648 -2.002 1 93.62 184 ASP B O 1
ATOM 3257 N N . SER B 1 185 ? -11.438 -5.941 -1.184 1 94.81 185 SER B N 1
ATOM 3258 C CA . SER B 1 185 ? -11.539 -4.984 -0.087 1 94.81 185 SER B CA 1
ATOM 3259 C C . SER B 1 185 ? -11.477 -5.688 1.266 1 94.81 185 SER B C 1
ATOM 3261 O O . SER B 1 185 ? -11.18 -5.059 2.283 1 94.81 185 SER B O 1
ATOM 3263 N N . ALA B 1 186 ? -11.742 -6.957 1.263 1 95.75 186 ALA B N 1
ATOM 3264 C CA . ALA B 1 186 ? -11.938 -7.586 2.566 1 95.75 186 ALA B CA 1
ATOM 3265 C C . ALA B 1 186 ? -10.695 -8.367 2.984 1 95.75 186 ALA B C 1
ATOM 3267 O O . ALA B 1 186 ? -9.906 -8.797 2.137 1 95.75 186 ALA B O 1
ATOM 3268 N N . LEU B 1 187 ? -10.57 -8.508 4.238 1 96.94 187 LEU B N 1
ATOM 3269 C CA . LEU B 1 187 ? -9.531 -9.289 4.898 1 96.94 187 LEU B CA 1
ATOM 3270 C C . LEU B 1 187 ? -10.148 -10.344 5.816 1 96.94 187 LEU B C 1
ATOM 3272 O O . LEU B 1 187 ? -11.086 -10.047 6.57 1 96.94 187 LEU B O 1
ATOM 3276 N N . CYS B 1 188 ? -9.719 -11.539 5.684 1 96.94 188 CYS B N 1
ATOM 3277 C CA . CYS B 1 188 ? -10.078 -12.539 6.684 1 96.94 188 CYS B CA 1
ATOM 3278 C C . CYS B 1 188 ? -9.141 -12.469 7.887 1 96.94 188 CYS B C 1
ATOM 3280 O O . CYS B 1 188 ? -7.988 -12.891 7.805 1 96.94 188 CYS B O 1
ATOM 3282 N N . ARG B 1 189 ? -9.648 -12.023 8.984 1 97.12 189 ARG B N 1
ATOM 3283 C CA . ARG B 1 189 ? -8.805 -11.664 10.125 1 97.12 189 ARG B CA 1
ATOM 3284 C C . ARG B 1 189 ? -9.172 -12.484 11.352 1 97.12 189 ARG B C 1
ATOM 3286 O O . ARG B 1 189 ? -10.352 -12.758 11.602 1 97.12 189 ARG B O 1
ATOM 3293 N N . LYS B 1 190 ? -8.109 -12.836 12.07 1 96.19 190 LYS B N 1
ATOM 3294 C CA . LYS B 1 190 ? -8.305 -13.531 13.344 1 96.19 190 LYS B CA 1
ATOM 3295 C C . LYS B 1 190 ? -8.664 -12.555 14.453 1 96.19 190 LYS B C 1
ATOM 3297 O O . LYS B 1 190 ? -7.875 -11.664 14.781 1 96.19 190 LYS B O 1
ATOM 3302 N N . GLU B 1 191 ? -9.805 -12.609 14.93 1 92.81 191 GLU B N 1
ATOM 3303 C CA . GLU B 1 191 ? -10.281 -11.797 16.047 1 92.81 191 GLU B CA 1
ATOM 3304 C C . GLU B 1 191 ? -10.906 -12.656 17.125 1 92.81 191 GLU B C 1
ATOM 3306 O O . GLU B 1 191 ? -11.859 -13.398 16.875 1 92.81 191 GLU B O 1
ATOM 3311 N N . LYS B 1 192 ? -10.375 -12.539 18.312 1 93.25 192 LYS B N 1
ATOM 3312 C CA . LYS B 1 192 ? -10.867 -13.297 19.453 1 93.25 192 LYS B CA 1
ATOM 3313 C C . LYS B 1 192 ? -10.977 -14.781 19.125 1 93.25 192 LYS B C 1
ATOM 3315 O O . LYS B 1 192 ? -12.008 -15.406 19.375 1 93.25 192 LYS B O 1
ATOM 3320 N N . GLY B 1 193 ? -10.039 -15.297 18.438 1 92.25 193 GLY B N 1
ATOM 3321 C CA . GLY B 1 193 ? -9.875 -16.719 18.219 1 92.25 193 GLY B CA 1
ATOM 3322 C C . GLY B 1 193 ? -10.648 -17.219 17.016 1 92.25 193 GLY B C 1
ATOM 3323 O O . GLY B 1 193 ? -10.586 -18.406 16.688 1 92.25 193 GLY B O 1
ATOM 3324 N N . VAL B 1 194 ? -11.375 -16.297 16.391 1 94.38 194 VAL B N 1
ATOM 3325 C CA . VAL B 1 194 ? -12.172 -16.734 15.25 1 94.38 194 VAL B CA 1
ATOM 3326 C C . VAL B 1 194 ? -11.797 -15.906 14.023 1 94.38 194 VAL B C 1
ATOM 3328 O O . VAL B 1 194 ? -11.453 -14.727 14.133 1 94.38 194 VAL B O 1
ATOM 3331 N N . CYS B 1 195 ? -11.789 -16.562 12.883 1 96.19 195 CYS B N 1
ATOM 3332 C CA . CYS B 1 195 ? -11.562 -15.859 11.625 1 96.19 195 CYS B CA 1
ATOM 3333 C C . CYS B 1 195 ? -12.859 -15.227 11.109 1 96.19 195 CYS B C 1
ATOM 3335 O O . CYS B 1 195 ? -13.875 -15.914 10.969 1 96.19 195 CYS B O 1
ATOM 3337 N N . LYS B 1 196 ? -12.828 -13.953 10.828 1 94.25 196 LYS B N 1
ATOM 3338 C CA . LYS B 1 196 ? -13.992 -13.25 10.297 1 94.25 196 LYS B CA 1
ATOM 3339 C C . LYS B 1 196 ? -13.578 -12.188 9.281 1 94.25 196 LYS B C 1
ATOM 3341 O O . LYS B 1 196 ? -12.445 -11.711 9.297 1 94.25 196 LYS B O 1
ATOM 3346 N N . TRP B 1 197 ? -14.586 -11.891 8.445 1 94.19 197 TRP B N 1
ATOM 3347 C CA . TRP B 1 197 ? -14.305 -10.852 7.453 1 94.19 197 TRP B CA 1
ATOM 3348 C C . TRP B 1 197 ? -14.164 -9.484 8.117 1 94.19 197 TRP B C 1
ATOM 3350 O O . TRP B 1 197 ? -14.969 -9.117 8.977 1 94.19 197 TRP B O 1
ATOM 3360 N N . TYR B 1 198 ? -13.102 -8.867 7.77 1 94.38 198 TYR B N 1
ATOM 3361 C CA . TYR B 1 198 ? -12.953 -7.441 8.031 1 94.38 198 TYR B CA 1
ATOM 3362 C C . TYR B 1 198 ? -13.188 -6.621 6.77 1 94.38 198 TYR B C 1
ATOM 3364 O O . TYR B 1 198 ? -12.68 -6.961 5.699 1 94.38 198 TYR B O 1
ATOM 3372 N N . ASN B 1 199 ? -14 -5.5 6.855 1 91.88 199 ASN B N 1
ATOM 3373 C CA . ASN B 1 199 ? -14.289 -4.566 5.77 1 91.88 199 ASN B CA 1
ATOM 3374 C C . ASN B 1 199 ? -15.164 -5.207 4.695 1 91.88 199 ASN B C 1
ATOM 3376 O O . ASN B 1 199 ? -14.961 -4.973 3.502 1 91.88 199 ASN B O 1
ATOM 3380 N N . SER B 1 200 ? -16.031 -6.078 5.078 1 88.31 200 SER B N 1
ATOM 3381 C CA . SER B 1 200 ? -16.922 -6.746 4.133 1 88.31 200 SER B CA 1
ATOM 3382 C C . SER B 1 200 ? -18.281 -6.07 4.074 1 88.31 200 SER B C 1
ATOM 3384 O O . SER B 1 200 ? -19.125 -6.426 3.248 1 88.31 200 SER B O 1
ATOM 3386 N N . GLU B 1 201 ? -18.453 -5.109 4.906 1 84.69 201 GLU B N 1
ATOM 3387 C CA . GLU B 1 201 ? -19.781 -4.539 5.074 1 84.69 201 GLU B CA 1
ATOM 3388 C C . GLU B 1 201 ? -20.25 -3.85 3.797 1 84.69 201 GLU B C 1
ATOM 3390 O O . GLU B 1 201 ? -21.453 -3.705 3.57 1 84.69 201 GLU B O 1
ATOM 3395 N N . LYS B 1 202 ? -19.375 -3.449 3.016 1 79.81 202 LYS B N 1
ATOM 3396 C CA . LYS B 1 202 ? -19.766 -2.758 1.791 1 79.81 202 LYS B CA 1
ATOM 3397 C C . LYS B 1 202 ? -20.109 -3.752 0.685 1 79.81 202 LYS B C 1
ATOM 3399 O O . LYS B 1 202 ? -20.672 -3.375 -0.341 1 79.81 202 LYS B O 1
ATOM 3404 N N . CYS B 1 203 ? -19.75 -4.988 0.918 1 88.44 203 CYS B N 1
ATOM 3405 C CA . CYS B 1 203 ? -19.953 -5.988 -0.122 1 88.44 203 CYS B CA 1
ATOM 3406 C C . CYS B 1 203 ? -21.359 -6.59 -0.033 1 88.44 203 CYS B C 1
ATOM 3408 O O . CYS B 1 203 ? -21.891 -6.758 1.062 1 88.44 203 CYS B O 1
ATOM 3410 N N . PRO B 1 204 ? -21.984 -6.766 -1.155 1 81.19 204 PRO B N 1
ATOM 3411 C CA . PRO B 1 204 ? -23.312 -7.363 -1.158 1 81.19 204 PRO B CA 1
ATOM 3412 C C . PRO B 1 204 ? -23.359 -8.719 -0.448 1 81.19 204 PRO B C 1
ATOM 3414 O O . PRO B 1 204 ? -22.375 -9.461 -0.465 1 81.19 204 PRO B O 1
ATOM 3417 N N . THR B 1 205 ? -24.375 -8.859 0.51 1 67.75 205 THR B N 1
ATOM 3418 C CA . THR B 1 205 ? -24.562 -10.086 1.282 1 67.75 205 THR B CA 1
ATOM 3419 C C . THR B 1 205 ? -25.094 -11.211 0.399 1 67.75 205 THR B C 1
ATOM 3421 O O . THR B 1 205 ? -25.906 -10.969 -0.496 1 67.75 205 THR B O 1
ATOM 3424 N N . ILE B 1 206 ? -24.391 -12.234 0.388 1 53.16 206 ILE B N 1
ATOM 3425 C CA . ILE B 1 206 ? -24.906 -13.406 -0.308 1 53.16 206 ILE B CA 1
ATOM 3426 C C . ILE B 1 206 ? -26.156 -13.922 0.411 1 53.16 206 ILE B C 1
ATOM 3428 O O . ILE B 1 206 ? -26.094 -14.297 1.586 1 53.16 206 ILE B O 1
ATOM 3432 N N . THR B 1 207 ? -27.203 -13.328 0.228 1 48.91 207 THR B N 1
ATOM 3433 C CA . THR B 1 207 ? -28.359 -14.062 0.728 1 48.91 207 THR B CA 1
ATOM 3434 C C . THR B 1 207 ? -28.359 -15.5 0.225 1 48.91 207 THR B C 1
ATOM 3436 O O . THR B 1 207 ? -28.438 -15.742 -0.98 1 48.91 207 THR B O 1
ATOM 3439 N N . VAL B 1 208 ? -27.5 -16.141 0.744 1 46.12 208 VAL B N 1
ATOM 3440 C CA . VAL B 1 208 ? -27.625 -17.562 0.424 1 46.12 208 VAL B CA 1
ATOM 3441 C C . VAL B 1 208 ? -29.047 -18.031 0.696 1 46.12 208 VAL B C 1
ATOM 3443 O O . VAL B 1 208 ? -29.547 -17.891 1.814 1 46.12 208 VAL B O 1
ATOM 3446 N N . LYS B 1 209 ? -29.875 -18.016 -0.308 1 41.47 209 LYS B N 1
ATOM 3447 C CA . LYS B 1 209 ? -31.172 -18.688 -0.135 1 41.47 209 LYS B CA 1
ATOM 3448 C C . LYS B 1 209 ? -30.984 -20.109 0.406 1 41.47 209 LYS B C 1
ATOM 3450 O O . LYS B 1 209 ? -30.141 -20.859 -0.099 1 41.47 209 LYS B O 1
ATOM 3455 N N . PRO B 1 210 ? -31.359 -20.344 1.619 1 41.56 210 PRO B N 1
ATOM 3456 C CA . PRO B 1 210 ? -31.312 -21.75 2.043 1 41.56 210 PRO B CA 1
ATOM 3457 C C . PRO B 1 210 ? -31.828 -22.703 0.964 1 41.56 210 PRO B C 1
ATOM 3459 O O . PRO B 1 210 ? -32.875 -22.453 0.359 1 41.56 210 PRO B O 1
ATOM 3462 N N . ILE B 1 211 ? -30.953 -23.234 0.245 1 39.09 211 ILE B N 1
ATOM 3463 C CA . ILE B 1 211 ? -31.453 -24.312 -0.597 1 39.09 211 ILE B CA 1
ATOM 3464 C C . ILE B 1 211 ? -32.375 -25.219 0.224 1 39.09 211 ILE B C 1
ATOM 3466 O O . ILE B 1 211 ? -31.922 -25.859 1.18 1 39.09 211 ILE B O 1
ATOM 3470 N N . ILE B 1 212 ? -33.531 -24.812 0.518 1 40.84 212 ILE B N 1
ATOM 3471 C CA . ILE B 1 212 ? -34.5 -25.75 1.067 1 40.84 212 ILE B CA 1
ATOM 3472 C C . ILE B 1 212 ? -34.469 -27.062 0.286 1 40.84 212 ILE B C 1
ATOM 3474 O O . ILE B 1 212 ? -34.594 -27.078 -0.938 1 40.84 212 ILE B O 1
ATOM 3478 N N . PRO B 1 213 ? -33.656 -27.969 0.805 1 42.41 213 PRO B N 1
ATOM 3479 C CA . PRO B 1 213 ? -33.719 -29.266 0.139 1 42.41 213 PRO B CA 1
ATOM 3480 C C . PRO B 1 213 ? -35.156 -29.625 -0.278 1 42.41 213 PRO B C 1
ATOM 3482 O O . PRO B 1 213 ? -36.062 -29.672 0.562 1 42.41 213 PRO B O 1
ATOM 3485 N N . THR B 1 214 ? -35.531 -29.078 -1.377 1 43.34 214 THR B N 1
ATOM 3486 C CA . THR B 1 214 ? -36.875 -29.391 -1.815 1 43.34 214 THR B CA 1
ATOM 3487 C C . THR B 1 214 ? -37.094 -30.891 -1.932 1 43.34 214 THR B C 1
ATOM 3489 O O . THR B 1 214 ? -38.156 -31.359 -2.348 1 43.34 214 THR B O 1
ATOM 3492 N N . THR B 1 215 ? -35.906 -31.562 -2.203 1 44.5 215 THR B N 1
ATOM 3493 C CA . THR B 1 215 ? -36.312 -32.906 -2.619 1 44.5 215 THR B CA 1
ATOM 3494 C C . THR B 1 215 ? -36.906 -33.688 -1.453 1 44.5 215 THR B C 1
ATOM 3496 O O . THR B 1 215 ? -36.281 -33.844 -0.403 1 44.5 215 THR B O 1
ATOM 3499 N N . PRO B 1 216 ? -38.188 -33.875 -1.429 1 46.81 216 PRO B N 1
ATOM 3500 C CA . PRO B 1 216 ? -38.844 -34.688 -0.398 1 46.81 216 PRO B CA 1
ATOM 3501 C C . PRO B 1 216 ? -38.188 -36.031 -0.187 1 46.81 216 PRO B C 1
ATOM 3503 O O . PRO B 1 216 ? -37.625 -36.594 -1.124 1 46.81 216 PRO B O 1
ATOM 3506 N N . PRO B 1 217 ? -37.719 -36.344 1.001 1 44.5 217 PRO B N 1
ATOM 3507 C CA . PRO B 1 217 ? -37.125 -37.656 1.224 1 44.5 217 PRO B CA 1
ATOM 3508 C C . PRO B 1 217 ? -37.906 -38.781 0.589 1 44.5 217 PRO B C 1
ATOM 3510 O O . PRO B 1 217 ? -39.125 -38.812 0.655 1 44.5 217 PRO B O 1
ATOM 3513 N N . PHE B 1 218 ? -37.375 -39.344 -0.486 1 48.34 218 PHE B N 1
ATOM 3514 C CA . PHE B 1 218 ? -38 -40.5 -1.123 1 48.34 218 PHE B CA 1
ATOM 3515 C C . PHE B 1 218 ? -38.312 -41.562 -0.091 1 48.34 218 PHE B C 1
ATOM 3517 O O . PHE B 1 218 ? -37.438 -42.031 0.643 1 48.34 218 PHE B O 1
ATOM 3524 N N . ARG B 1 219 ? -39.531 -41.688 0.472 1 51.09 219 ARG B N 1
ATOM 3525 C CA . ARG B 1 219 ? -39.969 -42.75 1.354 1 51.09 219 ARG B CA 1
ATOM 3526 C C . ARG B 1 219 ? -40.062 -44.094 0.607 1 51.09 219 ARG B C 1
ATOM 3528 O O . ARG B 1 219 ? -40.812 -44.219 -0.361 1 51.09 219 ARG B O 1
ATOM 3535 N N . PRO B 1 220 ? -39 -44.906 0.724 1 46.88 220 PRO B N 1
ATOM 3536 C CA . PRO B 1 220 ? -39.094 -46.188 0.037 1 46.88 220 PRO B CA 1
ATOM 3537 C C . PRO B 1 220 ? -40.375 -46.969 0.375 1 46.88 220 PRO B C 1
ATOM 3539 O O . PRO B 1 220 ? -40.875 -46.875 1.493 1 46.88 220 PRO B O 1
ATOM 3542 N N . ARG B 1 221 ? -41.219 -47.406 -0.58 1 50.28 221 ARG B N 1
ATOM 3543 C CA . ARG B 1 221 ? -42.469 -48.188 -0.495 1 50.28 221 ARG B CA 1
ATOM 3544 C C . ARG B 1 221 ? -42.25 -49.469 0.267 1 50.28 221 ARG B C 1
ATOM 3546 O O . ARG B 1 221 ? -41.25 -50.156 0.094 1 50.28 221 ARG B O 1
ATOM 3553 N N . PRO B 1 222 ? -42.938 -49.688 1.378 1 48.03 222 PRO B N 1
ATOM 3554 C CA . PRO B 1 222 ? -42.781 -50.938 2.168 1 48.03 222 PRO B CA 1
ATOM 3555 C C . PRO B 1 222 ? -42.969 -52.188 1.329 1 48.03 222 PRO B C 1
ATOM 3557 O O . PRO B 1 222 ? -43.906 -52.281 0.532 1 48.03 222 PRO B O 1
ATOM 3560 N N . VAL B 1 223 ? -41.875 -52.969 0.975 1 47.19 223 VAL B N 1
ATOM 3561 C CA . VAL B 1 223 ? -41.906 -54.25 0.288 1 47.19 223 VAL B CA 1
ATOM 3562 C C . VAL B 1 223 ? -42.875 -55.188 1.005 1 47.19 223 VAL B C 1
ATOM 3564 O O . VAL B 1 223 ? -42.719 -55.438 2.201 1 47.19 223 VAL B O 1
ATOM 3567 N N . MET B 1 224 ? -44.125 -55.188 0.604 1 42.59 224 MET B N 1
ATOM 3568 C CA . MET B 1 224 ? -45.094 -56.156 1.111 1 42.59 224 MET B CA 1
ATOM 3569 C C . MET B 1 224 ? -44.531 -57.594 1.025 1 42.59 224 MET B C 1
ATOM 3571 O O . MET B 1 224 ? -44.125 -58.031 -0.042 1 42.59 224 MET B O 1
ATOM 3575 N N . ARG B 1 225 ? -43.906 -58.094 2.125 1 45.75 225 ARG B N 1
ATOM 3576 C CA . ARG B 1 225 ? -43.531 -59.5 2.289 1 45.75 225 ARG B CA 1
ATOM 3577 C C . ARG B 1 225 ? -44.688 -60.406 1.832 1 45.75 225 ARG B C 1
ATOM 3579 O O . ARG B 1 225 ? -45.812 -60.312 2.338 1 45.75 225 ARG B O 1
ATOM 3586 N N . ARG B 1 226 ? -44.781 -60.75 0.48 1 35.81 226 ARG B N 1
ATOM 3587 C CA . ARG B 1 226 ? -45.594 -61.906 0.214 1 35.81 226 ARG B CA 1
ATOM 3588 C C . ARG B 1 226 ? -45.031 -63.156 0.889 1 35.81 226 ARG B C 1
ATOM 3590 O O . ARG B 1 226 ? -43.781 -63.312 0.949 1 35.81 226 ARG B O 1
#

Organism: Mytilus galloprovincialis (NCBI:txid29158)

Secondary structure (DSSP, 8-state):
--STHHHHTT-------------PPP-----HHHHHHH-SEEEEEEEEEEEEEE----SS--S--EEEEEEEEEEEEEES--PPTTSEEEEEEESSGGGT-----TT-EEEEEEEEETTEEE--TTS-EEEGGGS-HHHHHHHH--STTSHHHHHHTT----STT-SSS---TT-HHHHHHHHHH-EEEEETTEEEEES-TTSPP---------S-----------/-TTTHHHHTT-------------PPP-----HHHHHHH-SEEEEEEEEEEEEEE----SS--S--EEEEEEEEEEEEEES--PPTTSEEEEEEESSGGGT-----TT-EEEEEEEEETTEEE--TTS-EEEGGGS-HHHHHHHH--STTSHHHHHHTT----STT-SSS---TT-HHHHHHHHHH-EEEEETTEEEEES-TTSPP---------S-----------

Radius of gyration: 31.63 Å; Cα contacts (8 Å, |Δi|>4): 831; chains: 2; bounding box: 80×130×93 Å

Nearest PDB structures (foldseek):
  3cki-assembly1_B  TM=8.829E-01  e=5.021E-09  unclassified
  3ma2-assembly1_C  TM=8.130E-01  e=3.075E-09  Homo sapiens
  1xwe-assembly1_A  TM=5.795E-01  e=5.737E-04  Homo sapiens
  5i5k-assembly2_A  TM=6.375E-01  e=3.486E-02  Homo sapiens
  5i5k-assembly1_B  TM=6.372E-01  e=5.692E-02  Homo sapiens

pLDDT: mean 81.68, std 21.6, range [34.72, 98.81]